Protein 2ZYO (pdb70)

Radius of gyration: 21.67 Å; Cα contacts (8 Å, |Δi|>4): 761; chains: 1; bounding box: 50×65×53 Å

InterPro domains:
  IPR006059 Bacterial-type extracellular solute-binding protein [PF13416] (59-355)
  IPR006060 Maltose/Cyclodextrin ABC transporter, substrate-binding protein [PR00181] (82-100)
  IPR006060 Maltose/Cyclodextrin ABC transporter, substrate-binding protein [PR00181] (142-161)
  IPR006060 Maltose/Cyclodextrin ABC transporter, substrate-binding protein [PR00181] (185-204)
  IPR006060 Maltose/Cyclodextrin ABC transporter, substrate-binding protein [PR00181] (371-390)

Structure (mmCIF, N/CA/C/O backbone):
data_2ZYO
#
_entry.id   2ZYO
#
_cell.length_a   48.314
_cell.length_b   79.846
_cell.length_c   90.467
_cell.angle_alpha   90.00
_cell.angle_beta   90.00
_cell.angle_gamma   90.00
#
_symmetry.space_group_name_H-M   'P 21 21 21'
#
loop_
_entity.id
_entity.type
_entity.pdbx_description
1 polymer 'solute-binding protein'
2 branched alpha-D-glucopyranose-(1-4)-alpha-D-glucopyranose
3 water water
#
loop_
_atom_site.group_PDB
_atom_site.id
_atom_site.type_symbol
_atom_site.label_atom_id
_atom_site.label_alt_id
_atom_site.label_comp_id
_atom_site.label_asym_id
_atom_site.label_entity_id
_atom_site.label_seq_id
_atom_site.pdbx_PDB_ins_code
_atom_site.Cartn_x
_atom_site.Cartn_y
_atom_site.Cartn_z
_atom_site.occupancy
_atom_site.B_iso_or_equiv
_atom_site.auth_seq_id
_atom_site.auth_comp_id
_atom_site.auth_asym_id
_atom_site.auth_atom_id
_atom_site.pdbx_PDB_model_num
ATOM 1 N N . LYS A 1 13 ? -29.873 -31.455 12.299 1.00 36.05 13 LYS A N 1
ATOM 2 C CA . LYS A 1 13 ? -30.057 -29.974 12.331 1.00 35.40 13 LYS A CA 1
ATOM 3 C C . LYS A 1 13 ? -29.281 -29.330 13.479 1.00 35.97 13 LYS A C 1
ATOM 4 O O . LYS A 1 13 ? -29.329 -29.808 14.616 1.00 36.74 13 LYS A O 1
ATOM 10 N N . SER A 1 14 ? -28.565 -28.250 13.173 1.00 35.36 14 SER A N 1
ATOM 11 C CA . SER A 1 14 ? -27.770 -27.547 14.179 1.00 34.09 14 SER A CA 1
ATOM 12 C C . SER A 1 14 ? -28.315 -26.159 14.504 1.00 31.94 14 SER A C 1
ATOM 13 O O . SER A 1 14 ? -28.490 -25.828 15.679 1.00 33.69 14 SER A O 1
ATOM 16 N N . GLU A 1 15 ? -28.577 -25.349 13.476 1.00 27.62 15 GLU A N 1
ATOM 17 C CA . GLU A 1 15 ? -29.102 -24.002 13.705 1.00 23.01 15 GLU A CA 1
ATOM 18 C C . GLU A 1 15 ? -30.582 -24.030 14.078 1.00 21.25 15 GLU A C 1
ATOM 19 O O . GLU A 1 15 ? -31.438 -24.401 13.270 1.00 20.25 15 GLU A O 1
ATOM 25 N N . GLY A 1 16 ? -30.860 -23.643 15.320 1.00 20.13 16 GLY A N 1
ATOM 26 C CA . GLY A 1 16 ? -32.226 -23.541 15.819 1.00 18.89 16 GLY A CA 1
ATOM 27 C C . GLY A 1 16 ? -32.957 -22.402 15.140 1.00 17.25 16 GLY A C 1
ATOM 28 O O . GLY A 1 16 ? -32.341 -21.403 14.757 1.00 18.73 16 GLY A O 1
ATOM 29 N N . LYS A 1 17 ? -34.268 -22.557 14.978 1.00 17.62 17 LYS A N 1
ATOM 30 C CA . LYS A 1 17 ? -35.090 -21.533 14.342 1.00 16.57 17 LYS A CA 1
ATOM 31 C C . LYS A 1 17 ? -35.154 -20.293 15.229 1.00 15.38 17 LYS A C 1
ATOM 32 O O . LYS A 1 17 ? -35.552 -20.386 16.390 1.00 15.50 17 LYS A O 1
ATOM 38 N N . PRO A 1 18 ? -34.750 -19.130 14.688 1.00 13.28 18 PRO A N 1
ATOM 39 C CA . PRO A 1 18 ? -34.798 -17.907 15.483 1.00 12.34 18 PRO A CA 1
ATOM 40 C C . PRO A 1 18 ? -36.234 -17.454 15.699 1.00 10.60 18 PRO A C 1
ATOM 41 O O . PRO A 1 18 ? -37.074 -17.625 14.815 1.00 10.70 18 PRO A O 1
ATOM 45 N N . ASP A 1 19 ? -36.516 -16.894 16.871 1.00 10.66 19 ASP A N 1
ATOM 46 C CA . ASP A 1 19 ? -37.821 -16.294 17.117 1.00 10.57 19 ASP A CA 1
ATOM 47 C C . ASP A 1 19 ? -37.939 -15.016 16.296 1.00 9.67 19 ASP A C 1
ATOM 48 O O . ASP A 1 19 ? -39.028 -14.648 15.847 1.00 10.92 19 ASP A O 1
ATOM 53 N N . LYS A 1 20 ? -36.800 -14.353 16.105 1.00 11.80 20 LYS A N 1
ATOM 54 C CA . LYS A 1 20 ? -36.743 -13.088 15.393 1.00 10.86 20 LYS A CA 1
ATOM 55 C C . LYS A 1 20 ? -35.388 -12.873 14.727 1.00 9.65 20 LYS A C 1
ATOM 56 O O . LYS A 1 20 ? -34.355 -13.360 15.199 1.00 11.28 20 LYS A O 1
ATOM 62 N N . LEU A 1 21 ? -35.416 -12.152 13.614 1.00 9.27 21 LEU A N 1
ATOM 63 C CA . LEU A 1 21 ? -34.211 -11.648 12.981 1.00 8.79 21 LEU A CA 1
ATOM 64 C C . LEU A 1 21 ? -34.320 -10.133 12.964 1.00 8.13 21 LEU A C 1
ATOM 65 O O . LEU A 1 21 ? -35.424 -9.591 12.895 1.00 9.46 21 LEU A O 1
ATOM 70 N N . VAL A 1 22 ? -33.180 -9.456 13.055 1.00 8.67 22 VAL A N 1
ATOM 71 C CA . VAL A 1 22 ? -33.155 -7.995 13.092 1.00 9.11 22 VAL A CA 1
ATOM 72 C C . VAL A 1 22 ? -32.465 -7.456 11.843 1.00 8.33 22 VAL A C 1
ATOM 73 O O . VAL A 1 22 ? -31.413 -7.955 11.441 1.00 7.74 22 VAL A O 1
ATOM 77 N N . VAL A 1 23 ? -33.077 -6.438 11.242 1.00 8.13 23 VAL A N 1
ATOM 78 C CA . VAL A 1 23 ? -32.567 -5.814 10.029 1.00 7.66 23 VAL A CA 1
ATOM 79 C C . VAL A 1 23 ? -32.470 -4.311 10.274 1.00 8.10 23 VAL A C 1
ATOM 80 O O . VAL A 1 23 ? -33.421 -3.709 10.767 1.00 9.67 23 VAL A O 1
ATOM 84 N N . TRP A 1 24 ? -31.322 -3.716 9.953 1.00 7.48 24 TRP A N 1
ATOM 85 C CA . TRP A 1 24 ? -31.180 -2.258 9.994 1.00 8.27 24 TRP A CA 1
ATOM 86 C C . TRP A 1 24 ? -31.296 -1.685 8.589 1.00 8.99 24 TRP A C 1
ATOM 87 O O . TRP A 1 24 ? -30.601 -2.128 7.673 1.00 8.38 24 TRP A O 1
ATOM 98 N N . GLU A 1 25 ? -32.173 -0.699 8.429 1.00 8.72 25 GLU A N 1
ATOM 99 C CA . GLU A 1 25 ? -32.400 -0.066 7.135 1.00 9.63 25 GLU A CA 1
ATOM 100 C C . GLU A 1 25 ? -32.366 1.459 7.252 1.00 10.58 25 GLU A C 1
ATOM 101 O O . GLU A 1 25 ? -32.680 2.016 8.308 1.00 10.41 25 GLU A O 1
ATOM 107 N N . ASN A 1 26 ? -31.982 2.108 6.153 1.00 11.52 26 ASN A N 1
ATOM 108 C CA . ASN A 1 26 ? -31.855 3.566 6.055 1.00 15.53 26 ASN A CA 1
ATOM 109 C C . ASN A 1 26 ? -32.941 4.346 6.790 1.00 19.19 26 ASN A C 1
ATOM 110 O O . ASN A 1 26 ? -34.131 4.132 6.566 1.00 22.14 26 ASN A O 1
ATOM 115 N N . ALA A 1 27 ? -32.507 5.257 7.659 1.00 22.33 27 ALA A N 1
ATOM 116 C CA . ALA A 1 27 ? -33.416 6.031 8.503 1.00 23.66 27 ALA A CA 1
ATOM 117 C C . ALA A 1 27 ? -33.914 7.319 7.846 1.00 24.37 27 ALA A C 1
ATOM 118 O O . ALA A 1 27 ? -34.995 7.804 8.184 1.00 24.07 27 ALA A O 1
ATOM 120 N N . ASP A 1 28 ? -33.130 7.864 6.916 1.00 26.19 28 ASP A N 1
ATOM 121 C CA . ASP A 1 28 ? -33.441 9.159 6.294 1.00 27.20 28 ASP A CA 1
ATOM 122 C C . ASP A 1 28 ? -34.381 9.072 5.095 1.00 27.43 28 ASP A C 1
ATOM 123 O O . ASP A 1 28 ? -35.062 10.048 4.754 1.00 26.98 28 ASP A O 1
ATOM 128 N N . ASP A 1 29 ? -34.401 7.909 4.450 1.00 27.78 29 ASP A N 1
ATOM 129 C CA . ASP A 1 29 ? -35.251 7.690 3.287 1.00 26.27 29 ASP A CA 1
ATOM 130 C C . ASP A 1 29 ? -36.446 6.825 3.672 1.00 25.23 29 ASP A C 1
ATOM 131 O O . ASP A 1 29 ? -36.293 5.649 4.026 1.00 23.36 29 ASP A O 1
ATOM 136 N N . GLY A 1 30 ? -37.632 7.426 3.595 1.00 23.02 30 GLY A N 1
ATOM 137 C CA . GLY A 1 30 ? -38.884 6.764 3.951 1.00 21.90 30 GLY A CA 1
ATOM 138 C C . GLY A 1 30 ? -39.231 5.570 3.083 1.00 19.62 30 GLY A C 1
ATOM 139 O O . GLY A 1 30 ? -39.603 4.517 3.602 1.00 18.88 30 GLY A O 1
ATOM 140 N N . VAL A 1 31 ? -39.109 5.728 1.766 1.00 19.33 31 VAL A N 1
ATOM 141 C CA . VAL A 1 31 ? -39.476 4.659 0.825 1.00 19.39 31 VAL A CA 1
ATOM 142 C C . VAL A 1 31 ? -38.536 3.446 0.874 1.00 18.71 31 VAL A C 1
ATOM 143 O O . VAL A 1 31 ? -38.982 2.309 0.696 1.00 19.16 31 VAL A O 1
ATOM 147 N N . GLN A 1 32 ? -37.249 3.691 1.118 1.00 17.11 32 GLN A N 1
ATOM 148 C CA . GLN A 1 32 ? -36.277 2.608 1.275 1.00 16.68 32 GLN A CA 1
ATOM 149 C C . GLN A 1 32 ? -36.612 1.778 2.507 1.00 15.54 32 GLN A C 1
ATOM 150 O O . GLN A 1 32 ? -36.560 0.547 2.468 1.00 15.39 32 GLN A O 1
ATOM 156 N N . LEU A 1 33 ? -36.960 2.467 3.593 1.00 16.28 33 LEU A N 1
ATOM 157 C CA . LEU A 1 33 ? -37.305 1.822 4.855 1.00 16.64 33 LEU A CA 1
ATOM 158 C C . LEU A 1 33 ? -38.586 1.002 4.731 1.00 16.84 33 LEU A C 1
ATOM 159 O O . LEU A 1 33 ? -38.624 -0.162 5.132 1.00 16.65 33 LEU A O 1
ATOM 164 N N . ASN A 1 34 ? -39.624 1.612 4.166 1.00 16.94 34 ASN A N 1
ATOM 165 C CA . ASN A 1 34 ? -40.917 0.947 4.026 1.00 16.69 34 ASN A CA 1
ATOM 166 C C . ASN A 1 34 ? -40.904 -0.233 3.051 1.00 15.11 34 ASN A C 1
ATOM 167 O O . ASN A 1 34 ? -41.635 -1.203 3.252 1.00 14.12 34 ASN A O 1
ATOM 172 N N . ASN A 1 35 ? -40.074 -0.159 2.009 1.00 13.75 35 ASN A N 1
ATOM 173 C CA . ASN A 1 35 ? -39.914 -1.295 1.099 1.00 12.15 35 ASN A CA 1
ATOM 174 C C . ASN A 1 35 ? -39.317 -2.506 1.809 1.00 10.98 35 ASN A C 1
ATOM 175 O O . ASN A 1 35 ? -39.779 -3.636 1.626 1.00 11.58 35 ASN A O 1
ATOM 180 N N . THR A 1 36 ? -38.292 -2.262 2.623 1.00 11.45 36 THR A N 1
ATOM 181 C CA . THR A 1 36 ? -37.690 -3.322 3.426 1.00 9.89 36 THR A CA 1
ATOM 182 C C . THR A 1 36 ? -38.693 -3.856 4.447 1.00 11.63 36 THR A C 1
ATOM 183 O O . THR A 1 36 ? -38.776 -5.063 4.659 1.00 11.60 36 THR A O 1
ATOM 187 N N . LYS A 1 37 ? -39.478 -2.961 5.042 1.00 10.67 37 LYS A N 1
ATOM 188 C CA . LYS A 1 37 ? -40.536 -3.374 5.965 1.00 11.53 37 LYS A CA 1
ATOM 189 C C . LYS A 1 37 ? -41.559 -4.274 5.267 1.00 11.52 37 LYS A C 1
ATOM 190 O O . LYS A 1 37 ? -42.035 -5.247 5.855 1.00 12.25 37 LYS A O 1
ATOM 196 N N . LYS A 1 38 ? -41.876 -3.960 4.010 1.00 10.88 38 LYS A N 1
ATOM 197 C CA . LYS A 1 38 ? -42.810 -4.770 3.228 1.00 10.59 38 LYS A CA 1
ATOM 198 C C . LYS A 1 38 ? -42.296 -6.198 3.045 1.00 11.47 38 LYS A C 1
ATOM 199 O O . LYS A 1 38 ? -43.003 -7.167 3.344 1.00 12.48 38 LYS A O 1
ATOM 205 N N . TRP A 1 39 ? -41.066 -6.322 2.558 1.00 11.51 39 TRP A N 1
ATOM 206 C CA . TRP A 1 39 ? -40.519 -7.638 2.242 1.00 10.00 39 TRP A CA 1
ATOM 207 C C . TRP A 1 39 ? -40.106 -8.439 3.472 1.00 10.72 39 TRP A C 1
ATOM 208 O O . TRP A 1 39 ? -40.232 -9.666 3.476 1.00 9.91 39 TRP A O 1
ATOM 219 N N . ALA A 1 40 ? -39.653 -7.749 4.518 1.00 10.51 40 ALA A N 1
ATOM 220 C CA . ALA A 1 40 ? -39.475 -8.384 5.824 1.00 10.65 40 ALA A CA 1
ATOM 221 C C . ALA A 1 40 ? -40.813 -8.952 6.292 1.00 10.02 40 ALA A C 1
ATOM 222 O O . ALA A 1 40 ? -40.882 -10.081 6.783 1.00 10.00 40 ALA A O 1
ATOM 224 N N . GLY A 1 41 ? -41.877 -8.169 6.111 1.00 9.79 41 GLY A N 1
ATOM 225 C CA . GLY A 1 41 ? -43.233 -8.604 6.447 1.00 9.22 41 GLY A CA 1
ATOM 226 C C . GLY A 1 41 ? -43.652 -9.869 5.718 1.00 10.24 41 GLY A C 1
ATOM 227 O O . GLY A 1 41 ? -44.245 -10.771 6.321 1.00 10.46 41 GLY A O 1
ATOM 228 N N . GLU A 1 42 ? -43.339 -9.936 4.424 1.00 10.92 42 GLU A N 1
ATOM 229 C CA . GLU A 1 42 ? -43.631 -11.124 3.613 1.00 10.24 42 GLU A CA 1
ATOM 230 C C . GLU A 1 42 ? -42.833 -12.348 4.068 1.00 10.38 42 GLU A C 1
ATOM 231 O O . GLU A 1 42 ? -43.348 -13.465 4.046 1.00 10.67 42 GLU A O 1
ATOM 237 N N . PHE A 1 43 ? -41.581 -12.137 4.477 1.00 9.30 43 PHE A N 1
ATOM 238 C CA . PHE A 1 43 ? -40.765 -13.221 5.032 1.00 8.92 43 PHE A CA 1
ATOM 239 C C . PHE A 1 43 ? -41.394 -13.767 6.313 1.00 8.39 43 PHE A C 1
ATOM 240 O O . PHE A 1 43 ? -41.475 -14.980 6.502 1.00 10.85 43 PHE A O 1
ATOM 248 N N . THR A 1 44 ? -41.843 -12.862 7.180 1.00 9.02 44 THR A N 1
ATOM 249 C CA . THR A 1 44 ? -42.514 -13.235 8.425 1.00 8.43 44 THR A CA 1
ATOM 250 C C . THR A 1 44 ? -43.800 -14.017 8.149 1.00 10.05 44 THR A C 1
ATOM 251 O O . THR A 1 44 ? -44.078 -15.027 8.803 1.00 9.64 44 THR A O 1
ATOM 255 N N . LYS A 1 45 ? -44.564 -13.554 7.164 1.00 10.32 45 LYS A N 1
ATOM 256 C CA . LYS A 1 45 ? -45.800 -14.215 6.751 1.00 11.39 45 LYS A CA 1
ATOM 257 C C . LYS A 1 45 ? -45.524 -15.641 6.269 1.00 11.13 45 LYS A C 1
ATOM 258 O O . LYS A 1 45 ? -46.294 -16.558 6.551 1.00 12.87 45 LYS A O 1
ATOM 264 N N . LYS A 1 46 ? -44.412 -15.812 5.559 1.00 10.26 46 LYS A N 1
ATOM 265 C CA . LYS A 1 46 ? -44.032 -17.098 4.983 1.00 11.09 46 LYS A CA 1
ATOM 266 C C . LYS A 1 46 ? -43.494 -18.076 6.030 1.00 11.14 46 LYS A C 1
ATOM 267 O O . LYS A 1 46 ? -43.799 -19.270 5.981 1.00 11.84 46 LYS A O 1
ATOM 273 N N . THR A 1 47 ? -42.708 -17.564 6.976 1.00 9.94 47 THR A N 1
ATOM 274 C CA . THR A 1 47 ? -41.904 -18.415 7.862 1.00 9.05 47 THR A CA 1
ATOM 275 C C . THR A 1 47 ? -42.351 -18.451 9.321 1.00 9.69 47 THR A C 1
ATOM 276 O O . THR A 1 47 ? -41.999 -19.377 10.055 1.00 10.88 47 THR A O 1
ATOM 280 N N . GLY A 1 48 ? -43.093 -17.431 9.745 1.00 9.97 48 GLY A N 1
ATOM 281 C CA . GLY A 1 48 ? -43.464 -17.280 11.151 1.00 10.06 48 GLY A CA 1
ATOM 282 C C . GLY A 1 48 ? -42.354 -16.706 12.018 1.00 10.49 48 GLY A C 1
ATOM 283 O O . GLY A 1 48 ? -42.490 -16.645 13.240 1.00 11.24 48 GLY A O 1
ATOM 284 N N . ILE A 1 49 ? -41.257 -16.289 11.388 1.00 9.62 49 ILE A N 1
ATOM 285 C CA . ILE A 1 49 ? -40.135 -15.664 12.091 1.00 9.41 49 ILE A CA 1
ATOM 286 C C . ILE A 1 49 ? -40.338 -14.154 12.100 1.00 9.87 49 ILE A C 1
ATOM 287 O O . ILE A 1 49 ? -40.506 -13.548 11.044 1.00 10.13 49 ILE A O 1
ATOM 292 N N . GLN A 1 50 ? -40.335 -13.550 13.287 1.00 9.58 50 GLN A N 1
ATOM 293 C CA . GLN A 1 50 ? -40.431 -12.098 13.396 1.00 9.92 50 GLN A CA 1
ATOM 294 C C . GLN A 1 50 ? -39.221 -11.463 12.719 1.00 10.06 50 GLN A C 1
ATOM 295 O O . GLN A 1 50 ? -38.097 -11.922 12.901 1.00 9.67 50 GLN A O 1
ATOM 301 N N . VAL A 1 51 ? -39.453 -10.425 11.921 1.00 11.15 51 VAL A N 1
ATOM 302 C CA . VAL A 1 51 ? -38.344 -9.634 11.394 1.00 9.07 51 VAL A CA 1
ATOM 303 C C . VAL A 1 51 ? -38.533 -8.178 11.801 1.00 9.16 51 VAL A C 1
ATOM 304 O O . VAL A 1 51 ? -39.451 -7.500 11.326 1.00 11.12 51 VAL A O 1
ATOM 308 N N . GLU A 1 52 ? -37.669 -7.721 12.704 1.00 10.63 52 GLU A N 1
ATOM 309 C CA . GLU A 1 52 ? -37.699 -6.346 13.174 1.00 11.27 52 GLU A CA 1
ATOM 310 C C . GLU A 1 52 ? -36.813 -5.477 12.293 1.00 10.84 52 GLU A C 1
ATOM 311 O O . GLU A 1 52 ? -35.608 -5.710 12.185 1.00 12.30 52 GLU A O 1
ATOM 317 N N . VAL A 1 53 ? -37.424 -4.479 11.665 1.00 11.28 53 VAL A N 1
ATOM 318 C CA . VAL A 1 53 ? -36.699 -3.519 10.846 1.00 11.29 53 VAL A CA 1
ATOM 319 C C . VAL A 1 53 ? -36.511 -2.238 11.648 1.00 11.12 53 VAL A C 1
ATOM 320 O O . VAL A 1 53 ? -37.486 -1.563 11.990 1.00 13.43 53 VAL A O 1
ATOM 324 N N . VAL A 1 54 ? -35.252 -1.923 11.940 1.00 10.65 54 VAL A N 1
ATOM 325 C CA . VAL A 1 54 ? -34.887 -0.775 12.767 1.00 10.95 54 VAL A CA 1
ATOM 326 C C . VAL A 1 54 ? -34.294 0.319 11.877 1.00 10.80 54 VAL A C 1
ATOM 327 O O . VAL A 1 54 ? -33.409 0.040 11.067 1.00 10.25 54 VAL A O 1
ATOM 331 N N . PRO A 1 55 ? -34.792 1.564 12.007 1.00 10.45 55 PRO A N 1
ATOM 332 C CA . PRO A 1 55 ? -34.224 2.672 11.239 1.00 10.51 55 PRO A CA 1
ATOM 333 C C . PRO A 1 55 ? -32.833 3.077 11.727 1.00 10.31 55 PRO A C 1
ATOM 334 O O . PRO A 1 55 ? -32.684 3.552 12.855 1.00 11.77 55 PRO A O 1
ATOM 338 N N . VAL A 1 56 ? -31.828 2.865 10.879 1.00 10.42 56 VAL A N 1
ATOM 339 C CA . VAL A 1 56 ? -30.461 3.328 11.134 1.00 11.15 56 VAL A CA 1
ATOM 340 C C . VAL A 1 56 ? -29.854 3.835 9.828 1.00 12.43 56 VAL A C 1
ATOM 341 O O . VAL A 1 56 ? -29.848 3.123 8.817 1.00 12.20 56 VAL A O 1
ATOM 345 N N . ALA A 1 57 ? -29.345 5.065 9.856 1.00 13.86 57 ALA A N 1
ATOM 346 C CA . ALA A 1 57 ? -28.750 5.687 8.678 1.00 14.55 57 ALA A CA 1
ATOM 347 C C . ALA A 1 57 ? -27.621 4.825 8.129 1.00 12.73 57 ALA A C 1
ATOM 348 O O . ALA A 1 57 ? -26.824 4.282 8.893 1.00 13.59 57 ALA A O 1
ATOM 350 N N . LEU A 1 58 ? -27.569 4.699 6.806 1.00 13.69 58 LEU A N 1
ATOM 351 C CA . LEU A 1 58 ? -26.567 3.866 6.138 1.00 14.04 58 LEU A CA 1
ATOM 352 C C . LEU A 1 58 ? -25.148 4.085 6.658 1.00 13.75 58 LEU A C 1
ATOM 353 O O . LEU A 1 58 ? -24.464 3.129 7.027 1.00 13.36 58 LEU A O 1
ATOM 358 N N . LEU A 1 59 ? -24.721 5.344 6.714 1.00 14.38 59 LEU A N 1
ATOM 359 C CA . LEU A 1 59 ? -23.349 5.668 7.100 1.00 14.72 59 LEU A CA 1
ATOM 360 C C . LEU A 1 59 ? -23.114 5.682 8.613 1.00 15.37 59 LEU A C 1
ATOM 361 O O . LEU A 1 59 ? -22.019 6.013 9.071 1.00 17.56 59 LEU A O 1
ATOM 366 N N . LYS A 1 60 ? -24.139 5.309 9.376 1.00 14.12 60 LYS A N 1
ATOM 367 C CA . LYS A 1 60 ? -24.020 5.166 10.827 1.00 13.64 60 LYS A CA 1
ATOM 368 C C . LYS A 1 60 ? -24.044 3.706 11.274 1.00 13.25 60 LYS A C 1
ATOM 369 O O . LYS A 1 60 ? -23.724 3.399 12.425 1.00 13.76 60 LYS A O 1
ATOM 375 N N . GLN A 1 61 ? -24.411 2.812 10.359 1.00 12.19 61 GLN A N 1
ATOM 376 C CA . GLN A 1 61 ? -24.605 1.400 10.696 1.00 11.97 61 GLN A CA 1
ATOM 377 C C . GLN A 1 61 ? -23.326 0.678 11.113 1.00 11.64 61 GLN A C 1
ATOM 378 O O . GLN A 1 61 ? -23.346 -0.136 12.038 1.00 12.08 61 GLN A O 1
ATOM 384 N N . GLN A 1 62 ? -22.224 0.974 10.429 1.00 14.12 62 GLN A N 1
ATOM 385 C CA . GLN A 1 62 ? -20.945 0.339 10.727 1.00 15.30 62 GLN A CA 1
ATOM 386 C C . GLN A 1 62 ? -20.488 0.673 12.151 1.00 15.52 62 GLN A C 1
ATOM 387 O O . GLN A 1 62 ? -20.095 -0.218 12.910 1.00 16.61 62 GLN A O 1
ATOM 393 N N . GLU A 1 63 ? -20.567 1.954 12.512 1.00 16.19 63 GLU A N 1
ATOM 394 C CA . GLU A 1 63 ? -20.235 2.411 13.862 1.00 17.57 63 GLU A CA 1
ATOM 395 C C . GLU A 1 63 ? -21.176 1.826 14.917 1.00 16.30 63 GLU A C 1
ATOM 396 O O . GLU A 1 63 ? -20.729 1.415 15.991 1.00 17.81 63 GLU A O 1
ATOM 402 N N . LYS A 1 64 ? -22.473 1.790 14.608 1.00 14.17 64 LYS A N 1
ATOM 403 C CA . LYS A 1 64 ? -23.471 1.264 15.536 1.00 14.06 64 LYS A CA 1
ATOM 404 C C . LYS A 1 64 ? -23.296 -0.233 15.780 1.00 13.58 64 LYS A C 1
ATOM 405 O O . LYS A 1 64 ? -23.454 -0.699 16.909 1.00 14.51 64 LYS A O 1
ATOM 411 N N . LEU A 1 65 ? -22.965 -0.979 14.727 1.00 12.02 65 LEU A N 1
ATOM 412 C CA . LEU A 1 65 ? -22.745 -2.423 14.851 1.00 12.90 65 LEU A CA 1
ATOM 413 C C . LEU A 1 65 ? -21.482 -2.735 15.656 1.00 13.68 65 LEU A C 1
ATOM 414 O O . LEU A 1 65 ? -21.431 -3.732 16.380 1.00 12.62 65 LEU A O 1
ATOM 419 N N . THR A 1 66 ? -20.471 -1.876 15.527 1.00 16.00 66 THR A N 1
ATOM 420 C CA . THR A 1 66 ? -19.231 -2.004 16.298 1.00 17.85 66 THR A CA 1
ATOM 421 C C . THR A 1 66 ? -19.509 -1.948 17.806 1.00 17.95 66 THR A C 1
ATOM 422 O O . THR A 1 66 ? -18.825 -2.604 18.595 1.00 19.66 66 THR A O 1
ATOM 426 N N . LEU A 1 67 ? -20.524 -1.177 18.191 1.00 17.13 67 LEU A N 1
ATOM 427 C CA . LEU A 1 67 ? -20.952 -1.085 19.586 1.00 17.94 67 LEU A CA 1
ATOM 428 C C . LEU A 1 67 ? -21.990 -2.155 19.944 1.00 16.78 67 LEU A C 1
ATOM 429 O O . LEU A 1 67 ? -21.817 -2.897 20.916 1.00 17.33 67 LEU A O 1
ATOM 434 N N . ASP A 1 68 ? -23.060 -2.227 19.155 1.00 14.76 68 ASP A N 1
ATOM 435 C CA . ASP A 1 68 ? -24.209 -3.079 19.467 1.00 14.81 68 ASP A CA 1
ATOM 436 C C . ASP A 1 68 ? -23.965 -4.565 19.237 1.00 13.07 68 ASP A C 1
ATOM 437 O O . ASP A 1 68 ? -24.511 -5.397 19.961 1.00 12.26 68 ASP A O 1
ATOM 442 N N . GLY A 1 69 ? -23.163 -4.891 18.226 1.00 11.61 69 GLY A N 1
ATOM 443 C CA . GLY A 1 69 ? -22.840 -6.283 17.898 1.00 10.64 69 GLY A CA 1
ATOM 444 C C . GLY A 1 69 ? -22.261 -7.063 19.069 1.00 10.75 69 GLY A C 1
ATOM 445 O O . GLY A 1 69 ? -22.839 -8.070 19.486 1.00 10.35 69 GLY A O 1
ATOM 446 N N . PRO A 1 70 ? -21.107 -6.611 19.603 1.00 10.83 70 PRO A N 1
ATOM 447 C CA . PRO A 1 70 ? -20.516 -7.222 20.799 1.00 10.89 70 PRO A CA 1
ATOM 448 C C . PRO A 1 70 ? -21.443 -7.218 22.019 1.00 12.03 70 PRO A C 1
ATOM 449 O O . PRO A 1 70 ? -21.358 -8.118 22.855 1.00 12.44 70 PRO A O 1
ATOM 453 N N . ALA A 1 71 ? -22.316 -6.216 22.110 1.00 12.23 71 ALA A N 1
ATOM 454 C CA . ALA A 1 71 ? -23.279 -6.105 23.208 1.00 13.50 71 ALA A CA 1
ATOM 455 C C . ALA A 1 71 ? -24.448 -7.092 23.099 1.00 15.59 71 ALA A C 1
ATOM 456 O O . ALA A 1 71 ? -25.223 -7.250 24.047 1.00 17.20 71 ALA A O 1
ATOM 458 N N . GLY A 1 72 ? -24.567 -7.753 21.949 1.00 15.20 72 GLY A N 1
ATOM 459 C CA . GLY A 1 72 ? -25.640 -8.718 21.704 1.00 16.60 72 GLY A CA 1
ATOM 460 C C . GLY A 1 72 ? -26.929 -8.087 21.208 1.00 17.28 72 GLY A C 1
ATOM 461 O O . GLY A 1 72 ? -27.953 -8.768 21.085 1.00 20.33 72 GLY A O 1
ATOM 462 N N . LYS A 1 73 ? -26.871 -6.790 20.911 1.00 15.85 73 LYS A N 1
ATOM 463 C CA . LYS A 1 73 ? -28.043 -6.015 20.499 1.00 15.88 73 LYS A CA 1
ATOM 464 C C . LYS A 1 73 ? -27.976 -5.613 19.023 1.00 14.68 73 LYS A C 1
ATOM 465 O O . LYS A 1 73 ? -28.764 -4.785 18.555 1.00 15.56 73 LYS A O 1
ATOM 471 N N . GLY A 1 74 ? -27.033 -6.203 18.294 1.00 12.81 74 GLY A N 1
ATOM 472 C CA . GLY A 1 74 ? -26.830 -5.864 16.892 1.00 11.88 74 GLY A CA 1
ATOM 473 C C . GLY A 1 74 ? -27.824 -6.522 15.956 1.00 9.73 74 GLY A C 1
ATOM 474 O O . GLY A 1 74 ? -28.466 -7.518 16.306 1.00 12.44 74 GLY A O 1
ATOM 475 N N . ALA A 1 75 ? -27.944 -5.956 14.758 1.00 8.58 75 ALA A N 1
ATOM 476 C CA . ALA A 1 75 ? -28.769 -6.529 13.698 1.00 8.64 75 ALA A CA 1
ATOM 477 C C . ALA A 1 75 ? -28.141 -7.791 13.128 1.00 8.07 75 ALA A C 1
ATOM 478 O O . ALA A 1 75 ? -26.928 -7.972 13.186 1.00 9.15 75 ALA A O 1
ATOM 480 N N . ASP A 1 76 ? -28.974 -8.662 12.570 1.00 7.92 76 ASP A N 1
ATOM 481 C CA . ASP A 1 76 ? -28.474 -9.808 11.824 1.00 8.60 76 ASP A CA 1
ATOM 482 C C . ASP A 1 76 ? -28.044 -9.369 10.430 1.00 8.18 76 ASP A C 1
ATOM 483 O O . ASP A 1 76 ? -26.983 -9.771 9.942 1.00 8.71 76 ASP A O 1
ATOM 488 N N . LEU A 1 77 ? -28.867 -8.531 9.804 1.00 8.07 77 LEU A N 1
ATOM 489 C CA . LEU A 1 77 ? -28.553 -7.983 8.489 1.00 7.71 77 LEU A CA 1
ATOM 490 C C . LEU A 1 77 ? -28.369 -6.475 8.564 1.00 7.94 77 LEU A C 1
ATOM 491 O O . LEU A 1 77 ? -29.171 -5.771 9.179 1.00 8.74 77 LEU A O 1
ATOM 496 N N . VAL A 1 78 ? -27.295 -6.001 7.938 1.00 8.05 78 VAL A N 1
ATOM 497 C CA . VAL A 1 78 ? -26.958 -4.580 7.895 1.00 7.55 78 VAL A CA 1
ATOM 498 C C . VAL A 1 78 ? -26.695 -4.162 6.450 1.00 7.34 78 VAL A C 1
ATOM 499 O O . VAL A 1 78 ? -26.581 -5.012 5.563 1.00 8.32 78 VAL A O 1
ATOM 503 N N . THR A 1 79 ? -26.604 -2.856 6.215 1.00 7.62 79 THR A N 1
ATOM 504 C CA . THR A 1 79 ? -26.420 -2.335 4.865 1.00 10.31 79 THR A CA 1
ATOM 505 C C . THR A 1 79 ? -25.679 -0.999 4.838 1.00 9.92 79 THR A C 1
ATOM 506 O O . THR A 1 79 ? -25.927 -0.126 5.668 1.00 10.63 79 THR A O 1
ATOM 510 N N . TRP A 1 80 ? -24.753 -0.876 3.886 1.00 9.76 80 TRP A N 1
ATOM 511 C CA . TRP A 1 80 ? -24.031 0.371 3.602 1.00 11.36 80 TRP A CA 1
ATOM 512 C C . TRP A 1 80 ? -23.336 0.274 2.240 1.00 10.59 80 TRP A C 1
ATOM 513 O O . TRP A 1 80 ? -23.161 -0.829 1.719 1.00 10.57 80 TRP A O 1
ATOM 524 N N . PRO A 1 81 ? -22.961 1.427 1.644 1.00 11.31 81 PRO A N 1
ATOM 525 C CA . PRO A 1 81 ? -22.184 1.403 0.398 1.00 10.58 81 PRO A CA 1
ATOM 526 C C . PRO A 1 81 ? -20.925 0.536 0.514 1.00 9.87 81 PRO A C 1
ATOM 527 O O . PRO A 1 81 ? -20.245 0.562 1.545 1.00 11.41 81 PRO A O 1
ATOM 531 N N . HIS A 1 82 ? -20.626 -0.213 -0.547 1.00 9.65 82 HIS A N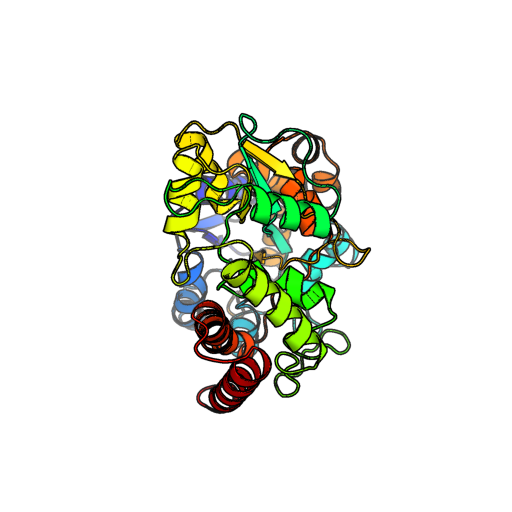 1
ATOM 532 C CA . HIS A 1 82 ? -19.600 -1.261 -0.522 1.00 10.97 82 HIS A CA 1
ATOM 533 C C . HIS A 1 82 ? -18.167 -0.762 -0.334 1.00 11.20 82 HIS A C 1
ATOM 534 O O . HIS A 1 82 ? -17.283 -1.547 -0.001 1.00 11.37 82 HIS A O 1
ATOM 541 N N . ASP A 1 83 ? -17.927 0.528 -0.569 1.00 11.43 83 ASP A N 1
ATOM 542 C CA . ASP A 1 83 ? -16.559 1.058 -0.533 1.00 12.50 83 ASP A CA 1
ATOM 543 C C . ASP A 1 83 ? -15.913 0.980 0.856 1.00 12.95 83 ASP A C 1
ATOM 544 O O . ASP A 1 83 ? -14.693 1.091 0.984 1.00 14.13 83 ASP A O 1
ATOM 549 N N . ARG A 1 84 ? -16.731 0.765 1.884 1.00 13.36 84 ARG A N 1
ATOM 550 C CA . ARG A 1 84 ? -16.233 0.631 3.257 1.00 14.23 84 ARG A CA 1
ATOM 551 C C . ARG A 1 84 ? -16.279 -0.820 3.753 1.00 13.55 84 ARG A C 1
ATOM 552 O O . ARG A 1 84 ? -16.154 -1.082 4.955 1.00 13.81 84 ARG A O 1
ATOM 560 N N . LEU A 1 85 ? -16.441 -1.757 2.819 1.00 12.56 85 LEU A N 1
ATOM 561 C CA . LEU A 1 85 ? -16.483 -3.185 3.139 1.00 13.65 85 LEU A CA 1
ATOM 562 C C . LEU A 1 85 ? -15.177 -3.683 3.757 1.00 13.64 85 LEU A C 1
ATOM 563 O O . LEU A 1 85 ? -15.198 -4.468 4.705 1.00 13.98 85 LEU A O 1
ATOM 568 N N . GLY A 1 86 ? -14.051 -3.218 3.215 1.00 14.25 86 GLY A N 1
ATOM 569 C CA . GLY A 1 86 ? -12.728 -3.621 3.689 1.00 15.34 86 GLY A CA 1
ATOM 570 C C . GLY A 1 86 ? -12.509 -3.347 5.161 1.00 16.44 86 GLY A C 1
ATOM 571 O O . GLY A 1 86 ? -12.029 -4.215 5.891 1.00 18.16 86 GLY A O 1
ATOM 572 N N . GLU A 1 87 ? -12.872 -2.140 5.590 1.00 17.50 87 GLU A N 1
ATOM 573 C CA . GLU A 1 87 ? -12.811 -1.746 7.000 1.00 19.03 87 GLU A CA 1
ATOM 574 C C . GLU A 1 87 ? -13.640 -2.689 7.873 1.00 19.03 87 GLU A C 1
ATOM 575 O O . GLU A 1 87 ? -13.189 -3.115 8.935 1.00 20.10 87 GLU A O 1
ATOM 581 N N . ALA A 1 88 ? -14.844 -3.017 7.408 1.00 17.59 88 ALA A N 1
ATOM 582 C CA . ALA A 1 88 ? -15.759 -3.884 8.149 1.00 16.88 88 ALA A CA 1
ATOM 583 C C . ALA A 1 88 ? -15.250 -5.319 8.266 1.00 17.41 88 ALA A C 1
ATOM 584 O O . ALA A 1 88 ? -15.344 -5.930 9.332 1.00 17.00 88 ALA A O 1
ATOM 586 N N . VAL A 1 89 ? -14.713 -5.850 7.169 1.00 16.88 89 VAL A N 1
ATOM 587 C CA . VAL A 1 89 ? -14.226 -7.229 7.126 1.00 18.10 89 VAL A CA 1
ATOM 588 C C . VAL A 1 89 ? -12.981 -7.421 7.998 1.00 20.56 89 VAL A C 1
ATOM 589 O O . VAL A 1 89 ? -12.918 -8.359 8.798 1.00 21.26 89 VAL A O 1
ATOM 593 N N . THR A 1 90 ? -12.007 -6.525 7.847 1.00 21.14 90 THR A N 1
ATOM 594 C CA . THR A 1 90 ? -10.745 -6.609 8.590 1.00 23.10 90 THR A CA 1
ATOM 595 C C . THR A 1 90 ? -10.929 -6.449 10.103 1.00 23.16 90 THR A C 1
ATOM 596 O O . THR A 1 90 ? -10.170 -7.026 10.886 1.00 25.13 90 THR A O 1
ATOM 600 N N . LYS A 1 91 ? -11.938 -5.675 10.502 1.00 22.54 91 LYS A N 1
ATOM 601 C CA . LYS A 1 91 ? -12.249 -5.443 11.918 1.00 22.08 91 LYS A CA 1
ATOM 602 C C . LYS A 1 91 ? -13.193 -6.504 12.494 1.00 20.65 91 LYS A C 1
ATOM 603 O O . LYS A 1 91 ? -13.535 -6.467 13.681 1.00 21.27 91 LYS A O 1
ATOM 609 N N . GLY A 1 92 ? -13.606 -7.442 11.645 1.00 18.58 92 GLY A N 1
ATOM 610 C CA . GLY A 1 92 ? -14.417 -8.584 12.067 1.00 16.91 92 GLY A CA 1
ATOM 611 C C . GLY A 1 92 ? -15.864 -8.249 12.376 1.00 15.69 92 GLY A C 1
ATOM 612 O O . GLY A 1 92 ? -16.490 -8.904 13.211 1.00 14.53 92 GLY A O 1
ATOM 613 N N . LEU A 1 93 ? -16.393 -7.228 11.705 1.00 13.92 93 LEU A N 1
ATOM 614 C CA . LEU A 1 93 ? -17.793 -6.835 11.862 1.00 12.32 93 LEU A CA 1
ATOM 615 C C . LEU A 1 93 ? -18.735 -7.747 11.093 1.00 11.78 93 LEU A C 1
ATOM 616 O O . LEU A 1 93 ? -19.887 -7.946 11.492 1.00 11.15 93 LEU A O 1
ATOM 621 N N . LEU A 1 94 ? -18.240 -8.287 9.984 1.00 10.23 94 LEU A N 1
ATOM 622 C CA . LEU A 1 94 ? -19.056 -9.090 9.084 1.00 10.61 94 LEU A CA 1
ATOM 623 C C . LEU A 1 94 ? -18.497 -10.494 8.929 1.00 12.16 94 LEU A C 1
ATOM 624 O O . LEU A 1 94 ? -17.292 -10.712 9.055 1.00 13.96 94 LEU A O 1
ATOM 629 N N . GLN A 1 95 ? -19.389 -11.444 8.668 1.00 11.04 95 GLN A N 1
ATOM 630 C CA . GLN A 1 95 ? -18.988 -12.805 8.328 1.00 10.34 95 GLN A CA 1
ATOM 631 C C . GLN A 1 95 ? -19.443 -13.110 6.904 1.00 11.49 95 GLN A C 1
ATOM 632 O O . GLN A 1 95 ? -20.420 -12.523 6.430 1.00 9.96 95 GLN A O 1
ATOM 638 N N . PRO A 1 96 ? -18.734 -14.017 6.206 1.00 10.27 96 PRO A N 1
ATOM 639 C CA . PRO A 1 96 ? -19.120 -14.321 4.828 1.00 11.49 96 PRO A CA 1
ATOM 640 C C . PRO A 1 96 ? -20.502 -14.953 4.751 1.00 12.43 96 PRO A C 1
ATOM 641 O O . PRO A 1 96 ? -20.960 -15.561 5.722 1.00 14.31 96 PRO A O 1
ATOM 645 N N . ILE A 1 97 ? -21.168 -14.791 3.611 1.00 10.96 97 ILE A N 1
ATOM 646 C CA . ILE A 1 97 ? -22.377 -15.557 3.341 1.00 11.87 97 ILE A CA 1
ATOM 647 C C . ILE A 1 97 ? -22.024 -16.792 2.525 1.00 10.74 97 ILE A C 1
ATOM 648 O O . ILE A 1 97 ? -21.074 -16.782 1.736 1.00 12.38 97 ILE A O 1
ATOM 653 N N . GLN A 1 98 ? -22.786 -17.856 2.739 1.00 11.35 98 GLN A N 1
ATOM 654 C CA . GLN A 1 98 ? -22.592 -19.092 2.008 1.00 13.22 98 GLN A CA 1
ATOM 655 C C . GLN A 1 98 ? -23.809 -19.359 1.134 1.00 12.67 98 GLN A C 1
ATOM 656 O O . GLN A 1 98 ? -24.847 -19.832 1.607 1.00 13.67 98 GLN A O 1
ATOM 662 N N . VAL A 1 99 ? -23.674 -19.004 -0.141 1.00 11.84 99 VAL A N 1
ATOM 663 C CA . VAL A 1 99 ? -24.695 -19.262 -1.150 1.00 12.07 99 VAL A CA 1
ATOM 664 C C . VAL A 1 99 ? -24.049 -19.912 -2.368 1.00 11.96 99 VAL A C 1
ATOM 665 O O . VAL A 1 99 ? -22.849 -19.745 -2.605 1.00 12.20 99 VAL A O 1
ATOM 669 N N . ASP A 1 100 ? -24.845 -20.655 -3.132 1.00 11.69 100 ASP A N 1
ATOM 670 C CA . ASP A 1 100 ? -24.354 -21.331 -4.329 1.00 12.68 100 ASP A CA 1
ATOM 671 C C . ASP A 1 100 ? -24.058 -20.325 -5.432 1.00 13.05 100 ASP A C 1
ATOM 672 O O . ASP A 1 100 ? -24.567 -19.202 -5.410 1.00 11.74 100 ASP A O 1
ATOM 677 N N . ASN A 1 101 ? -23.241 -20.733 -6.399 1.00 13.11 101 ASN A N 1
ATOM 678 C CA . ASN A 1 101 ? -22.935 -19.887 -7.553 1.00 14.01 101 ASN A CA 1
ATOM 679 C C . ASN A 1 101 ? -24.190 -19.474 -8.321 1.00 14.54 101 ASN A C 1
ATOM 680 O O . ASN A 1 101 ? -24.243 -18.381 -8.888 1.00 14.74 101 ASN A O 1
ATOM 685 N N . SER A 1 102 ? -25.200 -20.345 -8.318 1.00 15.02 102 SER A N 1
ATOM 686 C CA . SER A 1 102 ? -26.481 -20.062 -8.969 1.00 15.44 102 SER A CA 1
ATOM 687 C C . SER A 1 102 ? -27.162 -18.837 -8.362 1.00 14.85 102 SER A C 1
ATOM 688 O O . SER A 1 102 ? -27.840 -18.086 -9.064 1.00 15.46 102 SER A O 1
ATOM 691 N N . VAL A 1 103 ? -26.976 -18.647 -7.057 1.00 13.51 103 VAL A N 1
ATOM 692 C CA . VAL A 1 103 ? -27.509 -17.478 -6.353 1.00 12.75 103 VAL A CA 1
ATOM 693 C C . VAL A 1 103 ? -26.743 -16.213 -6.751 1.00 12.68 103 VAL A C 1
ATOM 694 O O . VAL A 1 103 ? -27.354 -15.180 -7.035 1.00 12.51 103 VAL A O 1
ATOM 698 N N . LYS A 1 104 ? -25.412 -16.301 -6.778 1.00 12.23 104 LYS A N 1
ATOM 699 C CA . LYS A 1 104 ? -24.569 -15.197 -7.242 1.00 13.36 104 LYS A CA 1
ATOM 700 C C . LYS A 1 104 ? -24.957 -14.788 -8.657 1.00 12.31 104 LYS A C 1
ATOM 701 O O . LYS A 1 104 ? -25.040 -13.597 -8.968 1.00 12.06 104 LYS A O 1
ATOM 707 N N . ASN A 1 105 ? -25.212 -15.788 -9.501 1.00 13.44 105 ASN A N 1
ATOM 708 C CA . ASN A 1 105 ? -25.534 -15.564 -10.910 1.00 14.32 105 ASN A CA 1
ATOM 709 C C . ASN A 1 105 ? -26.907 -14.933 -11.171 1.00 13.59 105 ASN A C 1
ATOM 710 O O . ASN A 1 105 ? -27.247 -14.642 -12.317 1.00 14.44 105 ASN A O 1
ATOM 715 N N . GLN A 1 106 ? -27.692 -14.735 -10.113 1.00 12.51 106 GLN A N 1
ATOM 716 C CA . GLN A 1 106 ? -28.922 -13.947 -10.205 1.00 11.08 106 GLN A CA 1
ATOM 717 C C . GLN A 1 106 ? -28.573 -12.484 -10.458 1.00 11.15 106 GLN A C 1
ATOM 718 O O . GLN A 1 106 ? -29.388 -11.720 -10.976 1.00 9.92 106 GLN A O 1
ATOM 724 N N . PHE A 1 107 ? -27.350 -12.107 -10.092 1.00 10.88 107 PHE A N 1
ATOM 725 C CA . PHE A 1 107 ? -26.951 -10.708 -10.055 1.00 10.03 107 PHE A CA 1
ATOM 726 C C . PHE A 1 107 ? -25.831 -10.379 -11.028 1.00 10.06 107 PHE A C 1
ATOM 727 O O . PHE A 1 107 ? -25.052 -11.253 -11.419 1.00 10.65 107 PHE A O 1
ATOM 735 N N . ASP A 1 108 ? -25.768 -9.103 -11.401 1.00 10.90 108 ASP A N 1
ATOM 736 C CA . ASP A 1 108 ? -24.723 -8.562 -12.261 1.00 12.65 108 ASP A CA 1
ATOM 737 C C . ASP A 1 108 ? -23.338 -8.963 -11.748 1.00 14.55 108 ASP A C 1
ATOM 738 O O . ASP A 1 108 ? -23.046 -8.823 -10.557 1.00 12.29 108 ASP A O 1
ATOM 743 N N . ASP A 1 109 ? -22.503 -9.471 -12.654 1.00 15.81 109 ASP A N 1
ATOM 744 C CA . ASP A 1 109 ? -21.177 -9.990 -12.303 1.00 18.61 109 ASP A CA 1
ATOM 745 C C . ASP A 1 109 ? -20.284 -8.950 -11.625 1.00 19.58 109 ASP A C 1
ATOM 746 O O . ASP A 1 109 ? -19.577 -9.265 -10.667 1.00 20.17 109 ASP A O 1
ATOM 751 N N . VAL A 1 110 ? -20.327 -7.716 -12.121 1.00 20.32 110 VAL A N 1
ATOM 752 C CA . VAL A 1 110 ? -19.496 -6.636 -11.583 1.00 20.47 110 VAL A CA 1
ATOM 753 C C . VAL A 1 110 ? -19.996 -6.171 -10.208 1.00 19.21 110 VAL A C 1
ATOM 754 O O . VAL A 1 110 ? -19.195 -5.850 -9.325 1.00 19.40 110 VAL A O 1
ATOM 758 N N . ALA A 1 111 ? -21.316 -6.162 -10.024 1.00 16.69 111 ALA A N 1
ATOM 759 C CA . ALA A 1 111 ? -21.912 -5.829 -8.731 1.00 15.87 111 ALA A CA 1
ATOM 760 C C . ALA A 1 111 ? -21.523 -6.849 -7.660 1.00 15.05 111 ALA A C 1
ATOM 761 O O . ALA A 1 111 ? -21.309 -6.494 -6.499 1.00 15.10 111 ALA A O 1
ATOM 763 N N . MET A 1 112 ? -21.426 -8.116 -8.058 1.00 13.97 112 MET A N 1
ATOM 764 C CA . MET A 1 112 ? -21.035 -9.177 -7.133 1.00 13.00 112 MET A CA 1
ATOM 765 C C . MET A 1 112 ? -19.568 -9.075 -6.730 1.00 13.64 112 MET A C 1
ATOM 766 O O . MET A 1 112 ? -19.211 -9.389 -5.597 1.00 11.84 112 MET A O 1
ATOM 771 N N . LYS A 1 113 ? -18.727 -8.622 -7.658 1.00 13.14 113 LYS A N 1
ATOM 772 C CA . LYS A 1 113 ? -17.315 -8.376 -7.363 1.00 13.69 113 LYS A CA 1
ATOM 773 C C . LYS A 1 113 ? -17.160 -7.317 -6.274 1.00 12.26 113 LYS A C 1
ATOM 774 O O . LYS A 1 113 ? -16.275 -7.419 -5.425 1.00 13.43 113 LYS A O 1
ATOM 780 N N . ALA A 1 114 ? -18.038 -6.314 -6.297 1.00 11.35 114 ALA A N 1
ATOM 781 C CA . ALA A 1 114 ? -18.031 -5.246 -5.297 1.00 10.34 114 ALA A CA 1
ATOM 782 C C . ALA A 1 114 ? -18.296 -5.761 -3.884 1.00 11.25 114 ALA A C 1
ATOM 783 O O . ALA A 1 114 ? -17.864 -5.146 -2.912 1.00 11.93 114 ALA A O 1
ATOM 785 N N . LEU A 1 115 ? -18.996 -6.889 -3.778 1.00 11.78 115 LEU A N 1
ATOM 786 C CA . LEU A 1 115 ? -19.362 -7.446 -2.474 1.00 10.59 115 LEU A CA 1
ATOM 787 C C . LEU A 1 115 ? -18.475 -8.622 -2.061 1.00 11.82 115 LEU A C 1
ATOM 788 O O . LEU A 1 115 ? -18.717 -9.272 -1.041 1.00 11.12 115 LEU A O 1
ATOM 793 N N . THR A 1 116 ? -17.443 -8.873 -2.862 1.00 12.47 116 THR A N 1
ATOM 794 C CA . THR A 1 116 ? -16.455 -9.905 -2.583 1.00 14.28 116 THR A CA 1
ATOM 795 C C . THR A 1 116 ? -15.206 -9.249 -2.003 1.00 14.97 116 THR A C 1
ATOM 796 O O . THR A 1 116 ? -14.803 -8.167 -2.440 1.00 16.07 116 THR A O 1
ATOM 800 N N . TYR A 1 117 ? -14.611 -9.900 -1.006 1.00 14.98 117 TYR A N 1
ATOM 801 C CA . TYR A 1 117 ? -13.415 -9.385 -0.347 1.00 15.18 117 TYR A CA 1
ATOM 802 C C . TYR A 1 117 ? -12.543 -10.526 0.162 1.00 14.91 117 TYR A C 1
ATOM 803 O O . TYR A 1 117 ? -13.022 -11.411 0.869 1.00 14.43 117 TYR A O 1
ATOM 812 N N . GLY A 1 118 ? -11.265 -10.500 -0.210 1.00 16.64 118 GLY A N 1
ATOM 813 C CA . GLY A 1 118 ? -10.311 -11.531 0.198 1.00 16.85 118 GLY A CA 1
ATOM 814 C C . GLY A 1 118 ? -10.727 -12.949 -0.159 1.00 17.22 118 GLY A C 1
ATOM 815 O O . GLY A 1 118 ? -10.492 -13.882 0.612 1.00 17.91 118 GLY A O 1
ATOM 816 N N . GLY A 1 119 ? -11.355 -13.105 -1.323 1.00 18.07 119 GLY A N 1
ATOM 817 C CA . GLY A 1 119 ? -11.796 -14.412 -1.813 1.00 18.51 119 GLY A CA 1
ATOM 818 C C . GLY A 1 119 ? -13.045 -14.966 -1.146 1.00 18.93 119 GLY A C 1
ATOM 819 O O . GLY A 1 119 ? -13.312 -16.170 -1.217 1.00 21.40 119 GLY A O 1
ATOM 820 N N . LYS A 1 120 ? -13.808 -14.090 -0.494 1.00 16.66 120 LYS A N 1
ATOM 821 C CA . LYS A 1 120 ? -15.049 -14.478 0.179 1.00 15.18 120 LYS A CA 1
ATOM 822 C C . LYS A 1 120 ? -16.169 -13.494 -0.145 1.00 13.41 120 LYS A C 1
ATOM 823 O O . LYS A 1 120 ? -15.920 -12.305 -0.356 1.00 12.68 120 LYS A O 1
ATOM 829 N N . LEU A 1 121 ? -17.399 -14.000 -0.183 1.00 11.28 121 LEU A N 1
ATOM 830 C CA . LEU A 1 121 ? -18.570 -13.176 -0.476 1.00 10.64 121 LEU A CA 1
ATOM 831 C C . LEU A 1 121 ? -19.232 -12.692 0.811 1.00 9.96 121 LEU A C 1
ATOM 832 O O . LEU A 1 121 ? -19.478 -13.485 1.720 1.00 11.46 121 LEU A O 1
ATOM 837 N N . TYR A 1 122 ? -19.533 -11.396 0.874 1.00 9.25 122 TYR A N 1
ATOM 838 C CA . TYR A 1 122 ? -20.081 -10.792 2.092 1.00 8.81 122 TYR A CA 1
ATOM 839 C C . TYR A 1 122 ? -21.521 -10.295 2.004 1.00 8.32 122 TYR A C 1
ATOM 840 O O . TYR A 1 122 ? -22.091 -9.856 3.004 1.00 8.89 122 TYR A O 1
ATOM 849 N N . GLY A 1 123 ? -22.122 -10.378 0.825 1.00 7.94 123 GLY A N 1
ATOM 850 C CA . GLY A 1 123 ? -23.511 -9.963 0.705 1.00 6.62 123 GLY A CA 1
ATOM 851 C C . GLY A 1 123 ? -24.139 -10.120 -0.657 1.00 7.27 123 GLY A C 1
ATOM 852 O O . GLY A 1 123 ? -23.496 -10.570 -1.608 1.00 8.64 123 GLY A O 1
ATOM 853 N N . LEU A 1 124 ? -25.415 -9.751 -0.720 1.00 7.01 124 LEU A N 1
ATOM 854 C CA . LEU A 1 124 ? -26.181 -9.731 -1.956 1.00 6.85 124 LEU A CA 1
ATOM 855 C C . LEU A 1 124 ? -26.645 -8.300 -2.222 1.00 6.82 124 LEU A C 1
ATOM 856 O O . LEU A 1 124 ? -26.985 -7.575 -1.281 1.00 8.00 124 LEU A O 1
ATOM 861 N N . PRO A 1 125 ? -26.630 -7.877 -3.498 1.00 7.07 125 PRO A N 1
ATOM 862 C CA . PRO A 1 125 ? -26.847 -6.464 -3.800 1.00 7.40 125 PRO A CA 1
ATOM 863 C C . PRO A 1 125 ? -28.307 -6.031 -3.888 1.00 8.17 125 PRO A C 1
ATOM 864 O O . PRO A 1 125 ? -29.176 -6.823 -4.270 1.00 9.37 125 PRO A O 1
ATOM 868 N N . LYS A 1 126 ? -28.545 -4.768 -3.541 1.00 8.54 126 LYS A N 1
ATOM 869 C CA . LYS A 1 126 ? -29.864 -4.146 -3.600 1.00 8.10 126 LYS A CA 1
ATOM 870 C C . LYS A 1 126 ? -29.902 -3.067 -4.675 1.00 8.51 126 LYS A C 1
ATOM 871 O O . LYS A 1 126 ? -30.913 -2.895 -5.357 1.00 9.67 126 LYS A O 1
ATOM 877 N N . ALA A 1 127 ? -28.796 -2.337 -4.805 1.00 8.14 127 ALA A N 1
ATOM 878 C CA . ALA A 1 127 ? -28.744 -1.154 -5.659 1.00 7.88 127 ALA A CA 1
ATOM 879 C C . ALA A 1 127 ? -27.363 -0.941 -6.262 1.00 8.16 127 ALA A C 1
ATOM 880 O O . ALA A 1 127 ? -26.348 -1.294 -5.654 1.00 9.03 127 ALA A O 1
ATOM 882 N N . ILE A 1 128 ? -27.347 -0.363 -7.462 1.00 7.96 128 ILE A N 1
ATOM 883 C CA . ILE A 1 128 ? -26.115 0.039 -8.132 1.00 8.99 128 ILE A CA 1
ATOM 884 C C . ILE A 1 128 ? -26.257 1.485 -8.602 1.00 9.02 128 ILE A C 1
ATOM 885 O O . ILE A 1 128 ? -27.340 1.910 -9.015 1.00 9.00 128 ILE A O 1
ATOM 890 N N . GLU A 1 129 ? -25.165 2.238 -8.508 1.00 9.66 129 GLU A N 1
ATOM 891 C CA . GLU A 1 129 ? -25.135 3.619 -8.988 1.00 10.98 129 GLU A CA 1
ATOM 892 C C . GLU A 1 129 ? -23.864 3.918 -9.780 1.00 9.49 129 GLU A C 1
ATOM 893 O O . GLU A 1 129 ? -22.806 3.342 -9.524 1.00 10.31 129 GLU A O 1
ATOM 899 N N . SER A 1 130 ? -23.993 4.820 -10.748 1.00 8.52 130 SER A N 1
ATOM 900 C CA . SER A 1 130 ? -22.871 5.330 -11.529 1.00 8.66 130 SER A CA 1
ATOM 901 C C . SER A 1 130 ? -23.219 6.723 -12.019 1.00 7.89 130 SER A C 1
ATOM 902 O O . SER A 1 130 ? -24.394 7.041 -12.196 1.00 8.66 130 SER A O 1
ATOM 905 N N . VAL A 1 131 ? -22.205 7.552 -12.253 1.00 8.27 131 VAL A N 1
ATOM 906 C CA . VAL A 1 131 ? -22.435 8.793 -12.992 1.00 8.01 131 VAL A CA 1
ATOM 907 C C . VAL A 1 131 ? -22.756 8.456 -14.446 1.00 8.66 131 VAL A C 1
ATOM 908 O O . VAL A 1 131 ? -22.451 7.362 -14.928 1.00 9.72 131 VAL A O 1
ATOM 912 N N . ALA A 1 132 ? -23.398 9.396 -15.126 1.00 8.03 132 ALA A N 1
ATOM 913 C CA . ALA A 1 132 ? -23.673 9.288 -16.556 1.00 7.97 132 ALA A CA 1
ATOM 914 C C . ALA A 1 132 ? -23.855 10.698 -17.082 1.00 8.27 132 ALA A C 1
ATOM 915 O O . ALA A 1 132 ? -23.698 11.665 -16.328 1.00 7.60 132 ALA A O 1
ATOM 917 N N . LEU A 1 133 ? -24.182 10.824 -18.364 1.00 7.57 133 LEU A N 1
ATOM 918 C CA . LEU A 1 133 ? -24.439 12.136 -18.943 1.00 6.97 133 LEU A CA 1
ATOM 919 C C . LEU A 1 133 ? -25.904 12.501 -18.738 1.00 8.14 133 LEU A C 1
ATOM 920 O O . LEU A 1 133 ? -26.792 11.943 -19.390 1.00 9.05 133 LEU A O 1
ATOM 925 N N . ILE A 1 134 ? -26.145 13.420 -17.806 1.00 7.67 134 ILE A N 1
ATOM 926 C CA . ILE A 1 134 ? -27.491 13.920 -17.542 1.00 8.34 134 ILE A CA 1
ATOM 927 C C . ILE A 1 134 ? -27.655 15.212 -18.322 1.00 8.31 134 ILE A C 1
ATOM 928 O O . ILE A 1 134 ? -26.828 16.117 -18.206 1.00 9.80 134 ILE A O 1
ATOM 933 N N . TYR A 1 135 ? -28.713 15.300 -19.122 1.00 8.82 135 TYR A N 1
ATOM 934 C CA . TYR A 1 135 ? -28.886 16.459 -19.991 1.00 8.24 135 TYR A CA 1
ATOM 935 C C . TYR A 1 135 ? -30.278 17.081 -19.955 1.00 8.43 135 TYR A C 1
ATOM 936 O O . TYR A 1 135 ? -31.261 16.425 -19.611 1.00 9.75 135 TYR A O 1
ATOM 945 N N . ASN A 1 136 ? -30.326 18.369 -20.284 1.00 8.43 136 ASN A N 1
ATOM 946 C CA . ASN A 1 136 ? -31.563 19.124 -20.372 1.00 8.92 136 ASN A CA 1
ATOM 947 C C . ASN A 1 136 ? -32.121 18.976 -21.784 1.00 8.98 136 ASN A C 1
ATOM 948 O O . ASN A 1 136 ? -31.521 19.463 -22.742 1.00 9.56 136 ASN A O 1
ATOM 953 N N . LYS A 1 137 ? -33.266 18.302 -21.902 1.00 10.34 137 LYS A N 1
ATOM 954 C CA . LYS A 1 137 ? -33.863 17.988 -23.208 1.00 9.51 137 LYS A CA 1
ATOM 955 C C . LYS A 1 137 ? -34.273 19.218 -24.028 1.00 10.77 137 LYS A C 1
ATOM 956 O O . LYS A 1 137 ? -34.474 19.121 -25.241 1.00 11.45 137 LYS A O 1
ATOM 962 N N . LYS A 1 138 ? -34.385 20.369 -23.368 1.00 10.39 138 LYS A N 1
ATOM 963 C CA . LYS A 1 138 ? -34.673 21.626 -24.061 1.00 11.44 138 LYS A CA 1
ATOM 964 C C . LYS A 1 138 ? -33.416 22.245 -24.677 1.00 11.00 138 LYS A C 1
ATOM 965 O O . LYS A 1 138 ? -33.508 23.175 -25.488 1.00 11.92 138 LYS A O 1
ATOM 971 N N . LEU A 1 139 ? -32.249 21.721 -24.299 1.00 11.27 139 LEU A N 1
ATOM 972 C CA . LEU A 1 139 ? -30.965 22.282 -24.727 1.00 11.40 139 LEU A CA 1
ATOM 973 C C . LEU A 1 139 ? -30.103 21.323 -25.548 1.00 11.28 139 LEU A C 1
ATOM 974 O O . LEU A 1 139 ? -29.244 21.764 -26.312 1.00 12.93 139 LEU A O 1
ATOM 979 N N . MET A 1 140 ? -30.330 20.023 -25.381 1.00 11.35 140 MET A N 1
ATOM 980 C CA . MET A 1 140 ? -29.553 19.002 -26.080 1.00 11.11 140 MET A CA 1
ATOM 981 C C . MET A 1 140 ? -30.458 17.907 -26.637 1.00 10.80 140 MET A C 1
ATOM 982 O O . MET A 1 140 ? -31.358 17.420 -25.943 1.00 12.03 140 MET A O 1
ATOM 987 N N . GLY A 1 141 ? -30.207 17.532 -27.890 1.00 11.47 141 GLY A N 1
ATOM 988 C CA . GLY A 1 141 ? -30.955 16.477 -28.564 1.00 11.85 141 GLY A CA 1
ATOM 989 C C . GLY A 1 141 ? -30.163 15.188 -28.615 1.00 12.11 141 GLY A C 1
ATOM 990 O O . GLY A 1 141 ? -30.174 14.404 -27.664 1.00 13.09 141 GLY A O 1
ATOM 991 N N . GLN A 1 142 ? -29.475 14.961 -29.731 1.00 11.16 142 GLN A N 1
ATOM 992 C CA . GLN A 1 142 ? -28.559 13.838 -29.829 1.00 12.58 142 GLN A CA 1
ATOM 993 C C . GLN A 1 142 ? -27.319 14.162 -29.009 1.00 12.44 142 GLN A C 1
ATOM 994 O O . GLN A 1 142 ? -26.670 15.186 -29.230 1.00 12.80 142 GLN A O 1
ATOM 1000 N N . VAL A 1 143 ? -27.008 13.291 -28.053 1.00 12.46 143 VAL A N 1
ATOM 1001 C CA . VAL A 1 143 ? -25.802 13.438 -27.239 1.00 13.22 143 VAL A CA 1
ATOM 1002 C C . VAL A 1 143 ? -24.549 13.226 -28.098 1.00 13.74 143 VAL A C 1
ATOM 1003 O O . VAL A 1 143 ? -24.599 12.488 -29.083 1.00 13.65 143 VAL A O 1
ATOM 1007 N N . PRO A 1 144 ? -23.435 13.902 -27.753 1.00 14.43 144 PRO A N 1
ATOM 1008 C CA . PRO A 1 144 ? -22.179 13.682 -28.478 1.00 15.34 144 PRO A CA 1
ATOM 1009 C C . PRO A 1 144 ? -21.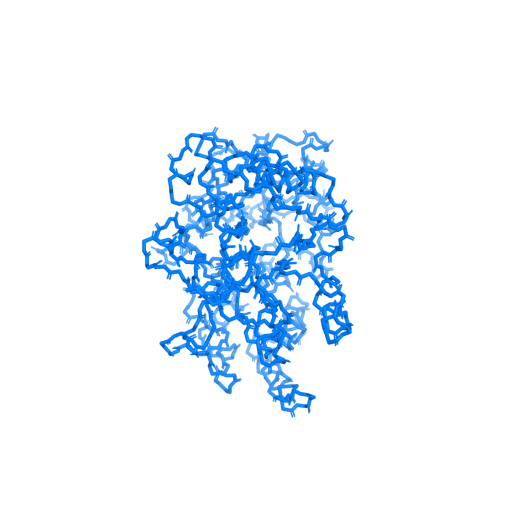779 12.205 -28.523 1.00 15.39 144 PRO A C 1
ATOM 1010 O O . PRO A 1 144 ? -21.880 11.500 -27.514 1.00 17.24 144 PRO A O 1
ATOM 1014 N N . ALA A 1 145 ? -21.343 11.755 -29.697 1.00 15.39 145 ALA A N 1
ATOM 1015 C CA . ALA A 1 145 ? -21.035 10.344 -29.942 1.00 13.95 145 ALA A CA 1
ATOM 1016 C C . ALA A 1 145 ? -19.685 9.913 -29.377 1.00 13.88 145 ALA A C 1
ATOM 1017 O O . ALA A 1 145 ? -19.468 8.727 -29.114 1.00 15.76 145 ALA A O 1
ATOM 1019 N N . THR A 1 146 ? -18.780 10.874 -29.212 1.00 12.32 146 THR A N 1
ATOM 1020 C CA . THR A 1 146 ? -17.427 10.605 -28.724 1.00 12.02 146 THR A CA 1
ATOM 1021 C C . THR A 1 146 ? -17.036 11.640 -27.679 1.00 11.67 146 THR A C 1
ATOM 1022 O O . THR A 1 146 ? -17.645 12.709 -27.592 1.00 12.42 146 THR A O 1
ATOM 1026 N N . TYR A 1 147 ? -16.015 11.319 -26.889 1.00 12.18 147 TYR A N 1
ATOM 1027 C CA . TYR A 1 147 ? -15.477 12.270 -25.926 1.00 11.95 147 TYR A CA 1
ATOM 1028 C C . TYR A 1 147 ? -14.971 13.542 -26.610 1.00 13.30 147 TYR A C 1
ATOM 1029 O O . TYR A 1 147 ? -15.184 14.645 -26.101 1.00 12.03 147 TYR A O 1
ATOM 1038 N N . ASP A 1 148 ? -14.307 13.379 -27.757 1.00 12.89 148 ASP A N 1
ATOM 1039 C CA . ASP A 1 148 ? -13.800 14.509 -28.541 1.00 15.50 148 ASP A CA 1
ATOM 1040 C C . ASP A 1 148 ? -14.920 15.496 -28.864 1.00 14.58 148 ASP A C 1
ATOM 1041 O O . ASP A 1 148 ? -14.748 16.711 -28.725 1.00 12.86 148 ASP A O 1
ATOM 1046 N N . GLU A 1 149 ? -16.064 14.959 -29.287 1.00 13.72 149 GLU A N 1
ATOM 1047 C CA . GLU A 1 149 ? -17.231 15.769 -29.637 1.00 12.83 149 GLU A CA 1
ATOM 1048 C C . GLU A 1 149 ? -17.839 16.448 -28.411 1.00 12.30 149 GLU A C 1
ATOM 1049 O O . GLU A 1 149 ? -18.271 17.601 -28.485 1.00 11.29 149 GLU A O 1
ATOM 1055 N N . LEU A 1 150 ? -17.859 15.732 -27.288 1.00 10.42 150 LEU A N 1
ATOM 1056 C CA . LEU A 1 150 ? -18.330 16.283 -26.020 1.00 10.37 150 LEU A CA 1
ATOM 1057 C C . LEU A 1 150 ? -17.457 17.448 -25.570 1.00 9.40 150 LEU A C 1
ATOM 1058 O O . LEU A 1 150 ? -17.969 18.483 -25.139 1.00 9.74 150 LEU A O 1
ATOM 1063 N N . PHE A 1 151 ? -16.140 17.278 -25.670 1.00 10.75 151 PHE A N 1
ATOM 1064 C CA . PHE A 1 151 ? -15.225 18.327 -25.239 1.00 10.23 151 PHE A CA 1
ATOM 1065 C C . PHE A 1 151 ? -15.286 19.558 -26.142 1.00 11.04 151 PHE A C 1
ATOM 1066 O O . PHE A 1 151 ? -15.222 20.686 -25.654 1.00 13.18 151 PHE A O 1
ATOM 1074 N N . GLN A 1 152 ? -15.417 19.330 -27.448 1.00 11.95 152 GLN A N 1
ATOM 1075 C CA . GLN A 1 152 ? -15.619 20.414 -28.412 1.00 11.94 152 GLN A CA 1
ATOM 1076 C C . GLN A 1 152 ? -16.884 21.205 -28.076 1.00 11.97 152 GLN A C 1
ATOM 1077 O O . GLN A 1 152 ? -16.876 22.439 -28.081 1.00 12.66 152 GLN A O 1
ATOM 1083 N N . TYR A 1 153 ? -17.959 20.480 -27.770 1.00 11.63 153 TYR A N 1
ATOM 1084 C CA . TYR A 1 153 ? -19.226 21.072 -27.347 1.00 11.20 153 TYR A CA 1
ATOM 1085 C C . TYR A 1 153 ? -19.039 21.961 -26.114 1.00 11.86 153 TYR A C 1
ATOM 1086 O O . TYR A 1 153 ? -19.606 23.048 -26.038 1.00 10.96 153 TYR A O 1
ATOM 1095 N N . ALA A 1 154 ? -18.234 21.500 -25.157 1.00 10.43 154 ALA A N 1
ATOM 1096 C CA . ALA A 1 154 ? -17.928 22.291 -23.963 1.00 11.78 154 ALA A CA 1
ATOM 1097 C C . ALA A 1 154 ? -17.115 23.544 -24.302 1.00 10.84 154 ALA A C 1
ATOM 1098 O O . ALA A 1 154 ? -17.425 24.637 -23.826 1.00 10.58 154 ALA A O 1
ATOM 1100 N N . LYS A 1 155 ? -16.084 23.384 -25.128 1.00 12.91 155 LYS A N 1
ATOM 1101 C CA . LYS A 1 155 ? -15.251 24.512 -25.555 1.00 13.40 155 LYS A CA 1
ATOM 1102 C C . LYS A 1 155 ? -16.061 25.587 -26.275 1.00 14.04 155 LYS A C 1
ATOM 1103 O O . LYS A 1 155 ? -15.845 26.781 -26.066 1.00 15.27 155 LYS A O 1
ATOM 1109 N N . ALA A 1 156 ? -16.994 25.152 -27.116 1.00 12.72 156 ALA A N 1
ATOM 1110 C CA . ALA A 1 156 ? -17.808 26.072 -27.906 1.00 13.01 156 ALA A CA 1
ATOM 1111 C C . ALA A 1 156 ? -18.892 26.768 -27.081 1.00 13.18 156 ALA A C 1
ATOM 1112 O O . ALA A 1 156 ? -19.187 27.939 -27.310 1.00 13.32 156 ALA A O 1
ATOM 1114 N N . ASN A 1 157 ? -19.460 26.050 -26.111 1.00 12.00 157 ASN A N 1
ATOM 1115 C CA . ASN A 1 157 ? -20.671 26.504 -25.420 1.00 12.28 157 ASN A CA 1
ATOM 1116 C C . ASN A 1 157 ? -20.511 26.986 -23.971 1.00 12.33 157 ASN A C 1
ATOM 1117 O O . ASN A 1 157 ? -21.438 27.581 -23.415 1.00 13.71 157 ASN A O 1
ATOM 1122 N N . ASN A 1 158 ? -19.356 26.730 -23.359 1.00 12.22 158 ASN A N 1
ATOM 1123 C CA . ASN A 1 158 ? -19.138 27.142 -21.969 1.00 12.44 158 ASN A CA 1
ATOM 1124 C C . ASN A 1 158 ? -18.844 28.635 -21.844 1.00 14.52 158 ASN A C 1
ATOM 1125 O O . ASN A 1 158 ? -17.840 29.128 -22.365 1.00 14.69 158 ASN A O 1
ATOM 1130 N N . LYS A 1 159 ? -19.745 29.343 -21.163 1.00 15.54 159 LYS A N 1
ATOM 1131 C CA . LYS A 1 159 ? -19.654 30.792 -20.975 1.00 17.53 159 LYS A CA 1
ATOM 1132 C C . LYS A 1 159 ? -19.793 31.142 -19.491 1.00 18.36 159 LYS A C 1
ATOM 1133 O O . LYS A 1 159 ? -20.889 31.479 -19.034 1.00 19.24 159 LYS A O 1
ATOM 1139 N N . PRO A 1 160 ? -18.681 31.067 -18.734 1.00 19.06 160 PRO A N 1
ATOM 1140 C CA . PRO A 1 160 ? -18.698 31.319 -17.287 1.00 21.55 160 PRO A CA 1
ATOM 1141 C C . PRO A 1 160 ? -19.216 32.704 -16.886 1.00 23.93 160 PRO A C 1
ATOM 1142 O O . PRO A 1 160 ? -19.818 32.842 -15.818 1.00 25.52 160 PRO A O 1
ATOM 1146 N N . ASP A 1 161 ? -18.995 33.707 -17.737 1.00 26.01 161 ASP A N 1
ATOM 1147 C CA . ASP A 1 161 ? -19.435 35.082 -17.467 1.00 28.28 161 ASP A CA 1
ATOM 1148 C C . ASP A 1 161 ? -20.954 35.240 -17.429 1.00 28.52 161 ASP A C 1
ATOM 1149 O O . ASP A 1 161 ? -21.473 36.155 -16.786 1.00 29.70 161 ASP A O 1
ATOM 1154 N N . GLU A 1 162 ? -21.657 34.344 -18.117 1.00 28.14 162 GLU A N 1
ATOM 1155 C CA . GLU A 1 162 ? -23.114 34.399 -18.202 1.00 28.68 162 GLU A CA 1
ATOM 1156 C C . GLU A 1 162 ? -23.766 33.230 -17.465 1.00 27.69 162 GLU A C 1
ATOM 1157 O O . GLU A 1 162 ? -24.988 33.051 -17.524 1.00 27.69 162 GLU A O 1
ATOM 1163 N N . GLN A 1 163 ? -22.940 32.448 -16.768 1.00 26.99 163 GLN A N 1
ATOM 1164 C CA . GLN A 1 163 ? -23.383 31.271 -16.011 1.00 26.78 163 GLN A CA 1
ATOM 1165 C C . GLN A 1 163 ? -24.124 30.268 -16.900 1.00 24.68 163 GLN A C 1
ATOM 1166 O O . GLN A 1 163 ? -25.081 29.620 -16.466 1.00 25.76 163 GLN A O 1
ATOM 1172 N N . LYS A 1 164 ? -23.670 30.157 -18.147 1.00 21.80 164 LYS A N 1
ATOM 1173 C CA . LYS A 1 164 ? -24.248 29.237 -19.122 1.00 19.44 164 LYS A CA 1
ATOM 1174 C C . LYS A 1 164 ? -23.173 28.253 -19.569 1.00 16.59 164 LYS A C 1
ATOM 1175 O O . LYS A 1 164 ? -22.037 28.647 -19.837 1.00 15.59 164 LYS A O 1
ATOM 1181 N N . TYR A 1 165 ? -23.531 26.972 -19.635 1.00 12.50 165 TYR A N 1
ATOM 1182 C CA . TYR A 1 165 ? -22.575 25.920 -19.974 1.00 11.72 165 TYR A CA 1
ATOM 1183 C C . TYR A 1 165 ? -23.143 24.892 -20.939 1.00 10.89 165 TYR A C 1
ATOM 1184 O O . TYR A 1 165 ? -24.330 24.576 -20.898 1.00 12.84 165 TYR A O 1
ATOM 1193 N N . GLY A 1 166 ? -22.278 24.378 -21.808 1.00 9.81 166 GLY A N 1
ATOM 1194 C CA . GLY A 1 166 ? -22.598 23.203 -22.607 1.00 9.12 166 GLY A CA 1
ATOM 1195 C C . GLY A 1 166 ? -22.421 21.942 -21.781 1.00 9.24 166 GLY A C 1
ATOM 1196 O O . GLY A 1 166 ? -23.304 21.085 -21.744 1.00 9.87 166 GLY A O 1
ATOM 1197 N N . VAL A 1 167 ? -21.263 21.827 -21.130 1.00 9.94 167 VAL A N 1
ATOM 1198 C CA . VAL A 1 167 ? -20.975 20.705 -20.235 1.00 8.47 167 VAL A CA 1
ATOM 1199 C C . VAL A 1 167 ? -20.329 21.234 -18.959 1.00 9.19 167 VAL A C 1
ATOM 1200 O O . VAL A 1 167 ? -19.337 21.965 -19.007 1.00 9.90 167 VAL A O 1
ATOM 1204 N N . LEU A 1 168 ? -20.904 20.851 -17.824 1.00 8.68 168 LEU A N 1
ATOM 1205 C CA . LEU A 1 168 ? -20.412 21.265 -16.517 1.00 8.78 168 LEU A CA 1
ATOM 1206 C C . LEU A 1 168 ? -20.459 20.074 -15.572 1.00 8.69 168 LEU A C 1
ATOM 1207 O O . LEU A 1 168 ? -21.473 19.386 -15.490 1.00 9.34 168 LEU A O 1
ATOM 1212 N N . PHE A 1 169 ? -19.362 19.826 -14.864 1.00 8.63 169 PHE A N 1
ATOM 1213 C CA . PHE A 1 169 ? -19.338 18.774 -13.849 1.00 8.71 169 PHE A CA 1
ATOM 1214 C C . PHE A 1 169 ? -18.239 19.014 -12.823 1.00 8.29 169 PHE A C 1
ATOM 1215 O O . PHE A 1 169 ? -17.453 19.957 -12.961 1.00 9.72 169 PHE A O 1
ATOM 1223 N N . GLU A 1 170 ? -18.204 18.170 -11.792 1.00 8.71 170 GLU A N 1
ATOM 1224 C CA . GLU A 1 170 ? -17.200 18.258 -10.733 1.00 10.68 170 GLU A CA 1
ATOM 1225 C C . GLU A 1 170 ? -15.844 17.747 -11.207 1.00 10.39 170 GLU A C 1
ATOM 1226 O O . GLU A 1 170 ? -15.368 16.696 -10.757 1.00 11.12 170 GLU A O 1
ATOM 1232 N N . ALA A 1 171 ? -15.222 18.510 -12.104 1.00 9.63 171 ALA A N 1
ATOM 1233 C CA . ALA A 1 171 ? -13.958 18.120 -12.731 1.00 9.98 171 ALA A CA 1
ATOM 1234 C C . ALA A 1 171 ? -12.752 18.232 -11.794 1.00 10.04 171 ALA A C 1
ATOM 1235 O O . ALA A 1 171 ? -11.628 17.926 -12.186 1.00 11.45 171 ALA A O 1
ATOM 1237 N N . ASN A 1 172 ? -12.995 18.677 -10.563 1.00 11.34 172 ASN A N 1
ATOM 1238 C CA . ASN A 1 172 ? -11.958 18.727 -9.533 1.00 10.46 172 ASN A CA 1
ATOM 1239 C C . ASN A 1 172 ? -12.138 17.631 -8.478 1.00 10.66 172 ASN A C 1
ATOM 1240 O O . ASN A 1 172 ? -11.551 17.686 -7.395 1.00 10.47 172 ASN A O 1
ATOM 1245 N N . ASN A 1 173 ? -12.952 16.636 -8.819 1.00 10.38 173 ASN A N 1
ATOM 1246 C CA . ASN A 1 173 ? -13.284 15.536 -7.920 1.00 9.44 173 ASN A CA 1
ATOM 1247 C C . ASN A 1 173 ? -13.011 14.214 -8.627 1.00 8.96 173 ASN A C 1
ATOM 1248 O O . ASN A 1 173 ? -13.638 13.911 -9.643 1.00 9.89 173 ASN A O 1
ATOM 1253 N N . PHE A 1 174 ? -12.067 13.445 -8.086 1.00 8.99 174 PHE A N 1
ATOM 1254 C CA . PHE A 1 174 ? -11.617 12.184 -8.690 1.00 8.98 174 PHE A CA 1
ATOM 1255 C C . PHE A 1 174 ? -12.733 11.157 -8.876 1.00 9.25 174 PHE A C 1
ATOM 1256 O O . PHE A 1 174 ? -12.683 10.344 -9.803 1.00 9.04 174 PHE A O 1
ATOM 1264 N N . TYR A 1 175 ? -13.740 11.188 -8.005 1.00 9.67 175 TYR A N 1
ATOM 1265 C CA . TYR A 1 175 ? -14.889 10.306 -8.183 1.00 9.11 175 TYR A CA 1
A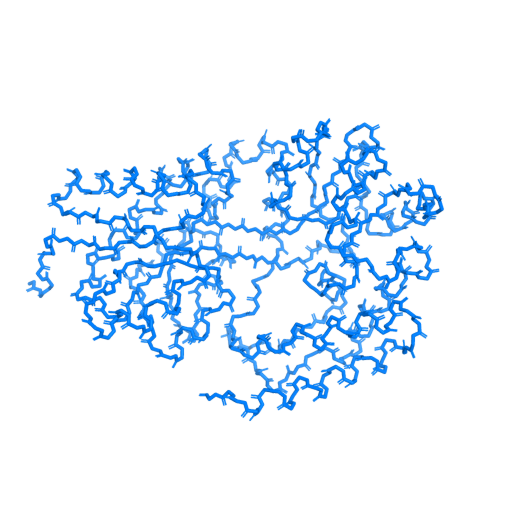TOM 1266 C C . TYR A 1 175 ? -15.515 10.503 -9.571 1.00 8.28 175 TYR A C 1
ATOM 1267 O O . TYR A 1 175 ? -15.906 9.536 -10.234 1.00 10.07 175 TYR A O 1
ATOM 1276 N N . TYR A 1 176 ? -15.594 11.760 -10.000 1.00 9.20 176 TYR A N 1
ATOM 1277 C CA . TYR A 1 176 ? -16.236 12.117 -11.260 1.00 8.43 176 TYR A CA 1
ATOM 1278 C C . TYR A 1 176 ? -15.297 11.990 -12.454 1.00 7.95 176 TYR A C 1
ATOM 1279 O O . TYR A 1 176 ? -15.718 11.589 -13.542 1.00 8.79 176 TYR A O 1
ATOM 1288 N N . THR A 1 177 ? -14.024 12.313 -12.240 1.00 7.12 177 THR A N 1
ATOM 1289 C CA . THR A 1 177 ? -13.041 12.326 -13.320 1.00 7.81 177 THR A CA 1
ATOM 1290 C C . THR A 1 177 ? -12.389 10.969 -13.550 1.00 7.84 177 THR A C 1
ATOM 1291 O O . THR A 1 177 ? -11.568 10.824 -14.457 1.00 7.93 177 THR A O 1
ATOM 1295 N N . TYR A 1 178 ? -12.753 9.974 -12.742 1.00 7.95 178 TYR A N 1
ATOM 1296 C CA . TYR A 1 178 ? -12.156 8.644 -12.871 1.00 8.56 178 TYR A CA 1
ATOM 1297 C C . TYR A 1 178 ? -12.130 8.130 -14.311 1.00 8.89 178 TYR A C 1
ATOM 1298 O O . TYR A 1 178 ? -11.120 7.569 -14.747 1.00 8.41 178 TYR A O 1
ATOM 1307 N N . PHE A 1 179 ? -13.223 8.334 -15.050 1.00 8.24 179 PHE A N 1
ATOM 1308 C CA . PHE A 1 179 ? -13.308 7.830 -16.425 1.00 7.91 179 PHE A CA 1
ATOM 1309 C C . PHE A 1 179 ? -12.180 8.352 -17.313 1.00 8.37 179 PHE A C 1
ATOM 1310 O O . PHE A 1 179 ? -11.727 7.651 -18.215 1.00 9.10 179 PHE A O 1
ATOM 1318 N N . LEU A 1 180 ? -11.721 9.573 -17.035 1.00 8.00 180 LEU A N 1
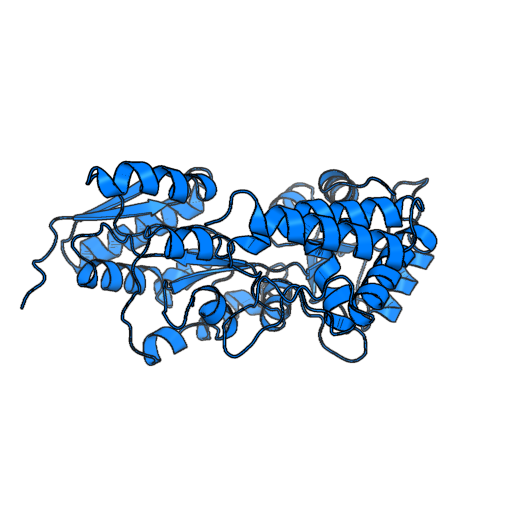ATOM 1319 C CA . LEU A 1 180 ? -10.604 10.164 -17.777 1.00 8.37 180 LEU A CA 1
ATOM 1320 C C . LEU A 1 180 ? -9.290 9.444 -17.487 1.00 8.91 180 LEU A C 1
ATOM 1321 O O . LEU A 1 180 ? -8.462 9.275 -18.382 1.00 10.13 180 LEU A O 1
ATOM 1326 N N . PHE A 1 181 ? -9.104 9.025 -16.237 1.00 7.73 181 PHE A N 1
ATOM 1327 C CA . PHE A 1 181 ? -7.919 8.267 -15.840 1.00 7.95 181 PHE A CA 1
ATOM 1328 C C . PHE A 1 181 ? -7.980 6.835 -16.365 1.00 8.39 181 PHE A C 1
ATOM 1329 O O . PHE A 1 181 ? -7.003 6.329 -16.919 1.00 8.49 181 PHE A O 1
ATOM 1337 N N . ALA A 1 182 ? -9.139 6.196 -16.208 1.00 8.34 182 ALA A N 1
ATOM 1338 C CA . ALA A 1 182 ? -9.352 4.833 -16.699 1.00 8.69 182 ALA A CA 1
ATOM 1339 C C . ALA A 1 182 ? -9.153 4.727 -18.212 1.00 9.19 182 ALA A C 1
ATOM 1340 O O . ALA A 1 182 ? -8.617 3.731 -18.702 1.00 11.06 182 ALA A O 1
ATOM 1342 N N . ALA A 1 183 ? -9.573 5.763 -18.941 1.00 8.77 183 ALA A N 1
ATOM 1343 C CA . ALA A 1 183 ? -9.409 5.825 -20.397 1.00 8.47 183 ALA A CA 1
ATOM 1344 C C . ALA A 1 183 ? -7.947 5.705 -20.818 1.00 9.76 183 ALA A C 1
ATOM 1345 O O . ALA A 1 183 ? -7.640 5.146 -21.871 1.00 11.96 183 ALA A O 1
ATOM 1347 N N . LYS A 1 184 ? -7.050 6.231 -19.986 1.00 10.48 184 LYS A N 1
ATOM 1348 C CA . LYS A 1 184 ? -5.620 6.225 -20.287 1.00 10.52 184 LYS A CA 1
ATOM 1349 C C . LYS A 1 184 ? -4.927 4.956 -19.790 1.00 11.94 184 LYS A C 1
ATOM 1350 O O . LYS A 1 184 ? -3.748 4.738 -20.077 1.00 13.75 184 LYS A O 1
ATOM 1356 N N . GLY A 1 185 ? -5.667 4.130 -19.051 1.00 11.36 185 GLY A N 1
ATOM 1357 C CA . GLY A 1 185 ? -5.142 2.886 -18.490 1.00 12.18 185 GLY A CA 1
ATOM 1358 C C . GLY A 1 185 ? -4.642 3.011 -17.059 1.00 12.52 185 GLY A C 1
ATOM 1359 O O . GLY A 1 185 ? -3.989 2.100 -16.548 1.00 13.85 185 GLY A O 1
ATOM 1360 N N . ALA A 1 186 ? -4.951 4.135 -16.413 1.00 11.75 186 ALA A N 1
ATOM 1361 C CA . ALA A 1 186 ? -4.521 4.387 -15.039 1.00 11.57 186 ALA A CA 1
ATOM 1362 C C . ALA A 1 186 ? -5.393 3.654 -14.026 1.00 11.73 186 ALA A C 1
ATOM 1363 O O . ALA A 1 186 ? -6.609 3.542 -14.205 1.00 14.13 186 ALA A O 1
ATOM 1365 N N . ALA A 1 187 ? -4.757 3.162 -12.965 1.00 12.27 187 ALA A N 1
ATOM 1366 C CA . ALA A 1 187 ? -5.450 2.483 -11.873 1.00 13.01 187 ALA A CA 1
ATOM 1367 C C . ALA A 1 187 ? -5.143 3.179 -10.548 1.00 11.70 187 ALA A C 1
ATOM 1368 O O . ALA A 1 187 ? -4.120 3.857 -10.421 1.00 13.27 187 ALA A O 1
ATOM 1370 N N . VAL A 1 188 ? -6.029 3.019 -9.567 1.00 11.62 188 VAL A N 1
ATOM 1371 C CA . VAL A 1 188 ? -5.772 3.529 -8.219 1.00 12.03 188 VAL A CA 1
ATOM 1372 C C . VAL A 1 188 ? -4.752 2.626 -7.521 1.00 12.26 188 VAL A C 1
ATOM 1373 O O . VAL A 1 188 ? -3.671 3.080 -7.145 1.00 12.00 188 VAL A O 1
ATOM 1377 N N . PHE A 1 189 ? -5.110 1.353 -7.357 1.00 12.42 189 PHE A N 1
ATOM 1378 C CA . PHE A 1 189 ? -4.205 0.334 -6.827 1.00 13.12 189 PHE A CA 1
ATOM 1379 C C . PHE A 1 189 ? -4.043 -0.769 -7.863 1.00 14.39 189 PHE A C 1
ATOM 1380 O O . PHE A 1 189 ? -4.988 -1.084 -8.588 1.00 16.62 189 PHE A O 1
ATOM 1388 N N . LYS A 1 190 ? -2.851 -1.358 -7.931 1.00 14.23 190 LYS A N 1
ATOM 1389 C CA . LYS A 1 190 ? -2.620 -2.494 -8.821 1.00 16.95 190 LYS A CA 1
ATOM 1390 C C . LYS A 1 190 ? -3.437 -3.698 -8.362 1.00 17.62 190 LYS A C 1
ATOM 1391 O O . LYS A 1 190 ? -3.341 -4.121 -7.207 1.00 19.80 190 LYS A O 1
ATOM 1397 N N . GLU A 1 191 ? -4.243 -4.229 -9.276 1.00 19.77 191 GLU A N 1
ATOM 1398 C CA . GLU A 1 191 ? -5.106 -5.369 -8.992 1.00 22.94 191 GLU A CA 1
ATOM 1399 C C . GLU A 1 191 ? -4.478 -6.667 -9.479 1.00 23.99 191 GLU A C 1
ATOM 1400 O O . GLU A 1 191 ? -3.963 -6.742 -10.598 1.00 23.89 191 GLU A O 1
ATOM 1406 N N . GLN A 1 192 ? -4.524 -7.682 -8.620 1.00 26.17 192 GLN A N 1
ATOM 1407 C CA . GLN A 1 192 ? -4.057 -9.019 -8.957 1.00 28.34 192 GLN A CA 1
ATOM 1408 C C . GLN A 1 192 ? -5.007 -10.066 -8.381 1.00 29.17 192 GLN A C 1
ATOM 1409 O O . GLN A 1 192 ? -5.032 -10.298 -7.170 1.00 29.99 192 GLN A O 1
ATOM 1415 N N . ASP A 1 193 ? -5.798 -10.671 -9.266 1.00 29.67 193 ASP A N 1
ATOM 1416 C CA . ASP A 1 193 ? -6.726 -11.754 -8.926 1.00 30.07 193 ASP A CA 1
ATOM 1417 C C . ASP A 1 193 ? -7.652 -11.421 -7.750 1.00 30.06 193 ASP A C 1
ATOM 1418 O O . ASP A 1 193 ? -7.809 -12.215 -6.817 1.00 30.81 193 ASP A O 1
ATOM 1423 N N . GLY A 1 194 ? -8.260 -10.239 -7.809 1.00 30.84 194 GLY A N 1
ATOM 1424 C CA . GLY A 1 194 ? -9.205 -9.796 -6.787 1.00 30.81 194 GLY A CA 1
ATOM 1425 C C . GLY A 1 194 ? -8.585 -8.974 -5.671 1.00 30.40 194 GLY A C 1
ATOM 1426 O O . GLY A 1 194 ? -9.272 -8.165 -5.040 1.00 31.91 194 GLY A O 1
ATOM 1427 N N . THR A 1 195 ? -7.292 -9.180 -5.426 1.00 29.52 195 THR A N 1
ATOM 1428 C CA . THR A 1 195 ? -6.583 -8.479 -4.354 1.00 27.54 195 THR A CA 1
ATOM 1429 C C . THR A 1 195 ? -5.887 -7.218 -4.854 1.00 26.15 195 THR A C 1
ATOM 1430 O O . THR A 1 195 ? -5.157 -7.246 -5.849 1.00 24.78 195 THR A O 1
ATOM 1434 N N . LEU A 1 196 ? -6.125 -6.116 -4.148 1.00 23.80 196 LEU A N 1
ATOM 1435 C CA . LEU A 1 196 ? -5.464 -4.849 -4.434 1.00 21.80 196 LEU A CA 1
ATOM 1436 C C . LEU A 1 196 ? -4.222 -4.693 -3.570 1.00 21.46 196 LEU A C 1
ATOM 1437 O O . LEU A 1 196 ? -4.233 -5.040 -2.386 1.00 21.92 196 LEU A O 1
ATOM 1442 N N . ASP A 1 197 ? -3.152 -4.181 -4.169 1.00 19.75 197 ASP A N 1
ATOM 1443 C CA . ASP A 1 197 ? -1.926 -3.905 -3.432 1.00 18.46 197 ASP A CA 1
ATOM 1444 C C . ASP A 1 197 ? -1.925 -2.437 -3.010 1.00 18.05 197 ASP A C 1
ATOM 1445 O O . ASP A 1 197 ? -1.798 -1.551 -3.858 1.00 16.80 197 ASP A O 1
ATOM 1450 N N . PRO A 1 198 ? -2.069 -2.177 -1.695 1.00 17.08 198 PRO A N 1
ATOM 1451 C CA . PRO A 1 198 ? -2.079 -0.805 -1.189 1.00 17.14 198 PRO A CA 1
ATOM 1452 C C . PRO A 1 198 ? -0.736 -0.099 -1.366 1.00 15.86 198 PRO A C 1
ATOM 1453 O O . PRO A 1 198 ? -0.674 1.128 -1.295 1.00 17.60 198 PRO A O 1
ATOM 1457 N N . ASN A 1 199 ? 0.320 -0.878 -1.594 1.00 17.12 199 ASN A N 1
ATOM 1458 C CA . ASN A 1 199 ? 1.660 -0.334 -1.803 1.00 17.36 199 ASN A CA 1
ATOM 1459 C C . ASN A 1 199 ? 1.959 0.044 -3.254 1.00 17.81 199 ASN A C 1
ATOM 1460 O O . ASN A 1 199 ? 2.859 0.850 -3.512 1.00 19.00 199 ASN A O 1
ATOM 1465 N N . GLU A 1 200 ? 1.215 -0.538 -4.195 1.00 16.58 200 GLU A N 1
ATOM 1466 C CA . GLU A 1 200 ? 1.372 -0.186 -5.606 1.00 16.39 200 GLU A CA 1
ATOM 1467 C C . GLU A 1 200 ? 0.255 0.752 -6.063 1.00 14.39 200 GLU A C 1
ATOM 1468 O O . GLU A 1 200 ? -0.744 0.324 -6.649 1.00 14.90 200 GLU A O 1
ATOM 1474 N N . ILE A 1 201 ? 0.440 2.035 -5.768 1.00 14.34 201 ILE A N 1
ATOM 1475 C CA . ILE A 1 201 ? -0.489 3.080 -6.184 1.00 14.79 201 ILE A CA 1
ATOM 1476 C C . ILE A 1 201 ? -0.145 3.504 -7.610 1.00 13.53 201 ILE A C 1
ATOM 1477 O O . ILE A 1 201 ? 1.017 3.757 -7.925 1.00 14.46 201 ILE A O 1
ATOM 1482 N N . GLY A 1 202 ? -1.155 3.568 -8.473 1.00 12.49 202 GLY A N 1
ATOM 1483 C CA . GLY A 1 202 ? -0.926 3.884 -9.881 1.00 12.38 202 GLY A CA 1
ATOM 1484 C C . GLY A 1 202 ? -1.225 5.318 -10.273 1.00 13.20 202 GLY A C 1
ATOM 1485 O O . GLY A 1 202 ? -1.228 5.649 -11.458 1.00 12.40 202 GLY A O 1
ATOM 1486 N N . LEU A 1 203 ? -1.450 6.177 -9.283 1.00 11.28 203 LEU A N 1
ATOM 1487 C CA . LEU A 1 203 ? -1.930 7.533 -9.551 1.00 11.93 203 LEU A CA 1
ATOM 1488 C C . LEU A 1 203 ? -0.849 8.561 -9.910 1.00 11.92 203 LEU A C 1
ATOM 1489 O O . LEU A 1 203 ? -1.163 9.730 -10.149 1.00 12.40 203 LEU A O 1
ATOM 1494 N N . ASN A 1 204 ? 0.412 8.135 -9.959 1.00 13.45 204 ASN A N 1
ATOM 1495 C CA . ASN A 1 204 ? 1.463 8.982 -10.540 1.00 14.73 204 ASN A CA 1
ATOM 1496 C C . ASN A 1 204 ? 2.210 8.301 -11.695 1.00 14.39 204 ASN A C 1
ATOM 1497 O O . ASN A 1 204 ? 3.346 8.657 -12.021 1.00 16.42 204 ASN A O 1
ATOM 1502 N N . SER A 1 205 ? 1.539 7.332 -12.316 1.00 13.60 205 SER A N 1
ATOM 1503 C CA . SER A 1 205 ? 2.033 6.656 -13.514 1.00 12.59 205 SER A CA 1
ATOM 1504 C C . SER A 1 205 ? 1.931 7.595 -14.718 1.00 12.21 205 SER A C 1
ATOM 1505 O O . SER A 1 205 ? 1.197 8.586 -14.659 1.00 11.93 205 SER A O 1
ATOM 1508 N N . PRO A 1 206 ? 2.659 7.294 -15.814 1.00 11.65 206 PRO A N 1
ATOM 1509 C CA . PRO A 1 206 ? 2.494 8.095 -17.031 1.00 11.55 206 PRO A CA 1
ATOM 1510 C C . PRO A 1 206 ? 1.035 8.126 -17.496 1.00 11.07 206 PRO A C 1
ATOM 1511 O O . PRO A 1 206 ? 0.557 9.166 -17.957 1.00 11.39 206 PRO A O 1
ATOM 1515 N N . GLU A 1 207 ? 0.341 6.997 -17.352 1.00 10.00 207 GLU A N 1
ATOM 1516 C CA . GLU A 1 207 ? -1.085 6.905 -17.664 1.00 11.54 207 GLU A CA 1
ATOM 1517 C C . GLU A 1 207 ? -1.902 7.905 -16.845 1.00 10.00 207 GLU A C 1
ATOM 1518 O O . GLU A 1 207 ? -2.788 8.573 -17.378 1.00 9.14 207 GLU A O 1
ATOM 1524 N N . ALA A 1 208 ? -1.591 8.005 -15.554 1.00 10.06 208 ALA A N 1
ATOM 1525 C CA . ALA A 1 208 ? -2.294 8.927 -14.662 1.00 8.66 208 ALA A CA 1
ATOM 1526 C C . ALA A 1 208 ? -2.058 10.383 -15.052 1.00 9.83 208 ALA A C 1
ATOM 1527 O O . ALA A 1 208 ? -2.976 11.209 -14.990 1.00 9.74 208 ALA A O 1
ATOM 1529 N N . VAL A 1 209 ? -0.828 10.692 -15.460 1.00 9.10 209 VAL A N 1
ATOM 1530 C CA . VAL A 1 209 ? -0.490 12.035 -15.923 1.00 9.44 209 VAL A CA 1
ATOM 1531 C C . VAL A 1 209 ? -1.340 12.393 -17.144 1.00 8.59 209 VAL A C 1
ATOM 1532 O O . VAL A 1 209 ? -1.877 13.496 -17.226 1.00 9.89 209 VAL A O 1
ATOM 1536 N N . GLN A 1 210 ? -1.492 11.447 -18.069 1.00 9.41 210 GLN A N 1
ATOM 1537 C CA . GLN A 1 210 ? -2.337 11.663 -19.248 1.00 9.64 210 GLN A CA 1
ATOM 1538 C C . GLN A 1 210 ? -3.795 11.923 -18.864 1.00 9.77 210 GLN A C 1
ATOM 1539 O O . GLN A 1 210 ? -4.475 12.735 -19.498 1.00 11.07 210 GLN A O 1
ATOM 1545 N N . GLY A 1 211 ? -4.265 11.230 -17.827 1.00 8.81 211 GLY A N 1
ATOM 1546 C CA . GLY A 1 211 ? -5.606 11.447 -17.286 1.00 9.31 211 GLY A CA 1
ATOM 1547 C C . GLY A 1 211 ? -5.764 12.843 -16.709 1.00 8.04 211 GLY A C 1
ATOM 1548 O O . GLY A 1 211 ? -6.742 13.535 -16.998 1.00 8.06 211 GLY A O 1
ATOM 1549 N N . MET A 1 212 ? -4.791 13.261 -15.899 1.00 8.86 212 MET A N 1
ATOM 1550 C CA . MET A 1 212 ? -4.806 14.596 -15.290 1.00 8.84 212 MET A CA 1
ATOM 1551 C C . MET A 1 212 ? -4.639 15.707 -16.334 1.00 9.24 212 MET A C 1
ATOM 1552 O O . MET A 1 212 ? -5.106 16.831 -16.131 1.00 9.30 212 MET A O 1
ATOM 1557 N N . ASN A 1 213 ? -3.975 15.393 -17.446 1.00 9.95 213 ASN A N 1
ATOM 1558 C CA . ASN A 1 213 ? -3.885 16.332 -18.565 1.00 9.87 213 ASN A CA 1
ATOM 1559 C C . ASN A 1 213 ? -5.261 16.643 -19.149 1.00 11.40 213 ASN A C 1
ATOM 1560 O O . ASN A 1 213 ? -5.521 17.770 -19.581 1.00 11.48 213 ASN A O 1
ATOM 1565 N N . GLU A 1 214 ? -6.137 15.639 -19.163 1.00 11.54 214 GLU A N 1
ATOM 1566 C CA . GLU A 1 214 ? -7.516 15.833 -19.608 1.00 12.42 214 GLU A CA 1
ATOM 1567 C C . GLU A 1 214 ? -8.282 16.696 -18.608 1.00 12.00 214 GLU A C 1
ATOM 1568 O O . GLU A 1 214 ? -9.010 17.606 -19.000 1.00 13.08 214 GLU A O 1
ATOM 1574 N N . VAL A 1 215 ? -8.105 16.406 -17.319 1.00 11.12 215 VAL A N 1
ATOM 1575 C CA . VAL A 1 215 ? -8.692 17.207 -16.240 1.00 11.55 215 VAL A CA 1
ATOM 1576 C C . VAL A 1 215 ? -8.313 18.683 -16.395 1.00 11.05 215 VAL A C 1
ATOM 1577 O O . VAL A 1 215 ? -9.176 19.565 -16.343 1.00 11.34 215 VAL A O 1
ATOM 1581 N N . GLN A 1 216 ? -7.022 18.934 -16.601 1.00 12.03 216 GLN A N 1
ATOM 1582 C CA . GLN A 1 216 ? -6.492 20.281 -16.799 1.00 11.91 216 GLN A CA 1
ATOM 1583 C C . GLN A 1 216 ? -7.196 21.021 -17.937 1.00 12.20 216 GLN A C 1
ATOM 1584 O O . GLN A 1 216 ? -7.514 22.204 -17.809 1.00 12.17 216 GLN A O 1
ATOM 1590 N N . LYS A 1 217 ? -7.446 20.313 -19.039 1.00 11.47 217 LYS A N 1
ATOM 1591 C CA . LYS A 1 217 ? -8.105 20.895 -20.212 1.00 12.41 217 LYS A CA 1
ATOM 1592 C C . LYS A 1 217 ? -9.502 21.438 -19.912 1.00 11.39 217 LYS A C 1
ATOM 1593 O O . LYS A 1 217 ? -9.944 22.406 -20.535 1.00 11.80 217 LYS A O 1
ATOM 1599 N N . TRP A 1 218 ? -10.192 20.824 -18.954 1.00 10.99 218 TRP A N 1
ATOM 1600 C CA . TRP A 1 218 ? -11.519 21.287 -18.554 1.00 11.66 218 TRP A CA 1
ATOM 1601 C C . TRP A 1 218 ? -11.488 22.681 -17.930 1.00 12.11 218 TRP A C 1
ATOM 1602 O O . TRP A 1 218 ? -12.477 23.410 -17.975 1.00 13.17 218 TRP A O 1
ATOM 1613 N N . PHE A 1 219 ? -10.337 23.054 -17.380 1.00 12.45 219 PHE A N 1
ATOM 1614 C CA . PHE A 1 219 ? -10.175 24.361 -16.755 1.00 13.07 219 PHE A CA 1
ATOM 1615 C C . PHE A 1 219 ? -9.466 25.359 -17.670 1.00 14.61 219 PHE A C 1
ATOM 1616 O O . PHE A 1 219 ? -9.812 26.541 -17.681 1.00 17.78 219 PHE A O 1
ATOM 1624 N N . THR A 1 220 ? -8.503 24.876 -18.452 1.00 13.48 220 THR A N 1
ATOM 1625 C CA . THR A 1 220 ? -7.727 25.736 -19.356 1.00 14.54 220 THR A CA 1
ATOM 1626 C C . THR A 1 220 ? -8.409 25.995 -20.704 1.00 15.90 220 THR A C 1
ATOM 1627 O O . THR A 1 220 ? -8.198 27.046 -21.317 1.00 19.42 220 THR A O 1
ATOM 1631 N N . GLU A 1 221 ? -9.212 25.038 -21.168 1.00 14.44 221 GLU A N 1
ATOM 1632 C CA . GLU A 1 221 ? -9.883 25.158 -22.468 1.00 14.46 221 GLU A CA 1
ATOM 1633 C C . GLU A 1 221 ? -11.408 25.238 -22.372 1.00 14.48 221 GLU A C 1
ATOM 1634 O O . GLU A 1 221 ? -12.042 25.972 -23.133 1.00 14.54 221 GLU A O 1
ATOM 1640 N N . ALA A 1 222 ? -11.992 24.473 -21.452 1.00 13.74 222 ALA A N 1
ATOM 1641 C CA . ALA A 1 222 ? -13.449 24.426 -21.298 1.00 12.90 222 ALA A CA 1
ATOM 1642 C C . ALA A 1 222 ? -13.966 25.409 -20.243 1.00 13.32 222 ALA A C 1
ATOM 1643 O O . ALA A 1 222 ? -15.161 25.436 -19.938 1.00 12.66 222 ALA A O 1
ATOM 1645 N N . ARG A 1 223 ? -13.050 26.204 -19.691 1.00 13.70 223 ARG A N 1
ATOM 1646 C CA . ARG A 1 223 ? -13.374 27.353 -18.835 1.00 14.09 223 ARG A CA 1
ATOM 1647 C C . ARG A 1 223 ? -14.262 27.059 -17.615 1.00 12.91 223 ARG A C 1
ATOM 1648 O O . ARG A 1 223 ? -15.058 27.905 -17.201 1.00 14.89 223 ARG A O 1
ATOM 1656 N N . LEU A 1 224 ? -14.119 25.869 -17.035 1.00 12.16 224 LEU A N 1
ATOM 1657 C CA . LEU A 1 224 ? -14.859 25.525 -15.819 1.00 12.82 224 LEU A CA 1
ATOM 1658 C C . LEU A 1 224 ? -14.380 26.356 -14.626 1.00 14.10 224 LEU A C 1
ATOM 1659 O O . LEU A 1 224 ? -13.190 26.675 -14.539 1.00 13.45 224 LEU A O 1
ATOM 1664 N N . PRO A 1 225 ? -15.305 26.720 -13.712 1.00 14.62 225 PRO A N 1
ATOM 1665 C CA . PRO A 1 225 ? -14.927 27.470 -12.509 1.00 16.52 225 PRO A CA 1
ATOM 1666 C C . PRO A 1 225 ? -13.893 26.696 -11.697 1.00 17.59 225 PRO A C 1
ATOM 1667 O O . PRO A 1 225 ? -14.113 25.533 -11.362 1.00 17.57 225 PRO A O 1
ATOM 1671 N N . GLN A 1 226 ? -12.777 27.348 -11.387 1.00 21.06 226 GLN A N 1
ATOM 1672 C CA . GLN A 1 226 ? -11.606 26.661 -10.833 1.00 21.91 226 GLN A CA 1
ATOM 1673 C C . GLN A 1 226 ? -11.722 26.237 -9.362 1.00 22.81 226 GLN A C 1
ATOM 1674 O O . GLN A 1 226 ? -10.834 25.557 -8.839 1.00 23.55 226 GLN A O 1
ATOM 1680 N N . SER A 1 227 ? -12.822 26.616 -8.712 1.00 22.88 227 SER A N 1
ATOM 1681 C CA . SER A 1 227 ? -13.091 26.203 -7.333 1.00 22.39 227 SER A CA 1
ATOM 1682 C C . SER A 1 227 ? -14.525 25.690 -7.161 1.00 22.41 227 SER A C 1
ATOM 1683 O O . SER A 1 227 ? -15.151 25.887 -6.115 1.00 23.19 227 SER A O 1
ATOM 1686 N N . LEU A 1 228 ? -15.028 25.012 -8.191 1.00 21.51 228 LEU A N 1
ATOM 1687 C CA . LEU A 1 228 ? -16.413 24.538 -8.215 1.00 21.73 228 LEU A CA 1
ATOM 1688 C C . LEU A 1 228 ? -16.691 23.438 -7.189 1.00 20.93 228 LEU A C 1
ATOM 1689 O O . LEU A 1 228 ? -15.782 22.722 -6.763 1.00 20.94 228 LEU A O 1
ATOM 1694 N N . LYS A 1 229 ? -17.958 23.327 -6.800 1.00 19.85 229 LYS A N 1
ATOM 1695 C CA . LYS A 1 229 ? -18.429 22.275 -5.904 1.00 19.90 229 LYS A CA 1
ATOM 1696 C C . LYS A 1 229 ? -19.702 21.650 -6.473 1.00 18.28 229 LYS A C 1
ATOM 1697 O O . LYS A 1 229 ? -20.196 22.086 -7.514 1.00 17.68 229 LYS A O 1
ATOM 1703 N N . ALA A 1 230 ? -20.226 20.633 -5.789 1.00 17.79 230 ALA A N 1
ATOM 1704 C CA . ALA A 1 230 ? -21.460 19.959 -6.205 1.00 17.67 230 ALA A CA 1
ATOM 1705 C C . ALA A 1 230 ? -22.609 20.939 -6.440 1.00 17.59 230 ALA A C 1
ATOM 1706 O O . ALA A 1 230 ? -23.355 20.810 -7.414 1.00 17.02 230 ALA A O 1
ATOM 1708 N N . ASP A 1 231 ? -22.738 21.924 -5.553 1.00 18.22 231 ASP A N 1
ATOM 1709 C CA . ASP A 1 231 ? -23.831 22.888 -5.639 1.00 18.75 231 ASP A CA 1
ATOM 1710 C C . ASP A 1 231 ? -23.725 23.823 -6.842 1.00 18.12 231 ASP A C 1
ATOM 1711 O O . ASP A 1 231 ? -24.743 24.286 -7.359 1.00 17.98 231 ASP A O 1
ATOM 1716 N N . THR A 1 232 ? -22.497 24.108 -7.273 1.00 18.05 232 THR A N 1
ATOM 1717 C CA . THR A 1 232 ? -22.261 24.900 -8.479 1.00 17.72 232 THR A CA 1
ATOM 1718 C C . THR A 1 232 ? -22.872 24.184 -9.683 1.00 16.08 232 THR A C 1
ATOM 1719 O O . THR A 1 232 ? -23.609 24.783 -10.467 1.00 15.84 232 THR A O 1
ATOM 1723 N N . VAL A 1 233 ? -22.564 22.894 -9.802 1.00 14.84 233 VAL A N 1
ATOM 1724 C CA . VAL A 1 233 ? -23.048 22.056 -10.898 1.00 13.04 233 VAL A CA 1
ATOM 1725 C C . VAL A 1 233 ? -24.569 21.902 -10.843 1.00 11.83 233 VAL A C 1
ATOM 1726 O O . VAL A 1 233 ? -25.259 22.127 -11.840 1.00 12.38 233 VAL A O 1
ATOM 1730 N N . ASN A 1 234 ? -25.082 21.532 -9.672 1.00 12.39 234 ASN A N 1
ATOM 1731 C CA . ASN A 1 234 ? -26.512 21.305 -9.494 1.00 12.32 234 ASN A CA 1
ATOM 1732 C C . ASN A 1 234 ? -27.339 22.579 -9.632 1.00 11.95 234 ASN A C 1
ATOM 1733 O O . ASN A 1 234 ? -28.351 22.591 -10.333 1.00 12.33 234 ASN A O 1
ATOM 1738 N N . GLY A 1 235 ? -26.891 23.647 -8.977 1.00 12.91 235 GLY A N 1
ATOM 1739 C CA . GLY A 1 235 ? -27.573 24.939 -9.039 1.00 14.20 235 GLY A CA 1
ATOM 1740 C C . GLY A 1 235 ? -27.718 25.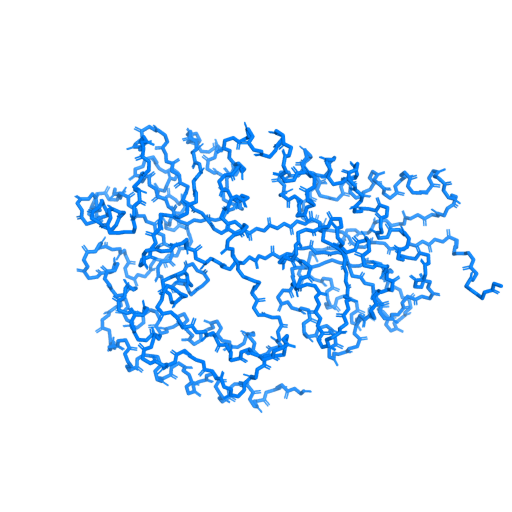451 -10.459 1.00 14.12 235 GLY A C 1
ATOM 1741 O O . GLY A 1 235 ? -28.807 25.854 -10.874 1.00 16.00 235 GLY A O 1
ATOM 1742 N N . LEU A 1 236 ? -26.618 25.417 -11.209 1.00 14.11 236 LEU A N 1
ATOM 1743 C CA . LEU A 1 236 ? -26.616 25.903 -12.585 1.00 13.69 236 LEU A CA 1
ATOM 1744 C C . LEU A 1 236 ? -27.417 25.028 -13.545 1.00 13.11 236 LEU A C 1
ATOM 1745 O O . LEU A 1 236 ? -28.054 25.545 -14.462 1.00 13.01 236 LEU A O 1
ATOM 1750 N N . PHE A 1 237 ? -27.398 23.712 -13.337 1.00 13.54 237 PHE A N 1
ATOM 1751 C CA . PHE A 1 237 ? -28.234 22.826 -14.149 1.00 11.32 237 PHE A CA 1
ATOM 1752 C C . PHE A 1 237 ? -29.721 23.083 -13.884 1.00 13.46 237 PHE A C 1
ATOM 1753 O O . PHE A 1 237 ? -30.524 23.147 -14.818 1.00 12.72 237 PHE A O 1
ATOM 1761 N N . LYS A 1 238 ? -30.076 23.248 -12.611 1.00 13.73 238 LYS A N 1
ATOM 1762 C CA . LYS A 1 238 ? -31.460 23.540 -12.222 1.00 14.88 238 LYS A CA 1
ATOM 1763 C C . LYS A 1 238 ? -31.938 24.902 -12.729 1.00 14.84 238 LYS A C 1
ATOM 1764 O O . LYS A 1 238 ? -33.142 25.126 -12.864 1.00 16.36 238 LYS A O 1
ATOM 1770 N N . SER A 1 239 ? -30.988 25.791 -13.023 1.00 15.27 239 SER A N 1
ATOM 1771 C CA . SER A 1 239 ? -31.274 27.125 -13.555 1.00 16.02 239 SER A CA 1
ATOM 1772 C C . SER A 1 239 ? -31.734 27.086 -15.014 1.00 15.19 239 SER A C 1
ATOM 1773 O O . SER A 1 239 ? -32.220 28.087 -15.542 1.00 15.03 239 SER A O 1
ATOM 1776 N N . GLY A 1 240 ? -31.556 25.937 -15.661 1.00 13.84 240 GLY A N 1
ATOM 1777 C CA . GLY A 1 240 ? -31.946 25.756 -17.059 1.00 14.01 240 GLY A CA 1
ATOM 1778 C C . GLY A 1 240 ? -30.954 26.310 -18.066 1.00 15.26 240 GLY A C 1
ATOM 1779 O O . GLY A 1 240 ? -31.282 26.459 -19.243 1.00 17.86 240 GLY A O 1
ATOM 1780 N N . LYS A 1 241 ? -29.739 26.609 -17.611 1.00 17.03 241 LYS A N 1
ATOM 1781 C CA . LYS A 1 241 ? -28.712 27.182 -18.485 1.00 18.66 241 LYS A CA 1
ATOM 1782 C C . LYS A 1 241 ? -27.505 26.257 -18.688 1.00 17.48 241 LYS A C 1
ATOM 1783 O O . LYS A 1 241 ? -26.438 26.705 -19.111 1.00 18.10 241 LYS A O 1
ATOM 1789 N N . VAL A 1 242 ? -27.678 24.972 -18.386 1.00 14.24 242 VAL A N 1
ATOM 1790 C CA . VAL A 1 242 ? -26.624 23.978 -18.600 1.00 12.62 242 VAL A CA 1
ATOM 1791 C C . VAL A 1 242 ? -27.186 22.813 -19.412 1.00 10.22 242 VAL A C 1
ATOM 1792 O O . VAL A 1 242 ? -28.131 22.150 -18.984 1.00 11.59 242 VAL A O 1
ATOM 1796 N N . ALA A 1 243 ? -26.600 22.568 -20.582 1.00 9.97 243 ALA A N 1
ATOM 1797 C CA . ALA A 1 243 ? -27.088 21.518 -21.474 1.00 9.60 243 ALA A CA 1
ATOM 1798 C C . ALA A 1 243 ? -26.874 20.119 -20.905 1.00 9.51 243 ALA A C 1
ATOM 1799 O O . ALA A 1 243 ? -27.779 19.287 -20.951 1.00 9.03 243 ALA A O 1
ATOM 1801 N N . ALA A 1 244 ? -25.681 19.867 -20.367 1.00 8.06 244 ALA A N 1
ATOM 1802 C CA . ALA A 1 244 ? -25.339 18.546 -19.851 1.00 8.52 244 ALA A CA 1
ATOM 1803 C C . ALA A 1 244 ? -24.415 18.613 -18.644 1.00 8.12 244 ALA A C 1
ATOM 1804 O O . ALA A 1 244 ? -23.547 19.484 -18.558 1.00 7.87 244 ALA A O 1
ATOM 1806 N N . VAL A 1 245 ? -24.625 17.691 -17.708 1.00 8.28 245 VAL A N 1
ATOM 1807 C CA . VAL A 1 245 ? -23.709 17.483 -16.592 1.00 7.91 245 VAL A CA 1
ATOM 1808 C C . VAL A 1 245 ? -23.285 16.017 -16.544 1.00 7.48 245 VAL A C 1
ATOM 1809 O O . VAL A 1 245 ? -23.934 15.156 -17.147 1.00 8.16 245 VAL A O 1
ATOM 1813 N N . ILE A 1 246 ? -22.182 15.746 -15.851 1.00 6.92 246 ILE A N 1
ATOM 1814 C CA . ILE A 1 246 ? -21.813 14.378 -15.514 1.00 7.22 246 ILE A CA 1
ATOM 1815 C C . ILE A 1 246 ? -22.098 14.213 -14.026 1.00 8.08 246 ILE A C 1
ATOM 1816 O O . ILE A 1 246 ? -21.441 14.828 -13.186 1.00 9.42 246 ILE A O 1
ATOM 1821 N N . ASN A 1 247 ? -23.106 13.405 -13.711 1.00 7.09 247 ASN A N 1
ATOM 1822 C CA . ASN A 1 247 ? -23.544 13.227 -12.332 1.00 8.32 247 ASN A CA 1
ATOM 1823 C C . ASN A 1 247 ? -24.317 11.926 -12.179 1.00 8.34 247 ASN A C 1
ATOM 1824 O O . ASN A 1 247 ? -24.619 11.261 -13.170 1.00 8.96 247 ASN A O 1
ATOM 1829 N N . GLY A 1 248 ? -24.623 11.564 -10.936 1.00 10.74 248 GLY A N 1
ATOM 1830 C CA . GLY A 1 248 ? -25.298 10.305 -10.646 1.00 10.83 248 GLY A CA 1
ATOM 1831 C C . GLY A 1 248 ? -26.787 10.440 -10.395 1.00 11.92 248 GLY A C 1
ATOM 1832 O O . GLY A 1 248 ? -27.323 11.549 -10.393 1.00 12.66 248 GLY A O 1
ATOM 1833 N N . PRO A 1 249 ? -27.466 9.301 -10.181 1.00 12.62 249 PRO A N 1
ATOM 1834 C CA . PRO A 1 249 ? -28.918 9.226 -9.989 1.00 13.66 249 PRO A CA 1
ATOM 1835 C C . PRO A 1 249 ? -29.425 10.004 -8.773 1.00 12.70 249 PRO A C 1
ATOM 1836 O O . PRO A 1 249 ? -30.605 10.361 -8.722 1.00 14.32 249 PRO A O 1
ATOM 1840 N N . TRP A 1 250 ? -28.531 10.273 -7.822 1.00 13.64 250 TRP A N 1
ATOM 1841 C CA . TRP A 1 250 ? -28.857 11.020 -6.600 1.00 13.63 250 TRP A CA 1
ATOM 1842 C C . TRP A 1 250 ? -29.339 12.455 -6.848 1.00 14.51 250 TRP A C 1
ATOM 1843 O O . TRP A 1 250 ? -29.968 13.063 -5.977 1.00 17.29 250 TRP A O 1
ATOM 1854 N N . ALA A 1 251 ? -29.044 12.989 -8.032 1.00 14.84 251 ALA A N 1
ATOM 1855 C CA . ALA A 1 251 ? -29.393 14.369 -8.371 1.00 14.36 251 ALA A CA 1
ATOM 1856 C C . ALA A 1 251 ? -30.692 14.488 -9.179 1.00 14.43 251 ALA A C 1
ATOM 1857 O O . ALA A 1 251 ? -31.213 15.592 -9.363 1.00 14.93 251 ALA A O 1
ATOM 1859 N N . ILE A 1 252 ? -31.213 13.351 -9.639 1.00 13.97 252 ILE A N 1
ATOM 1860 C CA . ILE A 1 252 ? -32.360 13.315 -10.557 1.00 14.22 252 ILE A CA 1
ATOM 1861 C C . ILE A 1 252 ? -33.645 13.928 -9.988 1.00 14.72 252 ILE A C 1
ATOM 1862 O O . ILE A 1 252 ? -34.252 14.796 -10.621 1.00 13.54 252 ILE A O 1
ATOM 1867 N N . LYS A 1 253 ? -34.050 13.476 -8.802 1.00 16.17 253 LYS A N 1
ATOM 1868 C CA . LYS A 1 253 ? -35.280 13.963 -8.173 1.00 17.72 253 LYS A CA 1
ATOM 1869 C C . LYS A 1 253 ? -35.239 15.475 -7.951 1.00 16.67 253 LYS A C 1
ATOM 1870 O O . LYS A 1 253 ? -36.245 16.162 -8.137 1.00 16.44 253 LYS A O 1
ATOM 1876 N N . ASP A 1 254 ? -34.067 15.984 -7.578 1.00 15.96 254 ASP A N 1
ATOM 1877 C CA . ASP A 1 254 ? -33.852 17.419 -7.405 1.00 16.60 254 ASP A CA 1
ATOM 1878 C C . ASP A 1 254 ? -33.967 18.186 -8.729 1.00 15.61 254 ASP A C 1
ATOM 1879 O O . ASP A 1 254 ? -34.579 19.256 -8.776 1.00 15.83 254 ASP A O 1
ATOM 1884 N N . TYR A 1 255 ? -33.387 17.634 -9.797 1.00 13.28 255 TYR A N 1
ATOM 1885 C CA . TYR A 1 255 ? -33.457 18.258 -11.123 1.00 12.99 255 TYR A CA 1
ATOM 1886 C C . TYR A 1 255 ? -34.888 18.328 -11.652 1.00 13.33 255 TYR A C 1
ATOM 1887 O O . TYR A 1 255 ? -35.293 19.337 -12.233 1.00 14.14 255 TYR A O 1
ATOM 1896 N N . GLN A 1 256 ? -35.637 17.247 -11.454 1.00 14.93 256 GLN A N 1
ATOM 1897 C CA . GLN A 1 256 ? -37.023 17.159 -11.914 1.00 15.47 256 GLN A CA 1
ATOM 1898 C C . GLN A 1 256 ? -37.945 18.070 -11.110 1.00 15.75 256 GLN A C 1
ATOM 1899 O O . GLN A 1 256 ? -38.858 18.681 -11.669 1.00 17.19 256 GLN A O 1
ATOM 1905 N N . ALA A 1 257 ? -37.694 18.165 -9.805 1.00 16.51 257 ALA A N 1
ATOM 1906 C CA . ALA A 1 257 ? -38.440 19.081 -8.941 1.00 16.60 257 ALA A CA 1
ATOM 1907 C C . ALA A 1 257 ? -38.255 20.536 -9.376 1.00 17.49 257 ALA A C 1
ATOM 1908 O O . ALA A 1 257 ? -39.154 21.359 -9.198 1.00 18.83 257 ALA A O 1
ATOM 1910 N N . ALA A 1 258 ? -37.090 20.834 -9.954 1.00 15.75 258 ALA A N 1
ATOM 1911 C CA . ALA A 1 258 ? -36.768 22.170 -10.458 1.00 16.25 258 ALA A CA 1
ATOM 1912 C C . ALA A 1 258 ? -37.439 22.486 -11.799 1.00 16.00 258 ALA A C 1
ATOM 1913 O O . ALA A 1 258 ? -37.436 23.637 -12.244 1.00 17.49 258 ALA A O 1
ATOM 1915 N N . GLY A 1 259 ? -37.996 21.461 -12.442 1.00 15.87 259 GLY A N 1
ATOM 1916 C CA . GLY A 1 259 ? -38.724 21.630 -13.700 1.00 15.79 259 GLY A CA 1
ATOM 1917 C C . GLY A 1 259 ? -37.945 21.294 -14.958 1.00 15.90 259 GLY A C 1
ATOM 1918 O O . GLY A 1 259 ? -38.389 21.597 -16.067 1.00 16.62 259 GLY A O 1
ATOM 1919 N N . ILE A 1 260 ? -36.781 20.671 -14.793 1.00 14.77 260 ILE A N 1
ATOM 1920 C CA . ILE A 1 260 ? -35.966 20.262 -15.933 1.00 13.87 260 ILE A CA 1
ATOM 1921 C C . ILE A 1 260 ? -36.498 18.957 -16.517 1.00 13.96 260 ILE A C 1
ATOM 1922 O O . ILE A 1 260 ? -36.779 18.005 -15.782 1.00 15.57 260 ILE A O 1
ATOM 1927 N N . ASN A 1 261 ? -36.653 18.934 -17.839 1.00 13.03 261 ASN A N 1
ATOM 1928 C CA . ASN A 1 261 ? -36.969 17.709 -18.561 1.00 12.61 261 ASN A CA 1
ATOM 1929 C C . ASN A 1 261 ? -35.659 16.977 -18.810 1.00 11.58 261 ASN A C 1
ATOM 1930 O O . ASN A 1 261 ? -34.870 17.358 -19.679 1.00 12.81 261 ASN A O 1
ATOM 1935 N N . VAL A 1 262 ? -35.439 15.932 -18.019 1.00 12.45 262 VAL A N 1
ATOM 1936 C CA . VAL A 1 262 ? -34.138 15.279 -17.904 1.00 12.13 262 VAL A CA 1
ATOM 1937 C C . VAL A 1 262 ? -33.989 14.081 -18.837 1.00 11.30 262 VAL A C 1
ATOM 1938 O O . VAL A 1 262 ? -34.866 13.217 -18.910 1.00 12.49 262 VAL A O 1
ATOM 1942 N N . GLY A 1 263 ? -32.870 14.050 -19.555 1.00 11.15 263 GLY A N 1
ATOM 1943 C CA . GLY A 1 263 ? -32.445 12.863 -20.285 1.00 11.09 263 GLY A CA 1
ATOM 1944 C C . GLY A 1 263 ? -31.180 12.315 -19.652 1.00 10.33 263 GLY A C 1
ATOM 1945 O O . GLY A 1 263 ? -30.432 13.059 -19.013 1.00 10.54 263 GLY A O 1
ATOM 1946 N N . VAL A 1 264 ? -30.948 11.014 -19.812 1.00 9.47 264 VAL A N 1
ATOM 1947 C CA . VAL A 1 264 ? -29.730 10.373 -19.308 1.00 10.58 264 VAL A CA 1
ATOM 1948 C C . VAL A 1 264 ? -29.160 9.405 -20.342 1.00 11.37 264 VAL A C 1
ATOM 1949 O O . VAL A 1 264 ? -29.866 8.523 -20.838 1.00 13.51 264 VAL A O 1
ATOM 1953 N N . ALA A 1 265 ? -27.880 9.576 -20.653 1.00 9.04 265 ALA A N 1
ATOM 1954 C CA . ALA A 1 265 ? -27.183 8.700 -21.589 1.00 8.55 265 ALA A CA 1
ATOM 1955 C C . ALA A 1 265 ? -25.848 8.256 -21.000 1.00 8.68 265 ALA A C 1
ATOM 1956 O O . ALA A 1 265 ? -25.310 8.929 -20.119 1.00 8.59 265 ALA A O 1
ATOM 1958 N N . PRO A 1 266 ? -25.302 7.120 -21.482 1.00 9.55 266 PRO A N 1
ATOM 1959 C CA . PRO A 1 266 ? -23.954 6.755 -21.049 1.00 10.11 266 PRO A CA 1
ATOM 1960 C C . PRO A 1 266 ? -22.968 7.818 -21.508 1.00 10.10 266 PRO A C 1
ATOM 1961 O O . PRO A 1 266 ? -23.253 8.550 -22.460 1.00 11.03 266 PRO A O 1
ATOM 1965 N N . LEU A 1 267 ? -21.825 7.908 -20.835 1.00 10.36 267 LEU A N 1
ATOM 1966 C CA . LEU A 1 267 ? -20.769 8.811 -21.277 1.00 10.78 267 LEU A CA 1
ATOM 1967 C C . LEU A 1 267 ? -20.311 8.417 -22.678 1.00 11.73 267 LEU A C 1
ATOM 1968 O O . LEU A 1 267 ? -20.252 7.224 -22.997 1.00 11.79 267 LEU A O 1
ATOM 1973 N N . PRO A 1 268 ? -20.020 9.419 -23.529 1.00 12.58 268 PRO A N 1
ATOM 1974 C CA . PRO A 1 268 ? -19.532 9.164 -24.882 1.00 13.91 268 PRO A CA 1
ATOM 1975 C C . PRO A 1 268 ? -18.262 8.320 -24.879 1.00 14.42 268 PRO A C 1
ATOM 1976 O O . PRO A 1 268 ? -17.476 8.387 -23.931 1.00 16.98 268 PRO A O 1
ATOM 1980 N N . LYS A 1 269 ? -18.070 7.522 -25.926 1.00 14.49 269 LYS A N 1
ATOM 1981 C CA . LYS A 1 269 ? -16.882 6.683 -26.029 1.00 14.21 269 LYS A CA 1
ATOM 1982 C C . LYS A 1 269 ? -15.618 7.532 -26.013 1.00 12.97 269 LYS A C 1
ATOM 1983 O O . LYS A 1 269 ? -15.558 8.592 -26.641 1.00 12.75 269 LYS A O 1
ATOM 1989 N N . ILE A 1 270 ? -14.629 7.067 -25.258 1.00 12.82 270 ILE A N 1
ATOM 1990 C CA . ILE A 1 270 ? -13.383 7.796 -25.062 1.00 12.47 270 ILE A CA 1
ATOM 1991 C C . ILE A 1 270 ? -12.203 6.900 -25.420 1.00 12.53 270 ILE A C 1
ATOM 1992 O O . ILE A 1 270 ? -12.155 5.728 -25.029 1.00 13.00 270 ILE A O 1
ATOM 1997 N N . ASP A 1 271 ? -11.265 7.461 -26.183 1.00 12.17 271 ASP A N 1
ATOM 1998 C CA . ASP A 1 271 ? -10.106 6.727 -26.691 1.00 14.85 271 ASP A CA 1
ATOM 1999 C C . ASP A 1 271 ? -10.517 5.401 -27.348 1.00 16.98 271 ASP A C 1
ATOM 2000 O O . ASP A 1 271 ? -9.862 4.372 -27.176 1.00 19.85 271 ASP A O 1
ATOM 2005 N N . GLY A 1 272 ? -11.626 5.449 -28.085 1.00 18.62 272 GLY A N 1
ATOM 2006 C CA . GLY A 1 272 ? -12.112 4.313 -28.865 1.00 21.00 272 GLY A CA 1
ATOM 2007 C C . GLY A 1 272 ? -12.897 3.254 -28.114 1.00 21.73 272 GLY A C 1
ATOM 2008 O O . GLY A 1 272 ? -13.357 2.282 -28.721 1.00 23.09 272 GLY A O 1
ATOM 2009 N N . LYS A 1 273 ? -13.059 3.432 -26.803 1.00 20.42 273 LYS A N 1
ATOM 2010 C CA . LYS A 1 273 ? -13.730 2.435 -25.962 1.00 20.61 273 LYS A CA 1
ATOM 2011 C C . LYS A 1 273 ? -14.854 3.023 -25.119 1.00 18.58 273 LYS A C 1
ATOM 2012 O O . LYS A 1 273 ? -14.978 4.242 -24.996 1.00 16.81 273 LYS A O 1
ATOM 2018 N N . ASP A 1 274 ? -15.668 2.143 -24.535 1.00 16.40 274 ASP A N 1
ATOM 2019 C CA . ASP A 1 274 ? -16.674 2.549 -23.558 1.00 16.14 274 ASP A CA 1
ATOM 2020 C C . ASP A 1 274 ? -16.000 3.263 -22.393 1.00 13.62 274 ASP A C 1
ATOM 2021 O O . ASP A 1 274 ? -14.927 2.852 -21.945 1.00 13.08 274 ASP A O 1
ATOM 2026 N N . ALA A 1 275 ? -16.624 4.335 -21.915 1.00 13.53 275 ALA A N 1
ATOM 2027 C CA . ALA A 1 275 ? -16.142 5.022 -20.723 1.00 12.80 275 ALA A CA 1
ATOM 2028 C C . ALA A 1 275 ? -16.309 4.120 -19.505 1.00 12.92 275 ALA A C 1
ATOM 2029 O O . ALA A 1 275 ? -17.315 3.413 -19.374 1.00 14.53 275 ALA A O 1
ATOM 2031 N N . GLN A 1 276 ? -15.306 4.138 -18.632 1.00 11.60 276 GLN A N 1
ATOM 2032 C CA . GLN A 1 276 ? -15.308 3.329 -17.420 1.00 12.93 276 GLN A CA 1
ATOM 2033 C C . GLN A 1 276 ? -15.460 4.224 -16.205 1.00 11.86 276 GLN A C 1
ATOM 2034 O O . GLN A 1 276 ? -14.550 4.979 -15.857 1.00 13.35 276 GLN A O 1
ATOM 2040 N N . THR A 1 277 ? -16.616 4.128 -15.562 1.00 11.24 277 THR A N 1
ATOM 2041 C CA . THR A 1 277 ? -16.904 4.905 -14.366 1.00 10.58 277 THR A CA 1
ATOM 2042 C C . THR A 1 277 ? -16.780 4.021 -13.133 1.00 10.48 277 THR A C 1
ATOM 2043 O O . THR A 1 277 ? -16.754 2.793 -13.237 1.00 10.50 277 THR A O 1
ATOM 2047 N N . PHE A 1 278 ? -16.691 4.650 -11.966 1.00 10.06 278 PHE A N 1
ATOM 2048 C CA . PHE A 1 278 ? -16.861 3.929 -10.715 1.00 10.05 278 PHE A CA 1
ATOM 2049 C C . PHE A 1 278 ? -18.318 3.500 -10.591 1.00 10.59 278 PHE A C 1
ATOM 2050 O O . PHE A 1 278 ? -19.227 4.224 -11.004 1.00 11.23 278 PHE A O 1
ATOM 2058 N N . ILE A 1 279 ? -18.539 2.317 -10.030 1.00 9.04 279 ILE A N 1
ATOM 2059 C CA . ILE A 1 279 ? -19.877 1.943 -9.590 1.00 9.77 279 ILE A CA 1
ATOM 2060 C C . ILE A 1 279 ? -19.888 1.781 -8.071 1.00 9.71 279 ILE A C 1
ATOM 2061 O O . ILE A 1 279 ? -18.890 1.372 -7.473 1.00 10.27 279 ILE A O 1
ATOM 2066 N N . GLY A 1 280 ? -21.008 2.149 -7.457 1.00 7.67 280 GLY A N 1
ATOM 2067 C CA . GLY A 1 280 ? -21.217 1.949 -6.029 1.00 7.41 280 GLY A CA 1
ATOM 2068 C C . GLY A 1 280 ? -22.357 0.972 -5.843 1.00 9.07 280 GLY A C 1
ATOM 2069 O O . GLY A 1 280 ? -23.404 1.109 -6.475 1.00 9.69 280 GLY A O 1
ATOM 2070 N N . VAL A 1 281 ? -22.143 -0.024 -4.989 1.00 8.88 281 VAL A N 1
ATOM 2071 C CA . VAL A 1 281 ? -23.149 -1.050 -4.732 1.00 9.11 281 VAL A CA 1
ATOM 2072 C C . VAL A 1 281 ? -23.573 -1.002 -3.268 1.00 9.75 281 VAL A C 1
ATOM 2073 O O . VAL A 1 281 ? -22.727 -0.986 -2.374 1.00 10.11 281 VAL A O 1
ATOM 2077 N N . LYS A 1 282 ? -24.885 -0.955 -3.040 1.00 9.79 282 LYS A N 1
ATOM 2078 C CA . LYS A 1 282 ? -25.451 -1.075 -1.701 1.00 10.65 282 LYS A CA 1
ATOM 2079 C C . LYS A 1 282 ? -26.002 -2.485 -1.556 1.00 9.82 282 LYS A C 1
ATOM 2080 O O . LYS A 1 282 ? -26.903 -2.880 -2.293 1.00 10.95 282 LYS A O 1
ATOM 2086 N N . GLY A 1 283 ? -25.449 -3.246 -0.618 1.00 10.83 283 GLY A N 1
ATOM 2087 C CA . GLY A 1 283 ? -25.901 -4.614 -0.393 1.00 10.26 283 GLY A CA 1
ATOM 2088 C C . GLY A 1 283 ? -26.347 -4.879 1.030 1.00 9.72 283 GLY A C 1
ATOM 2089 O O . GLY A 1 283 ? -26.215 -4.019 1.904 1.00 8.91 283 GLY A O 1
ATOM 2090 N N . TRP A 1 284 ? -26.894 -6.074 1.245 1.00 8.77 284 TRP A N 1
ATOM 2091 C CA . TRP A 1 284 ? -27.157 -6.591 2.584 1.00 7.56 284 TRP A CA 1
ATOM 2092 C C . TRP A 1 284 ? -25.954 -7.407 3.018 1.00 8.28 284 TRP A C 1
ATOM 2093 O O . TRP A 1 284 ? -25.469 -8.251 2.255 1.00 9.43 284 TRP A O 1
ATOM 2104 N N . TYR A 1 285 ? -25.484 -7.163 4.239 1.00 7.87 285 TYR A N 1
ATOM 2105 C CA . TYR A 1 285 ? -24.356 -7.905 4.807 1.00 8.31 285 TYR A CA 1
ATOM 2106 C C . TYR A 1 285 ? -24.789 -8.640 6.066 1.00 7.27 285 TYR A C 1
ATOM 2107 O O . TYR A 1 285 ? -25.806 -8.302 6.671 1.00 7.03 285 TYR A O 1
ATOM 2116 N N . LEU A 1 286 ? -24.018 -9.655 6.443 1.00 7.36 286 LEU A N 1
ATOM 2117 C CA . LEU A 1 286 ? -24.334 -10.496 7.589 1.00 8.23 286 LEU A CA 1
ATOM 2118 C C . LEU A 1 286 ? -23.390 -10.195 8.745 1.00 7.53 286 LEU A C 1
ATOM 2119 O O . LEU A 1 286 ? -22.177 -10.394 8.634 1.00 8.49 286 LEU A O 1
ATOM 2124 N N . SER A 1 287 ? -23.956 -9.717 9.850 1.00 8.95 287 SER A N 1
ATOM 2125 C CA . SER A 1 287 ? -23.170 -9.393 11.034 1.00 8.04 287 SER A CA 1
ATOM 2126 C C . SER A 1 287 ? -22.426 -10.617 11.546 1.00 8.60 287 SER A C 1
ATOM 2127 O O . SER A 1 287 ? -22.991 -11.709 11.619 1.00 9.51 287 SER A O 1
ATOM 2130 N N . ALA A 1 288 ? -21.162 -10.418 11.911 1.00 8.03 288 ALA A N 1
ATOM 2131 C CA . ALA A 1 288 ? -20.344 -11.479 12.502 1.00 7.56 288 ALA A CA 1
ATOM 2132 C C . ALA A 1 288 ? -20.904 -11.917 13.855 1.00 8.33 288 ALA A C 1
ATOM 2133 O O . ALA A 1 288 ? -20.571 -12.993 14.355 1.00 10.25 288 ALA A O 1
ATOM 2135 N N . TYR A 1 289 ? -21.768 -11.080 14.427 1.00 8.27 289 TYR A N 1
ATOM 2136 C CA . TYR A 1 289 ? -22.348 -11.333 15.743 1.00 8.97 289 TYR A CA 1
ATOM 2137 C C . TYR A 1 289 ? -23.719 -11.999 15.673 1.00 9.03 289 TYR A C 1
ATOM 2138 O O . TYR A 1 289 ? -24.323 -12.293 16.706 1.00 10.83 289 TYR A O 1
ATOM 2147 N N . SER A 1 290 ? -24.201 -12.252 14.458 1.00 8.71 290 SER A N 1
ATOM 2148 C CA . SER A 1 290 ? -25.468 -12.952 14.284 1.00 9.05 290 SER A CA 1
ATOM 2149 C C . SER A 1 290 ? -25.357 -14.388 14.777 1.00 11.11 290 SER A C 1
ATOM 2150 O O . SER A 1 290 ? -24.399 -15.095 14.448 1.00 11.49 290 SER A O 1
ATOM 2153 N N . LYS A 1 291 ? -26.345 -14.802 15.565 1.00 12.36 291 LYS A N 1
ATOM 2154 C CA . LYS A 1 291 ? -26.416 -16.164 16.090 1.00 12.79 291 LYS A CA 1
ATOM 2155 C C . LYS A 1 291 ? -27.136 -17.084 15.107 1.00 11.91 291 LYS A C 1
ATOM 2156 O O . LYS A 1 291 ? -27.215 -18.298 15.320 1.00 12.71 291 LYS A O 1
ATOM 2162 N N . TYR A 1 292 ? -27.653 -16.500 14.026 1.00 10.04 292 TYR A N 1
ATOM 2163 C CA . TYR A 1 292 ? -28.434 -17.249 13.042 1.00 9.63 292 TYR A CA 1
ATOM 2164 C C . TYR A 1 292 ? -27.982 -16.987 11.602 1.00 9.98 292 TYR A C 1
ATOM 2165 O O . TYR A 1 292 ? -28.772 -16.510 10.786 1.00 10.47 292 TYR A O 1
ATOM 2174 N N . PRO A 1 293 ? -26.716 -17.321 11.277 1.00 10.04 293 PRO A N 1
ATOM 2175 C CA . PRO A 1 293 ? -26.194 -17.044 9.935 1.00 10.21 293 PRO A CA 1
ATOM 2176 C C . PRO A 1 293 ? -26.990 -17.713 8.805 1.00 9.97 293 PRO A C 1
ATOM 2177 O O . PRO A 1 293 ? -27.236 -17.082 7.775 1.00 10.49 293 PRO A O 1
ATOM 2181 N N . LYS A 1 294 ? -27.402 -18.965 8.994 1.00 10.44 294 LYS A N 1
ATOM 2182 C CA . LYS A 1 294 ? -28.122 -19.689 7.939 1.00 10.22 294 LYS A CA 1
ATOM 2183 C C . LYS A 1 294 ? -29.513 -19.114 7.678 1.00 8.27 294 LYS A C 1
ATOM 2184 O O . LYS A 1 294 ? -29.887 -18.886 6.527 1.00 8.48 294 LYS A O 1
ATOM 2190 N N . TYR A 1 295 ? -30.274 -18.882 8.745 1.00 8.27 295 TYR A N 1
ATOM 2191 C CA . TYR A 1 295 ? -31.597 -18.277 8.617 1.00 9.02 295 TYR A CA 1
ATOM 2192 C C . TYR A 1 295 ? -31.524 -16.831 8.122 1.00 8.94 295 TYR A C 1
ATOM 2193 O O . TYR A 1 295 ? -32.336 -16.418 7.292 1.00 8.88 295 TYR A O 1
ATOM 2202 N N . ALA A 1 296 ? -30.550 -16.071 8.623 1.00 9.75 296 ALA A N 1
ATOM 2203 C CA . ALA A 1 296 ? -30.370 -14.684 8.185 1.00 8.63 296 ALA A CA 1
ATOM 2204 C C . ALA A 1 296 ? -30.010 -14.602 6.705 1.00 8.80 296 ALA A C 1
ATOM 2205 O O . ALA A 1 296 ? -30.429 -13.674 6.016 1.00 8.17 296 ALA A O 1
ATOM 2207 N N . THR A 1 297 ? -29.246 -15.582 6.222 1.00 8.94 297 THR A N 1
ATOM 2208 C CA . THR A 1 297 ? -28.865 -15.646 4.810 1.00 8.28 297 THR A CA 1
ATOM 2209 C C . THR A 1 297 ? -30.065 -16.008 3.932 1.00 8.88 297 THR A C 1
ATOM 2210 O O . THR A 1 297 ? -30.169 -15.548 2.794 1.00 8.76 297 THR A O 1
ATOM 2214 N N . GLU A 1 298 ? -30.972 -16.824 4.468 1.00 8.61 298 GLU A N 1
ATOM 2215 C CA . GLU A 1 298 ? -32.239 -17.100 3.797 1.00 8.57 298 GLU A CA 1
ATOM 2216 C C . GLU A 1 298 ? -33.093 -15.834 3.698 1.00 8.95 298 GLU A C 1
ATOM 2217 O O . GLU A 1 298 ? -33.698 -15.572 2.660 1.00 10.43 298 GLU A O 1
ATOM 2223 N N . LEU A 1 299 ? -33.127 -15.046 4.773 1.00 8.11 299 LEU A N 1
ATOM 2224 C CA . LEU A 1 299 ? -33.807 -13.752 4.739 1.00 7.33 299 LEU A CA 1
ATOM 2225 C C . LEU A 1 299 ? -33.161 -12.825 3.707 1.00 8.15 299 LEU A C 1
ATOM 2226 O O . LEU A 1 299 ? -33.857 -12.165 2.934 1.00 8.65 299 LEU A O 1
ATOM 2231 N N . MET A 1 300 ? -31.830 -12.788 3.693 1.00 8.15 300 MET A N 1
ATOM 2232 C CA . MET A 1 300 ? -31.095 -11.950 2.748 1.00 8.18 300 MET A CA 1
ATOM 2233 C C . MET A 1 300 ? -31.463 -12.269 1.301 1.00 8.81 300 MET A C 1
ATOM 2234 O O . MET A 1 300 ? -31.625 -11.365 0.481 1.00 8.71 300 MET A O 1
ATOM 2239 N N . GLN A 1 301 ? -31.577 -13.560 0.995 1.00 8.01 301 GLN A N 1
ATOM 2240 C CA . GLN A 1 301 ? -31.995 -14.000 -0.334 1.00 6.74 301 GLN A CA 1
ATOM 2241 C C . GLN A 1 301 ? -33.437 -13.589 -0.623 1.00 6.98 301 GLN A C 1
ATOM 2242 O O . GLN A 1 301 ? -33.756 -13.157 -1.733 1.00 9.40 301 GLN A O 1
ATOM 2248 N N . PHE A 1 302 ? -34.300 -13.716 0.381 1.00 8.21 302 PHE A N 1
ATOM 2249 C CA . PHE A 1 302 ? -35.704 -13.340 0.236 1.00 7.34 302 PHE A CA 1
ATOM 2250 C C . PHE A 1 302 ? -35.845 -11.851 -0.085 1.00 7.61 302 PHE A C 1
ATOM 2251 O O . PHE A 1 302 ? -36.695 -11.459 -0.886 1.00 7.56 302 PHE A O 1
ATOM 2259 N N . LEU A 1 303 ? -34.988 -11.034 0.527 1.00 7.22 303 LEU A N 1
ATOM 2260 C CA . LEU A 1 303 ? -35.024 -9.583 0.338 1.00 7.34 303 LEU A CA 1
ATOM 2261 C C . LEU A 1 303 ? -34.413 -9.129 -0.988 1.00 7.53 303 LEU A C 1
ATOM 2262 O O . LEU A 1 303 ? -34.560 -7.969 -1.369 1.00 6.91 303 LEU A O 1
ATOM 2267 N N . THR A 1 304 ? -33.719 -10.039 -1.673 1.00 6.50 304 THR A N 1
ATOM 2268 C CA . THR A 1 304 ? -33.010 -9.700 -2.909 1.00 7.28 304 THR A CA 1
ATOM 2269 C C .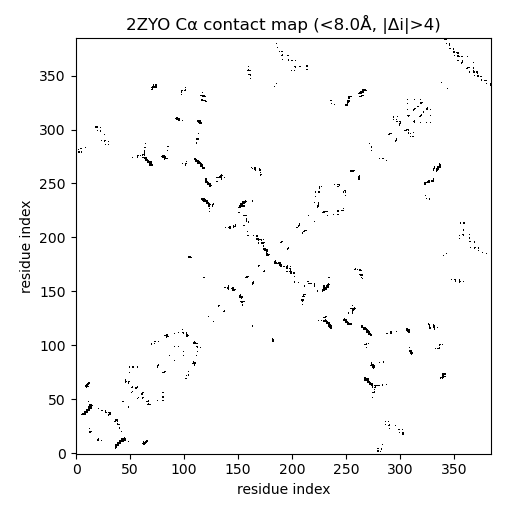 THR A 1 304 ? -33.462 -10.533 -4.113 1.00 7.59 304 THR A C 1
ATOM 2270 O O . THR A 1 304 ? -32.761 -10.608 -5.129 1.00 7.46 304 THR A O 1
ATOM 2274 N N . SER A 1 305 ? -34.636 -11.150 -3.997 1.00 8.59 305 SER A N 1
ATOM 2275 C CA . SER A 1 305 ? -35.199 -11.941 -5.089 1.00 9.11 305 SER A CA 1
ATOM 2276 C C . SER A 1 305 ? -35.619 -11.037 -6.242 1.00 9.73 305 SER A C 1
ATOM 2277 O O . SER A 1 305 ? -35.712 -9.815 -6.085 1.00 9.58 305 SER A O 1
ATOM 2280 N N . LYS A 1 306 ? -35.890 -11.640 -7.397 1.00 9.78 306 LYS A N 1
ATOM 2281 C CA . LYS A 1 306 ? -36.397 -10.890 -8.544 1.00 10.06 306 LYS A CA 1
ATOM 2282 C C . LYS A 1 306 ? -37.645 -10.082 -8.172 1.00 11.00 306 LYS A C 1
ATOM 2283 O O . LYS A 1 306 ? -37.730 -8.894 -8.476 1.00 12.07 306 LYS A O 1
ATOM 2289 N N . GLU A 1 307 ? -38.588 -10.730 -7.490 1.00 11.36 307 GLU A N 1
ATOM 2290 C CA . GLU A 1 307 ? -39.826 -10.084 -7.058 1.00 12.51 307 GLU A CA 1
ATOM 2291 C C . GLU A 1 307 ? -39.574 -8.924 -6.091 1.00 11.05 307 GLU A C 1
ATOM 2292 O O . GLU A 1 307 ? -40.151 -7.845 -6.247 1.00 12.08 307 GLU A O 1
ATOM 2298 N N . ALA A 1 308 ? -38.720 -9.155 -5.095 1.00 11.31 308 ALA A N 1
ATOM 2299 C CA . ALA A 1 308 ? -38.428 -8.142 -4.079 1.00 9.85 308 ALA A CA 1
ATOM 2300 C C . ALA A 1 308 ? -37.723 -6.922 -4.662 1.00 10.13 308 ALA A C 1
ATOM 2301 O O . ALA A 1 308 ? -38.052 -5.789 -4.312 1.00 9.61 308 ALA A O 1
ATOM 2303 N N . LEU A 1 309 ? -36.766 -7.156 -5.559 1.00 9.92 309 LEU A N 1
ATOM 2304 C CA . LEU A 1 309 ? -35.997 -6.060 -6.149 1.00 8.95 309 LEU A CA 1
ATOM 2305 C C . LEU A 1 309 ? -36.745 -5.305 -7.252 1.00 9.04 309 LEU A C 1
ATOM 2306 O O . LEU A 1 309 ? -36.490 -4.119 -7.469 1.00 10.01 309 LEU A O 1
ATOM 2311 N N . ALA A 1 310 ? -37.664 -5.986 -7.939 1.00 9.11 310 ALA A N 1
ATOM 2312 C CA . ALA A 1 310 ? -38.563 -5.315 -8.880 1.00 9.53 310 ALA A CA 1
ATOM 2313 C C . ALA A 1 310 ? -39.410 -4.307 -8.112 1.00 10.20 310 ALA A C 1
ATOM 2314 O O . ALA A 1 310 ? -39.531 -3.146 -8.513 1.00 10.34 310 ALA A O 1
ATOM 2316 N N . SER A 1 311 ? -39.971 -4.763 -6.993 1.00 9.41 311 SER A N 1
ATOM 2317 C CA . SER A 1 311 ? -40.717 -3.911 -6.070 1.00 9.59 311 SER A CA 1
ATOM 2318 C C . SER A 1 311 ? -39.852 -2.771 -5.534 1.00 9.90 311 SER A C 1
ATOM 2319 O O . SER A 1 311 ? -40.276 -1.610 -5.532 1.00 9.89 311 SER A O 1
ATOM 2322 N N . ARG A 1 312 ? -38.638 -3.101 -5.095 1.00 9.09 312 ARG A N 1
ATOM 2323 C CA . ARG A 1 312 ? -37.720 -2.086 -4.571 1.00 9.30 312 ARG A CA 1
ATOM 2324 C C . ARG A 1 312 ? -37.401 -1.000 -5.597 1.00 9.62 312 ARG A C 1
ATOM 2325 O O . ARG A 1 312 ? -37.402 0.186 -5.262 1.00 10.73 312 ARG A O 1
ATOM 2333 N N . PHE A 1 313 ? -37.142 -1.400 -6.840 1.00 9.96 313 PHE A N 1
ATOM 2334 C CA . PHE A 1 313 ? -36.866 -0.422 -7.888 1.00 9.62 313 PHE A CA 1
ATOM 2335 C C . PHE A 1 313 ? -38.043 0.526 -8.106 1.00 11.05 313 PHE A C 1
ATOM 2336 O O . PHE A 1 313 ? -37.863 1.740 -8.181 1.00 10.59 313 PHE A O 1
ATOM 2344 N N . LYS A 1 314 ? -39.242 -0.038 -8.208 1.00 11.01 314 LYS A N 1
ATOM 2345 C CA . LYS A 1 314 ? -40.441 0.752 -8.486 1.00 12.58 314 LYS A CA 1
ATOM 2346 C C . LYS A 1 314 ? -40.753 1.748 -7.365 1.00 13.26 314 LYS A C 1
ATOM 2347 O O . LYS A 1 314 ? -41.235 2.853 -7.629 1.00 15.10 314 LYS A O 1
ATOM 2353 N N . GLU A 1 315 ? -40.456 1.361 -6.125 1.00 13.19 315 GLU A N 1
ATOM 2354 C CA . GLU A 1 315 ? -40.671 2.227 -4.967 1.00 13.81 315 GLU A CA 1
ATOM 2355 C C . GLU A 1 315 ? -39.574 3.277 -4.795 1.00 14.29 315 GLU A C 1
ATOM 2356 O O . GLU A 1 315 ? -39.868 4.454 -4.571 1.00 15.57 315 GLU A O 1
ATOM 2362 N N . THR A 1 316 ? -38.317 2.846 -4.901 1.00 13.60 316 THR A N 1
ATOM 2363 C CA . THR A 1 316 ? -37.169 3.690 -4.542 1.00 13.15 316 THR A CA 1
ATOM 2364 C C . THR A 1 316 ? -36.491 4.381 -5.724 1.00 13.48 316 THR A C 1
ATOM 2365 O O . THR A 1 316 ? -35.811 5.396 -5.540 1.00 14.46 316 THR A O 1
ATOM 2369 N N . GLY A 1 317 ? -36.646 3.818 -6.920 1.00 12.65 317 GLY A N 1
ATOM 2370 C CA . GLY A 1 317 ? -35.995 4.347 -8.119 1.00 12.89 317 GLY A CA 1
ATOM 2371 C C . GLY A 1 317 ? -34.534 3.948 -8.251 1.00 12.89 317 GLY A C 1
ATOM 2372 O O . GLY A 1 317 ? -33.859 4.346 -9.206 1.00 14.06 317 GLY A O 1
ATOM 2373 N N . GLU A 1 318 ? -34.046 3.163 -7.291 1.00 12.37 318 GLU A N 1
ATOM 2374 C CA . GLU A 1 318 ? -32.667 2.682 -7.300 1.00 12.05 318 GLU A CA 1
ATOM 2375 C C . GLU A 1 318 ? -32.560 1.424 -8.149 1.00 10.88 318 GLU A C 1
ATOM 2376 O O . GLU A 1 318 ? -33.329 0.474 -7.970 1.00 9.33 318 GLU A O 1
ATOM 2382 N N . ILE A 1 319 ? -31.605 1.429 -9.075 1.00 10.51 319 ILE A N 1
ATOM 2383 C CA . ILE A 1 319 ? -31.411 0.322 -10.011 1.00 8.89 319 ILE A CA 1
ATOM 2384 C C . ILE A 1 319 ? -30.937 -0.942 -9.294 1.00 8.53 319 ILE A C 1
ATOM 2385 O O . ILE A 1 319 ? -29.892 -0.928 -8.651 1.00 9.03 319 ILE A O 1
ATOM 2390 N N . PRO A 1 320 ? -31.708 -2.041 -9.404 1.00 9.01 320 PRO A N 1
ATOM 2391 C CA . PRO A 1 320 ? -31.244 -3.293 -8.817 1.00 8.94 320 PRO A CA 1
ATOM 2392 C C . PRO A 1 320 ? -30.313 -4.031 -9.783 1.00 8.97 320 PRO A C 1
ATOM 2393 O O . PRO A 1 320 ? -30.694 -4.271 -10.932 1.00 8.75 320 PRO A O 1
ATOM 2397 N N . PRO A 1 321 ? -29.092 -4.381 -9.334 1.00 9.47 321 PRO A N 1
ATOM 2398 C CA . PRO A 1 321 ? -28.175 -5.066 -10.244 1.00 10.02 321 PRO A CA 1
ATOM 2399 C C . PRO A 1 321 ? -28.497 -6.559 -10.325 1.00 9.46 321 PRO A C 1
ATOM 2400 O O . PRO A 1 321 ? -27.664 -7.415 -10.001 1.00 10.61 321 PRO A O 1
ATOM 2404 N N . GLN A 1 322 ? -29.722 -6.836 -10.757 1.00 8.67 322 GLN A N 1
ATOM 2405 C CA . GLN A 1 322 ? -30.258 -8.177 -10.890 1.00 8.91 322 GLN A CA 1
ATOM 2406 C C . GLN A 1 322 ? -30.391 -8.427 -12.390 1.00 9.83 322 GLN A C 1
ATOM 2407 O O . GLN A 1 322 ? -31.027 -7.639 -13.093 1.00 10.19 322 GLN A O 1
ATOM 2413 N N . LYS A 1 323 ? -29.783 -9.512 -12.871 1.00 10.35 323 LYS A N 1
ATOM 2414 C CA . LYS A 1 323 ? -29.609 -9.753 -14.316 1.00 11.29 323 LYS A CA 1
ATOM 2415 C C . LYS A 1 323 ? -30.891 -9.624 -15.142 1.00 12.70 323 LYS A C 1
ATOM 2416 O O . LYS A 1 323 ? -30.920 -8.903 -16.141 1.00 12.22 323 LYS A O 1
ATOM 2422 N N . GLU A 1 324 ? -31.942 -10.325 -14.725 1.00 12.41 324 GLU A N 1
ATOM 2423 C CA . GLU A 1 324 ? -33.219 -10.285 -15.440 1.00 12.56 324 GLU A CA 1
ATOM 2424 C C . GLU A 1 324 ? -33.858 -8.900 -15.405 1.00 12.91 324 GLU A C 1
ATOM 2425 O O . GLU A 1 324 ? -34.397 -8.435 -16.411 1.00 15.30 324 GLU A O 1
ATOM 2431 N N . LEU A 1 325 ? -33.789 -8.243 -14.249 1.00 12.96 325 LEU A N 1
ATOM 2432 C CA . LEU A 1 325 ? -34.404 -6.929 -14.074 1.00 12.39 325 LEU A CA 1
ATOM 2433 C C . LEU A 1 325 ? -33.725 -5.851 -14.915 1.00 12.70 325 LEU A C 1
ATOM 2434 O O . LEU A 1 325 ? -34.387 -4.931 -15.400 1.00 13.83 325 LEU A O 1
ATOM 2439 N N . LEU A 1 326 ? -32.411 -5.978 -15.094 1.00 13.50 326 LEU A N 1
ATOM 2440 C CA . LEU A 1 326 ? -31.649 -5.047 -15.926 1.00 12.51 326 LEU A CA 1
ATOM 2441 C C . LEU A 1 326 ? -32.048 -5.138 -17.401 1.00 14.57 326 LEU A C 1
ATOM 2442 O O . LEU A 1 326 ? -31.861 -4.186 -18.161 1.00 15.01 326 LEU A O 1
ATOM 2447 N N . ASN A 1 327 ? -32.603 -6.286 -17.786 1.00 14.67 327 ASN A N 1
ATOM 2448 C CA . ASN A 1 327 ? -33.071 -6.520 -19.151 1.00 17.11 327 ASN A CA 1
ATOM 2449 C C . ASN A 1 327 ? -34.571 -6.250 -19.316 1.00 17.60 327 ASN A C 1
ATOM 2450 O O . ASN A 1 327 ? -35.117 -6.363 -20.419 1.00 20.14 327 ASN A O 1
ATOM 2455 N N . ASP A 1 328 ? -35.219 -5.879 -18.214 1.00 17.55 328 ASP A N 1
ATOM 2456 C CA . ASP A 1 328 ? -36.655 -5.605 -18.175 1.00 17.68 328 ASP A CA 1
ATOM 2457 C C . ASP A 1 328 ? -36.961 -4.178 -18.643 1.00 17.35 328 ASP A C 1
ATOM 2458 O O . ASP A 1 328 ? -36.187 -3.256 -18.363 1.00 16.29 328 ASP A O 1
ATOM 2463 N N . PRO A 1 329 ? -38.088 -3.987 -19.366 1.00 17.98 329 PRO A N 1
ATOM 2464 C CA . PRO A 1 329 ? -38.523 -2.644 -19.773 1.00 18.32 329 PRO A CA 1
ATOM 2465 C C . PRO A 1 329 ? -38.635 -1.623 -18.633 1.00 17.38 329 PRO A C 1
ATOM 2466 O O . PRO A 1 329 ? -38.528 -0.422 -18.887 1.00 18.85 329 PRO A O 1
ATOM 2470 N N . MET A 1 330 ? -38.838 -2.085 -17.397 1.00 16.53 330 MET A N 1
ATOM 2471 C CA . MET A 1 330 ? -38.900 -1.176 -16.243 1.00 15.95 330 MET A CA 1
ATOM 2472 C C . MET A 1 330 ? -37.598 -0.382 -16.068 1.00 15.32 330 MET A C 1
ATOM 2473 O O . MET A 1 330 ? -37.604 0.724 -15.526 1.00 15.33 330 MET A O 1
ATOM 2478 N N . ILE A 1 331 ? -36.494 -0.957 -16.538 1.00 14.92 331 ILE A N 1
ATOM 2479 C CA . ILE A 1 331 ? -35.195 -0.292 -16.529 1.00 16.02 331 ILE A CA 1
ATOM 2480 C C . ILE A 1 331 ? -34.892 0.320 -17.900 1.00 17.94 331 ILE A C 1
ATOM 2481 O O . ILE A 1 331 ? -34.590 1.512 -18.005 1.00 17.80 331 ILE A O 1
ATOM 2486 N N . LYS A 1 332 ? -34.993 -0.504 -18.940 1.00 19.26 332 LYS A N 1
ATOM 2487 C CA . LYS A 1 332 ? -34.565 -0.126 -20.289 1.00 19.45 332 LYS A CA 1
ATOM 2488 C C . LYS A 1 332 ? -35.418 0.962 -20.945 1.00 19.44 332 LYS A C 1
ATOM 2489 O O . LYS A 1 332 ? -34.913 1.736 -21.762 1.00 18.97 332 LYS A O 1
ATOM 2495 N N . ASN A 1 333 ? -36.700 1.016 -20.593 1.00 19.39 333 ASN A N 1
ATOM 2496 C CA . ASN A 1 333 ? -37.614 1.987 -21.198 1.00 20.76 333 ASN A CA 1
ATOM 2497 C C . ASN A 1 333 ? -37.940 3.183 -20.297 1.00 20.49 333 ASN A C 1
ATOM 2498 O O . ASN A 1 333 ? -38.847 3.969 -20.592 1.00 20.71 333 ASN A O 1
ATOM 2503 N N . ASN A 1 334 ? -37.187 3.315 -19.207 1.00 18.96 334 ASN A N 1
ATOM 2504 C CA . ASN A 1 334 ? -37.282 4.470 -18.320 1.00 19.39 334 ASN A CA 1
ATOM 2505 C C . ASN A 1 334 ? -36.209 5.503 -18.679 1.00 19.91 334 ASN A C 1
ATOM 2506 O O . ASN A 1 334 ? -35.014 5.224 -18.543 1.00 18.64 334 ASN A O 1
ATOM 2511 N N . PRO A 1 335 ? -36.633 6.701 -19.131 1.00 21.02 335 PRO A N 1
ATOM 2512 C CA . PRO A 1 335 ? -35.732 7.734 -19.663 1.00 21.46 335 PRO A CA 1
ATOM 2513 C C . 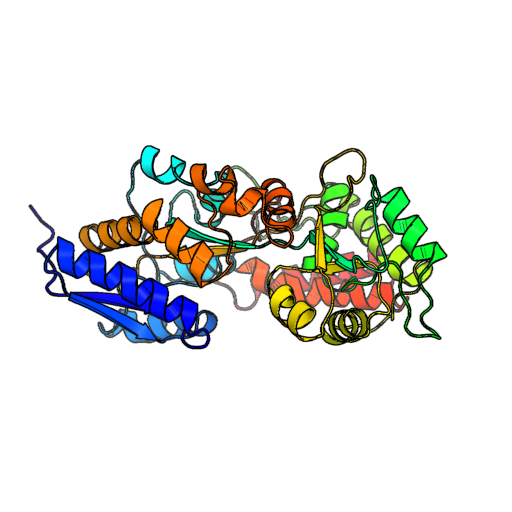PRO A 1 335 ? -34.733 8.313 -18.658 1.00 21.01 335 PRO A C 1
ATOM 2514 O O . PRO A 1 335 ? -33.745 8.927 -19.064 1.00 23.02 335 PRO A O 1
ATOM 2518 N N . VAL A 1 336 ? -34.986 8.133 -17.366 1.00 20.89 336 VAL A N 1
ATOM 2519 C CA . VAL A 1 336 ? -34.090 8.673 -16.347 1.00 19.83 336 VAL A CA 1
ATOM 2520 C C . VAL A 1 336 ? -33.362 7.556 -15.588 1.00 19.13 336 VAL A C 1
ATOM 2521 O O . VAL A 1 336 ? -32.711 7.801 -14.565 1.00 18.05 336 VAL A O 1
ATOM 2525 N N . VAL A 1 337 ? -33.460 6.335 -16.113 1.00 15.95 337 VAL A N 1
ATOM 2526 C CA . VAL A 1 337 ? -32.856 5.159 -15.482 1.00 15.55 337 VAL A CA 1
ATOM 2527 C C . VAL A 1 337 ? -31.953 4.392 -16.458 1.00 14.48 337 VAL A C 1
ATOM 2528 O O . VAL A 1 337 ? -30.830 4.015 -16.108 1.00 13.58 337 VAL A O 1
ATOM 2532 N N . ASN A 1 338 ? -32.447 4.187 -17.678 1.00 15.61 338 ASN A N 1
ATOM 2533 C CA . ASN A 1 338 ? -31.764 3.384 -18.698 1.00 15.69 338 ASN A CA 1
ATOM 2534 C C . ASN A 1 338 ? -30.295 3.763 -18.916 1.00 14.90 338 ASN A C 1
ATOM 2535 O O . ASN A 1 338 ? -29.426 2.890 -18.954 1.00 13.83 338 ASN A O 1
ATOM 2540 N N . GLY A 1 339 ? -30.027 5.063 -19.044 1.00 14.53 339 GLY A N 1
ATOM 2541 C CA . GLY A 1 339 ? -28.669 5.571 -19.251 1.00 14.60 339 GLY A CA 1
ATOM 2542 C C . GLY A 1 339 ? -27.713 5.261 -18.113 1.00 13.82 339 GLY A C 1
ATOM 2543 O O . GLY A 1 339 ? -26.547 4.928 -18.345 1.00 14.47 339 GLY A O 1
ATOM 2544 N N . PHE A 1 340 ? -28.207 5.373 -16.880 1.00 12.86 340 PHE A N 1
ATOM 2545 C CA . PHE A 1 340 ? -27.421 5.029 -15.698 1.00 12.68 340 PHE A CA 1
ATOM 2546 C C . PHE A 1 340 ? -27.066 3.543 -15.671 1.00 11.49 340 PHE A C 1
ATOM 2547 O O . PHE A 1 340 ? -25.937 3.174 -15.348 1.00 13.08 340 PHE A O 1
ATOM 2555 N N . ALA A 1 341 ? -28.040 2.698 -16.007 1.00 12.39 341 ALA A N 1
ATOM 2556 C CA . ALA A 1 341 ? -27.836 1.253 -16.013 1.00 13.35 341 ALA A CA 1
ATOM 2557 C C . ALA A 1 341 ? -26.845 0.839 -17.098 1.00 13.23 341 ALA A C 1
ATOM 2558 O O . ALA A 1 341 ? -25.967 0.008 -16.855 1.00 14.72 341 ALA A O 1
ATOM 2560 N N . LYS A 1 342 ? -26.987 1.430 -18.285 1.00 14.30 342 LYS A N 1
ATOM 2561 C CA . LYS A 1 342 ? -26.063 1.186 -19.395 1.00 15.07 342 LYS A CA 1
ATOM 2562 C C . LYS A 1 342 ? -24.632 1.545 -19.005 1.00 15.42 342 LYS A C 1
ATOM 2563 O O . LYS A 1 342 ? -23.707 0.765 -19.233 1.00 18.06 342 LYS A O 1
ATOM 2569 N N . GLN A 1 343 ? -24.459 2.722 -18.405 1.00 14.35 343 GLN A N 1
ATOM 2570 C CA . GLN A 1 343 ? -23.140 3.169 -17.968 1.00 12.19 343 GLN A CA 1
ATOM 2571 C C . GLN A 1 343 ? -22.594 2.303 -16.833 1.00 12.20 343 GLN A C 1
ATOM 2572 O O . GLN A 1 343 ? -21.405 1.971 -16.821 1.00 12.88 343 GLN A O 1
ATOM 2578 N N . ALA A 1 344 ? -23.467 1.926 -15.898 1.00 12.44 344 ALA A N 1
ATOM 2579 C CA . ALA A 1 344 ? -23.080 1.079 -14.770 1.00 14.00 344 ALA A CA 1
ATOM 2580 C C . ALA A 1 344 ? -22.563 -0.280 -15.236 1.00 14.39 344 ALA A C 1
ATOM 2581 O O . ALA A 1 344 ? -21.699 -0.870 -14.586 1.00 15.95 344 ALA A O 1
ATOM 2583 N N . SER A 1 345 ? -23.086 -0.757 -16.367 1.00 16.11 345 SER A N 1
ATOM 2584 C CA . SER A 1 345 ? -22.685 -2.049 -16.934 1.00 17.84 345 SER A CA 1
ATOM 2585 C C . SER A 1 345 ? -21.279 -2.005 -17.538 1.00 19.50 345 SER A C 1
ATOM 2586 O O . SER A 1 345 ? -20.716 -3.039 -17.908 1.00 21.67 345 SER A O 1
ATOM 2589 N N . LYS A 1 346 ? -20.721 -0.801 -17.630 1.00 20.53 346 LYS A N 1
ATOM 2590 C CA . LYS A 1 346 ? -19.400 -0.596 -18.209 1.00 20.27 346 LYS A CA 1
ATOM 2591 C C . LYS A 1 346 ? -18.420 -0.041 -17.172 1.00 19.20 346 LYS A C 1
ATOM 2592 O O . LYS A 1 346 ? -17.298 0.350 -17.503 1.00 20.05 346 LYS A O 1
ATOM 2598 N N . GLY A 1 347 ? -18.849 -0.035 -15.911 1.00 18.67 347 GLY A N 1
ATOM 2599 C CA . GLY A 1 347 ? -18.047 0.503 -14.820 1.00 15.95 347 GLY A CA 1
ATOM 2600 C C . GLY A 1 347 ? -17.286 -0.533 -14.017 1.00 15.45 347 GLY A C 1
ATOM 2601 O O . GLY A 1 347 ? -17.387 -1.738 -14.271 1.00 17.87 347 GLY A O 1
ATOM 2602 N N . VAL A 1 348 ? -16.509 -0.052 -13.051 1.00 13.75 348 VAL A N 1
ATOM 2603 C CA . VAL A 1 348 ? -15.759 -0.916 -12.141 1.00 14.84 348 VAL A CA 1
ATOM 2604 C C . VAL A 1 348 ? -16.020 -0.504 -10.693 1.00 14.16 348 VAL A C 1
ATOM 2605 O O . VAL A 1 348 ? -16.227 0.680 -10.413 1.00 12.70 348 VAL A O 1
ATOM 2609 N N . PRO A 1 349 ? -16.024 -1.478 -9.768 1.00 13.37 349 PRO A N 1
ATOM 2610 C CA . PRO A 1 349 ? -16.340 -1.148 -8.382 1.00 12.57 349 PRO A CA 1
ATOM 2611 C C . PRO A 1 349 ? -15.312 -0.205 -7.770 1.00 11.58 349 PRO A C 1
ATOM 2612 O O . PRO A 1 349 ? -14.111 -0.362 -8.004 1.00 14.12 349 PRO A O 1
ATOM 2616 N N . MET A 1 350 ? -15.781 0.780 -7.008 1.00 12.13 350 MET A N 1
ATOM 2617 C CA . MET A 1 350 ? -14.878 1.584 -6.196 1.00 12.77 350 MET A CA 1
ATOM 2618 C C . MET A 1 350 ? -14.075 0.643 -5.304 1.00 12.13 350 MET A C 1
ATOM 2619 O O . MET A 1 350 ? -14.644 -0.287 -4.724 1.00 12.51 350 MET A O 1
ATOM 2624 N N . PRO A 1 351 ? -12.749 0.861 -5.209 1.00 11.48 351 PRO A N 1
ATOM 2625 C CA . PRO A 1 351 ? -11.928 0.055 -4.308 1.00 12.52 351 PRO A CA 1
ATOM 2626 C C . PRO A 1 351 ? -12.515 0.038 -2.900 1.00 13.30 351 PRO A C 1
ATOM 2627 O O . PRO A 1 351 ? -12.950 1.078 -2.396 1.00 14.47 351 PRO A O 1
ATOM 2631 N N . SER A 1 352 ? -12.539 -1.142 -2.286 1.00 12.35 352 SER A N 1
ATOM 2632 C CA . SER A 1 352 ? -13.161 -1.318 -0.977 1.00 13.32 352 SER A CA 1
ATOM 2633 C C . SER A 1 352 ? -12.150 -1.555 0.145 1.00 13.19 352 SER A C 1
ATOM 2634 O O . SER A 1 352 ? -12.534 -1.692 1.307 1.00 14.48 352 SER A O 1
ATOM 2637 N N . ILE A 1 353 ? -10.865 -1.602 -0.199 1.00 12.91 353 ILE A N 1
ATOM 2638 C CA . ILE A 1 353 ? -9.810 -1.757 0.808 1.00 12.89 353 ILE A CA 1
ATOM 2639 C C . ILE A 1 353 ? -9.721 -0.501 1.687 1.00 13.19 353 ILE A C 1
ATOM 2640 O O . ILE A 1 353 ? -10.009 0.600 1.213 1.00 12.99 353 ILE A O 1
ATOM 2645 N N . PRO A 1 354 ? -9.350 -0.663 2.976 1.00 13.68 354 PRO A N 1
ATOM 2646 C CA . PRO A 1 354 ? -9.314 0.487 3.889 1.00 14.77 354 PRO A CA 1
ATOM 2647 C C . PRO A 1 354 ? -8.452 1.645 3.383 1.00 13.29 354 PRO A C 1
ATOM 2648 O O . PRO A 1 354 ? -8.777 2.809 3.628 1.00 15.45 354 PRO A O 1
ATOM 2652 N N . GLU A 1 355 ? -7.381 1.318 2.666 1.00 13.97 355 GLU A N 1
ATOM 2653 C CA . GLU A 1 355 ? -6.440 2.315 2.156 1.00 14.52 355 GLU A CA 1
ATOM 2654 C C . GLU A 1 355 ? -7.052 3.323 1.178 1.00 14.14 355 GLU A C 1
ATOM 2655 O O . GLU A 1 355 ? -6.543 4.434 1.037 1.00 13.90 355 GLU A O 1
ATOM 2661 N N . MET A 1 356 ? -8.142 2.945 0.511 1.00 13.68 356 MET A N 1
ATOM 2662 C CA . MET A 1 356 ? -8.833 3.871 -0.390 1.00 14.17 356 MET A CA 1
ATOM 2663 C C . MET A 1 356 ? -9.359 5.102 0.354 1.00 15.36 356 MET A C 1
ATOM 2664 O O . MET A 1 356 ? -9.445 6.190 -0.218 1.00 15.02 356 MET A O 1
ATOM 2669 N N . GLY A 1 357 ? -9.691 4.923 1.632 1.00 16.81 357 GLY A N 1
ATOM 2670 C CA . GLY A 1 357 ? -10.209 6.006 2.470 1.00 17.54 357 GLY A CA 1
ATOM 2671 C C . GLY A 1 357 ? -9.342 7.253 2.515 1.00 17.86 357 GLY A C 1
ATOM 2672 O O . GLY A 1 357 ? -9.858 8.370 2.600 1.00 19.48 357 GLY A O 1
ATOM 2673 N N . VAL A 1 358 ? -8.026 7.064 2.449 1.00 17.54 358 VAL A N 1
ATOM 2674 C CA . VAL A 1 358 ? -7.084 8.183 2.533 1.00 17.80 358 VAL A CA 1
ATOM 2675 C C . VAL A 1 358 ? -6.584 8.647 1.159 1.00 16.71 358 VAL A C 1
ATOM 2676 O O . VAL A 1 358 ? -5.721 9.521 1.070 1.00 17.17 358 VAL A O 1
ATOM 2680 N N . VAL A 1 359 ? -7.133 8.060 0.097 1.00 15.49 359 VAL A N 1
ATOM 2681 C CA . VAL A 1 359 ? -6.773 8.444 -1.270 1.00 14.77 359 VAL A CA 1
ATOM 2682 C C . VAL A 1 359 ? -7.522 9.705 -1.712 1.00 14.56 359 VAL A C 1
ATOM 2683 O O . VAL A 1 359 ? -6.934 10.584 -2.349 1.00 13.67 359 VAL A O 1
ATOM 2687 N N . TRP A 1 360 ? -8.803 9.792 -1.352 1.00 14.21 360 TRP A N 1
ATOM 2688 C CA . TRP A 1 360 ? -9.691 10.859 -1.829 1.00 14.89 360 TRP A CA 1
ATOM 2689 C C . TRP A 1 360 ? -9.158 12.272 -1.590 1.00 15.15 360 TRP A C 1
ATOM 2690 O O . TRP A 1 360 ? -9.101 13.074 -2.522 1.00 15.96 360 TRP A O 1
ATOM 2701 N N . GLU A 1 361 ? -8.773 12.574 -0.350 1.00 15.93 361 GLU A N 1
ATOM 2702 C CA . GLU A 1 361 ? -8.317 13.923 0.011 1.00 16.82 361 GLU A CA 1
ATOM 2703 C C . GLU A 1 361 ? -7.119 14.404 -0.832 1.00 15.24 361 GLU A C 1
ATOM 2704 O O . GLU A 1 361 ? -7.221 15.442 -1.489 1.00 15.31 361 GLU A O 1
ATOM 2710 N N . PRO A 1 362 ? -5.993 13.655 -0.823 1.00 14.44 362 PRO A N 1
ATOM 2711 C CA . PRO A 1 362 ? -4.822 14.034 -1.627 1.00 13.51 362 PRO A CA 1
ATOM 2712 C C . PRO A 1 362 ? -5.083 14.104 -3.135 1.00 11.34 362 PRO A C 1
ATOM 2713 O O . PRO A 1 362 ? -4.596 15.026 -3.792 1.00 11.99 362 PRO A O 1
ATOM 2717 N N . ILE A 1 363 ? -5.834 13.149 -3.682 1.00 12.02 363 ILE A N 1
ATOM 2718 C CA . ILE A 1 363 ? -6.091 13.152 -5.127 1.00 10.17 363 ILE A CA 1
ATOM 2719 C C . ILE A 1 363 ? -6.992 14.317 -5.554 1.00 11.35 363 ILE A C 1
ATOM 2720 O O . ILE A 1 363 ? -6.781 14.909 -6.616 1.00 11.25 363 ILE A O 1
ATOM 2725 N N . ASN A 1 364 ? -7.978 14.645 -4.721 1.00 11.04 364 ASN A N 1
ATOM 2726 C CA . ASN A 1 364 ? -8.858 15.780 -4.996 1.00 10.80 364 ASN A CA 1
ATOM 2727 C C . ASN A 1 364 ? -8.126 17.108 -4.858 1.00 12.19 364 ASN A C 1
ATOM 2728 O O . ASN A 1 364 ? -8.346 18.025 -5.650 1.00 12.44 364 ASN A O 1
ATOM 2733 N N . ASN A 1 365 ? -7.249 17.202 -3.859 1.00 13.58 365 ASN A N 1
ATOM 2734 C CA . ASN A 1 365 ? -6.383 18.368 -3.709 1.00 12.79 365 ASN A CA 1
ATOM 2735 C C . ASN A 1 365 ? -5.497 18.552 -4.936 1.00 12.89 365 ASN A C 1
ATOM 2736 O O . ASN A 1 365 ? -5.314 19.672 -5.413 1.00 13.51 365 ASN A O 1
ATOM 2741 N N . ALA A 1 366 ? -4.965 17.443 -5.449 1.00 11.38 366 ALA A N 1
ATOM 2742 C CA . ALA A 1 366 ? -4.177 17.451 -6.680 1.00 11.54 366 ALA A CA 1
ATOM 2743 C C . ALA A 1 366 ? -4.977 18.008 -7.860 1.00 11.02 366 ALA A C 1
ATOM 2744 O O . ALA A 1 366 ? -4.444 18.763 -8.670 1.00 12.07 366 ALA A O 1
ATOM 2746 N N . HIS A 1 367 ? -6.255 17.636 -7.943 1.00 10.55 367 HIS A N 1
ATOM 2747 C CA . HIS A 1 367 ? -7.166 18.205 -8.939 1.00 9.89 367 HIS A CA 1
ATOM 2748 C C . HIS A 1 367 ? -7.280 19.723 -8.787 1.00 10.90 367 HIS A C 1
ATOM 2749 O O . HIS A 1 367 ? -7.224 20.452 -9.777 1.00 11.39 367 HIS A O 1
ATOM 2756 N N . THR A 1 368 ? -7.437 20.183 -7.546 1.00 12.21 368 THR A N 1
ATOM 2757 C CA . THR A 1 368 ? -7.544 21.613 -7.244 1.00 13.46 368 TH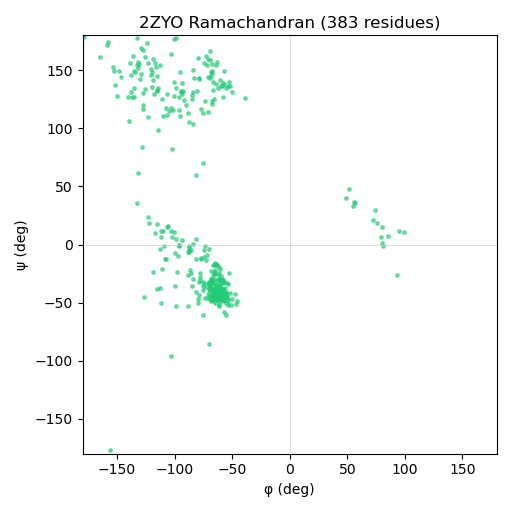R A CA 1
ATOM 2758 C C . THR A 1 368 ? -6.283 22.376 -7.654 1.00 13.95 368 THR A C 1
ATOM 2759 O O . THR A 1 368 ? -6.376 23.420 -8.304 1.00 12.66 368 THR A O 1
ATOM 2763 N N . PHE A 1 369 ? -5.114 21.847 -7.291 1.00 14.05 369 PHE A N 1
ATOM 2764 C CA . PHE A 1 369 ? -3.846 22.504 -7.620 1.00 14.54 369 PHE A CA 1
ATOM 2765 C C . PHE A 1 369 ? -3.646 22.625 -9.132 1.00 14.99 369 PHE A C 1
ATOM 2766 O O . PHE A 1 369 ? -3.143 23.640 -9.618 1.00 13.86 369 PHE A O 1
ATOM 2774 N N . VAL A 1 370 ? -4.059 21.593 -9.867 1.00 13.40 370 VAL A N 1
ATOM 2775 C CA . VAL A 1 370 ? -4.004 21.608 -11.330 1.00 13.04 370 VAL A CA 1
ATOM 2776 C C . VAL A 1 370 ? -5.016 22.601 -11.915 1.00 13.95 370 VAL A C 1
ATOM 2777 O O . VAL A 1 370 ? -4.669 23.402 -12.787 1.00 14.22 370 VAL A O 1
ATOM 2781 N N . ALA A 1 371 ? -6.252 22.552 -11.416 1.00 13.47 371 ALA A N 1
ATOM 2782 C CA . ALA A 1 371 ? -7.334 23.430 -11.874 1.00 14.45 371 ALA A CA 1
ATOM 2783 C C . ALA A 1 371 ? -6.993 24.909 -11.719 1.00 16.46 371 ALA A C 1
ATOM 2784 O O . ALA A 1 371 ? -7.336 25.725 -12.574 1.00 16.25 371 ALA A O 1
ATOM 2786 N N . GLN A 1 372 ? -6.315 25.237 -10.623 1.00 17.16 372 GLN A N 1
ATOM 2787 C CA . GLN A 1 372 ? -5.941 26.615 -10.310 1.00 19.60 372 GLN A CA 1
ATOM 2788 C C . GLN A 1 372 ? -4.623 27.029 -10.970 1.00 19.66 372 GLN A C 1
ATOM 2789 O O . GLN A 1 372 ? -4.215 28.193 -10.886 1.00 21.43 372 GLN A O 1
ATOM 2795 N N . GLY A 1 373 ? -3.966 26.076 -11.631 1.00 18.70 373 GLY A N 1
ATOM 2796 C CA . GLY A 1 373 ? -2.704 26.333 -12.324 1.00 19.50 373 GLY A CA 1
ATOM 2797 C C . GLY A 1 373 ? -1.525 26.537 -11.389 1.00 20.18 373 GLY A C 1
ATOM 2798 O O . GLY A 1 373 ? -0.512 27.125 -11.774 1.00 21.07 373 GLY A O 1
ATOM 2799 N N . LYS A 1 374 ? -1.658 26.045 -10.160 1.00 20.15 374 LYS A N 1
ATOM 2800 C CA . LYS A 1 374 ? -0.604 26.172 -9.155 1.00 20.09 374 LYS A CA 1
ATOM 2801 C C . LYS A 1 374 ? 0.505 25.149 -9.374 1.00 19.98 374 LYS A C 1
ATOM 2802 O O . LYS A 1 374 ? 1.672 25.415 -9.077 1.00 21.19 374 LYS A O 1
ATOM 2808 N N . GLN A 1 375 ? 0.130 23.981 -9.893 1.00 18.02 375 GLN A N 1
ATOM 2809 C CA . GLN A 1 375 ? 1.077 22.907 -10.180 1.00 17.19 375 GLN A CA 1
ATOM 2810 C C . GLN A 1 375 ? 0.775 22.226 -11.507 1.00 14.62 375 GLN A C 1
ATOM 2811 O O . GLN A 1 375 ? -0.361 22.250 -11.983 1.00 14.95 375 GLN A O 1
ATOM 2817 N N . THR A 1 376 ? 1.799 21.616 -12.097 1.00 13.20 376 THR A N 1
ATOM 2818 C CA . THR A 1 376 ? 1.617 20.795 -13.289 1.00 12.72 376 THR A CA 1
ATOM 2819 C C . THR A 1 376 ? 0.975 19.468 -12.871 1.00 12.87 376 THR A C 1
ATOM 2820 O O . THR A 1 376 ? 1.084 19.074 -11.708 1.00 14.02 376 THR A O 1
ATOM 2824 N N . PRO A 1 377 ? 0.283 18.789 -13.805 1.00 12.95 377 PRO A N 1
ATOM 2825 C CA . PRO A 1 377 ? -0.242 17.449 -13.537 1.00 13.72 377 PRO A CA 1
ATOM 2826 C C . PRO A 1 377 ? 0.767 16.509 -12.866 1.00 13.25 377 PRO A C 1
ATOM 2827 O O . PRO A 1 377 ? 0.433 15.881 -11.860 1.00 14.23 377 PRO A O 1
ATOM 2831 N N . GLU A 1 378 ? 1.985 16.435 -13.404 1.00 14.20 378 GLU A N 1
ATOM 2832 C CA . GLU A 1 378 ? 3.029 15.555 -12.867 1.00 16.55 378 GLU A CA 1
ATOM 2833 C C . GLU A 1 378 ? 3.398 15.903 -11.423 1.00 15.59 378 GLU A C 1
ATOM 2834 O O . GLU A 1 378 ? 3.500 15.013 -10.578 1.00 15.47 378 GLU A O 1
ATOM 2840 N N . GLN A 1 379 ? 3.595 17.195 -11.155 1.00 14.58 379 GLN A N 1
ATOM 2841 C CA . GLN A 1 379 ? 3.956 17.681 -9.819 1.00 15.60 379 GLN A CA 1
ATOM 2842 C C . GLN A 1 379 ? 2.856 17.398 -8.796 1.00 14.27 379 GLN A C 1
ATOM 2843 O O . GLN A 1 379 ? 3.135 16.930 -7.690 1.00 14.73 379 GLN A O 1
ATOM 2849 N N . ALA A 1 380 ? 1.610 17.682 -9.175 1.00 12.91 380 ALA A N 1
ATOM 2850 C CA . ALA A 1 380 ? 0.464 17.490 -8.288 1.00 12.99 380 ALA A CA 1
ATOM 2851 C C . ALA A 1 380 ? 0.242 16.018 -7.954 1.00 11.68 380 ALA A C 1
ATOM 2852 O O . ALA A 1 380 ? -0.041 15.677 -6.803 1.00 13.40 380 ALA A O 1
ATOM 2854 N N . LEU A 1 381 ? 0.382 15.152 -8.957 1.00 11.88 381 LEU A N 1
ATOM 2855 C CA . LEU A 1 381 ? 0.192 13.716 -8.759 1.00 10.99 381 LEU A CA 1
ATOM 2856 C C . LEU A 1 381 ? 1.310 13.104 -7.923 1.00 11.73 381 LEU A C 1
ATOM 2857 O O . LEU A 1 381 ? 1.047 12.271 -7.057 1.00 12.95 381 LEU A O 1
ATOM 2862 N N . ASN A 1 382 ? 2.548 13.521 -8.182 1.00 12.57 382 ASN A N 1
ATOM 2863 C CA . ASN A 1 382 ? 3.692 13.072 -7.391 1.00 13.16 382 ASN A CA 1
ATOM 2864 C C . ASN A 1 382 ? 3.530 13.420 -5.917 1.00 13.51 382 ASN A C 1
ATOM 2865 O O . ASN A 1 382 ? 3.772 12.582 -5.045 1.00 14.22 382 ASN A O 1
ATOM 2870 N N . ASP A 1 383 ? 3.105 14.656 -5.653 1.00 13.64 383 ASP A N 1
ATOM 2871 C CA . ASP A 1 383 ? 2.841 15.119 -4.292 1.00 14.30 383 ASP A CA 1
ATOM 2872 C C . ASP A 1 383 ? 1.696 14.355 -3.635 1.00 14.04 383 ASP A C 1
ATOM 2873 O O . ASP A 1 383 ? 1.791 13.974 -2.469 1.00 14.68 383 ASP A O 1
ATOM 2878 N N . ALA A 1 384 ? 0.622 14.132 -4.391 1.00 12.28 384 ALA A N 1
ATOM 2879 C CA . ALA A 1 384 ? -0.558 13.435 -3.880 1.00 13.42 384 ALA A CA 1
ATOM 2880 C C . ALA A 1 384 ? -0.247 11.997 -3.478 1.00 12.25 384 ALA A C 1
ATOM 2881 O O . ALA A 1 384 ? -0.681 11.542 -2.418 1.00 13.75 384 ALA A O 1
ATOM 2883 N N . VAL A 1 385 ? 0.507 11.294 -4.321 1.00 13.67 385 VAL A N 1
ATOM 2884 C CA . VAL A 1 385 ? 0.865 9.898 -4.055 1.00 13.98 385 VAL A CA 1
ATOM 2885 C C . VAL A 1 385 ? 1.777 9.791 -2.828 1.00 15.15 385 VAL A C 1
ATOM 2886 O O . VAL A 1 385 ? 1.592 8.906 -1.994 1.00 15.63 385 VAL A O 1
ATOM 2890 N N . LYS A 1 386 ? 2.736 10.708 -2.714 1.00 15.35 386 LYS A N 1
ATOM 2891 C CA . LYS A 1 386 ? 3.596 10.790 -1.529 1.00 17.35 386 LYS A CA 1
ATOM 2892 C C . LYS A 1 386 ? 2.766 10.925 -0.247 1.00 17.00 386 LYS A C 1
ATOM 2893 O O . LYS A 1 386 ? 3.027 10.239 0.745 1.00 17.84 386 LYS A O 1
ATOM 2899 N N . ILE A 1 387 ? 1.765 11.802 -0.287 1.00 16.38 387 ILE A N 1
ATOM 2900 C CA . ILE A 1 387 ? 0.859 12.020 0.841 1.00 16.76 387 ILE A CA 1
ATOM 2901 C C . ILE A 1 387 ? 0.053 10.762 1.183 1.00 18.73 387 ILE A C 1
ATOM 2902 O O . ILE A 1 387 ? -0.066 10.398 2.356 1.00 20.53 387 ILE A O 1
ATOM 2907 N N . MET A 1 388 ? -0.478 10.097 0.156 1.00 18.74 388 MET A N 1
ATOM 2908 C CA . MET A 1 388 ? -1.227 8.847 0.330 1.00 19.74 388 MET A CA 1
ATOM 2909 C C . MET A 1 388 ? -0.420 7.789 1.062 1.00 20.73 388 MET A C 1
ATOM 2910 O O . MET A 1 388 ? -0.894 7.191 2.029 1.00 21.02 388 MET A O 1
ATOM 2915 N N . LYS A 1 389 ? 0.802 7.568 0.583 1.00 21.87 389 LYS A N 1
ATOM 2916 C CA . LYS A 1 389 ? 1.659 6.494 1.076 1.00 23.72 389 LYS A CA 1
ATOM 2917 C C . LYS A 1 389 ? 2.072 6.699 2.531 1.00 24.45 389 LYS A C 1
ATOM 2918 O O . LYS A 1 389 ? 2.276 5.729 3.264 1.00 24.73 389 LYS A O 1
ATOM 2924 N N . GLU A 1 390 ? 2.183 7.962 2.941 1.00 24.94 390 GLU A N 1
ATOM 2925 C CA . GLU A 1 390 ? 2.431 8.298 4.340 1.00 26.42 390 GLU A CA 1
ATOM 2926 C C . GLU A 1 390 ? 1.192 8.009 5.188 1.00 26.68 390 GLU A C 1
ATOM 2927 O O . GLU A 1 390 ? 1.305 7.451 6.280 1.00 27.14 390 GLU A O 1
ATOM 2933 N N . LYS A 1 391 ? 0.021 8.385 4.671 1.00 27.70 391 LYS A N 1
ATOM 2934 C CA . LYS A 1 391 ? -1.256 8.195 5.368 1.00 29.41 391 LYS A CA 1
ATOM 2935 C C . LYS A 1 391 ? -1.650 6.725 5.514 1.00 30.51 391 LYS A C 1
ATOM 2936 O O . LYS A 1 391 ? -2.307 6.349 6.487 1.00 30.67 391 LYS A O 1
ATOM 2942 N N . ILE A 1 392 ? -1.246 5.905 4.545 1.00 31.89 392 ILE A N 1
ATOM 2943 C CA . ILE A 1 392 ? -1.534 4.467 4.550 1.00 33.12 392 ILE A CA 1
ATOM 2944 C C . ILE A 1 392 ? -0.837 3.739 5.708 1.00 35.14 392 ILE A C 1
ATOM 2945 O O . ILE A 1 392 ? -1.414 2.836 6.319 1.00 35.31 392 ILE A O 1
ATOM 2950 N N . GLN A 1 393 ? 0.391 4.152 6.014 1.00 37.19 393 GLN A N 1
ATOM 2951 C CA . GLN A 1 393 ? 1.180 3.537 7.085 1.00 39.45 393 GLN A CA 1
ATOM 2952 C C . GLN A 1 393 ? 0.912 4.166 8.462 1.00 40.61 393 GLN A C 1
ATOM 2953 O O . GLN A 1 393 ? 1.395 3.668 9.484 1.00 41.22 393 GLN A O 1
ATOM 2959 N N . THR A 1 394 ? 0.127 5.242 8.483 1.00 41.92 394 THR A N 1
ATOM 2960 C CA . THR A 1 394 ? -0.091 6.034 9.699 1.00 43.08 394 THR A CA 1
ATOM 2961 C C . THR A 1 394 ? -0.933 5.328 10.775 1.00 44.10 394 THR A C 1
ATOM 2962 O O . THR A 1 394 ? -0.379 4.697 11.680 1.00 45.00 394 THR A O 1
ATOM 2966 N N . MET A 1 395 ? -2.258 5.430 10.669 1.00 45.18 395 MET A N 1
ATOM 2967 C CA . MET A 1 395 ? -3.165 4.943 11.714 1.00 46.28 395 MET A CA 1
ATOM 2968 C C . MET A 1 395 ? -3.761 3.573 11.397 1.00 46.29 395 MET A C 1
ATOM 2969 O O . MET A 1 395 ? -4.435 2.972 12.239 1.00 46.98 395 MET A O 1
ATOM 2974 N N . LYS A 1 396 ? -3.502 3.085 10.187 1.00 46.40 396 LYS A N 1
ATOM 2975 C CA . LYS A 1 396 ? -4.107 1.849 9.696 1.00 46.27 396 LYS A CA 1
ATOM 2976 C C . LYS A 1 396 ? -3.438 0.595 10.251 1.00 46.53 396 LYS A C 1
ATOM 2977 O O . LYS A 1 396 ? -2.218 0.551 10.426 1.00 46.63 396 LYS A O 1
ATOM 2983 N N . GLN A 1 397 ? -4.259 -0.417 10.521 1.00 46.87 397 GLN A N 1
ATOM 2984 C CA . GLN A 1 397 ? -3.796 -1.697 11.056 1.00 47.41 397 GLN A CA 1
ATOM 2985 C C . GLN A 1 397 ? -4.207 -2.855 10.142 1.00 47.72 397 GLN A C 1
ATOM 2986 O O . GLN A 1 397 ? -4.564 -3.950 10.585 1.00 47.83 397 GLN A O 1
#

Foldseek 3Di:
DPFDDALEAEEEWAQPDPLRQVLLVVLQVVVCVVPVRHYHYHHDHQVCLLVVLVPCLVVLNHGQKYKHKLLQVQVCVVVQFFDAADDDVVLVQQFQPQLQLSQDDPNTGFFAFQFKKWWFKKFFVVQDDDDDQAPVRQLVQLLVWQDVVVLAGAEAEPLLFCQQLVLLLVLLVFDQFDDDPSDGDLQRGRCLPPSNLSSLVVSLCCQVRSVYDLDDDPCSQLVSLLVVRYGIYTGMLVSVVVSVVSPGPMATAGYHHYNNHGGAHAMITMTMGGTSSDSRSPVSSVSSSSCLDPVSSVSSCVRPVGDTRGVVSLVDCVQCVDRSRNRRSVNSSRYHHNNNHPLSVLLRPLSSVLSSCSSVVVDRSNVSSVVSVVSSVVVSPPPHD

Solvent-accessible surface area: 17037 Å² total; per-residue (Å²): 231,111,33,37,143,3,108,64,0,24,0,5,0,6,49,119,39,43,68,12,25,82,4,5,85,100,20,1,38,63,8,46,171,154,44,67,3,85,18,68,16,38,74,11,25,22,136,134,0,33,131,78,0,80,135,20,3,83,59,66,156,20,2,13,0,0,1,4,34,1,24,80,0,0,52,0,28,90,128,35,8,9,42,48,9,168,32,105,94,79,17,63,72,74,0,25,83,37,0,7,137,3,0,47,38,61,76,114,20,13,0,0,0,4,5,10,62,0,2,0,0,0,30,4,92,167,67,11,61,162,26,18,69,51,10,115,90,0,8,99,58,0,72,69,53,1,93,44,144,114,90,45,1,0,0,0,0,10,0,12,33,0,29,20,0,22,3,0,0,9,18,49,57,7,44,6,7,90,112,112,140,64,83,37,60,34,103,90,17,18,1,60,29,103,74,0,28,95,0,0,50,20,0,52,69,0,10,93,70,0,102,4,40,89,86,3,129,43,110,45,3,30,30,24,0,65,56,28,75,0,0,0,0,1,6,0,40,114,5,15,169,66,0,86,90,51,52,20,81,5,1,14,12,33,8,9,115,5,88,75,123,62,1,53,2,5,0,4,0,30,0,3,0,2,0,40,88,14,168,65,45,137,49,0,9,93,0,0,58,44,11,1,39,98,122,1,0,15,23,7,13,145,81,24,41,42,6,0,0,8,80,106,1,37,109,41,82,41,0,98,116,49,77,20,14,35,0,3,12,80,1,3,63,75,5,51,35,18,16,15,18,24,27,4,28,24,0,44,124,8,0,37,64,1,0,40,76,2,5,61,62,147,46,70,11,104,94,1,0,67,68,3,9,135,86,0,90,118,73,20,149,78,132,59,187

B-factor: mean 17.88, std 9.36, range [6.5, 52.29]

Organism: Thermoactinomyces vulgaris (NCBI:txid2026)

Secondary structure (DSSP, 8-state):
--SPPPSEEEEEE-SS-HHHHHHHHHHHHHHHHHH--EEEEEE--GGGHHHHHHHHHHHT---SEEEEEGGGHHHHHHTT-EE-----HHHHTTB-HHHHHHTEETTEE-EEEEEEE--EEEEETTT-SSPPSBHHHHHHHHHHH-BGGGTBEEEEE-TT-HHHHHHHHHHTT--SEEEETTEEEEEEE-TTSHHHHHHHHHHHHHHHTS---TT--HHHHHHHHHTT-EEEEEE-GGGHHHHHHTT--EEEEPPPBBTTB----EEEEEEEEEETT-S-HHHHHHHHHHTTSHHHHHHHHHHH-PBP-BHHHHTSHHHHT-TTTHHHHHHHTT-EEPP-SGGGGGTHHHHHHHHHHHHTTSS-HHHHHHHHHHHHHHHHHHS--

Sequence (385 aa):
KSEGKPDKLVVWENADDGVQLNNTKKWAGEFTKKTGIQVEVVPVALLKQQEKLTLDGPAGKGADLVTWPHDRLGEAVTKGLLQPIQVDNSVKNQFDDVAMKALTYGGKLYGLPKAIESVALIYNKKLMGQVPATYDELFQYAKANNKPDEQKYGVLFEANNFYYTYFLFAAKGAAVFKEQDGTLDPNEIGLNSPEAVQGMNEVQKWFTEARLPQSLKADTVNGLFKSGKVAAVINGPWAIKDYQAAGINVGVAPLPKIDGKDAQTFIGVKGWYLSAYSKYPKYATELMQFLTSKEALASRFKETGEIPPQKELLNDPMIKNNPVVNGFAKQASKGVPMPSIPEMGVVWEPINNAHTFVAQGKQTPEQALNDAVKIMKEKIQTMKQ

CATH classification: 3.40.190.10 (+1 more: 3.40.190.10)

Nearest PDB structures (foldseek):
  2zyo-assembly1_A  TM=1.003E+00  e=2.091E-74  Thermoactinomyces vulgaris
  6dtt-assembly1_A  TM=8.863E-01  e=1.005E-36  Thermotoga maritima MSB8
  6dtu-assembly1_A  TM=8.021E-01  e=7.971E-38  Thermotoga maritima MSB8
  6vls-assembly3_C  TM=9.260E-01  e=3.275E-33  Escherichia coli
  6vls-assembly2_B  TM=9.275E-01  e=3.456E-33  Escherichia coli